Protein AF-A0A2V6BPW6-F1 (afdb_monomer)

Sequence (473 aa):
MPMRLNRFLASAGIASRRGADELIAGGHVTVNGKPCRDFHFQPAPTDYVKVDGRLVHQRTPLYVLLNKPAGFVCTRRDPNTRDTIYDLLPLKFSSLAYVGRLDAQSEGLLVLTNDGDFAQRLTHPRFKVEKEYEVVLDRAATADLAQRLLRGVLLDGKRARAKHVQQISPTRFCIVLEQGINRQIRRMLECFGFHAKKLTRVRLGNLILHDLPRGKWRPLSVQEVGVISSKTASSTRAERSRRGNLKGRRDRLEQLCTELVARNPALLVNIRETDLSNLEQTMQLAALLTKEPIDFLINNAGVGDHGSFATADPIHVNEQVLVNVLALTALARALLPRMIAQKRGAILNVSSSAGFLPLPGIAAYAATKAYVTSFSEAIRAETRGCGITVTALCPGPVDTEFAEVADRESRGKKPRSGLMHVAVEKVAQAGLSAIEQDKALIIPGFAMKITMAITRGLPLSAIRVALRFISYN

Secondary structure (DSSP, 8-state):
----HHHHHHHTTSS-HHHHHHHHHTT-EEETTEE---TT----TTPPEEETTEE-PPPPP-EEEEEEPTT-BS-S--TT-S-BTTTTS-GGGTTPEEES---TT-EEEEEEES-HHHHHHHH-GGG---EEEEEEESSPPPTTHHHHHHH-EEETTEEE--SEEEEEETTEEEEEES---TTHHHHHHHTTT--EEEEEEEEETTEE-TTPPTT-EEEPPHHHHHHHHS--SSS-HHHHHHHHHHHHHHHHHHHHHHHHHHH-TT---------TTSHHHHHHHHHHHTTS---EEEE------BS-GGGS-HHHHHHHHIIIIIIHHHHHHHHHHHHHHHT-EEEEEE--GGGGS--TTSHHHHHHHHHHHHHHHHHHHHTTTTTEEEEEE---SBSSTHHHHHBSS--------STT-B-HHHHHHHHHHHHHTT-SEE--SHHHHHHHHHHHHS-HHHHHHHHTT----

Nearest PDB structures (foldseek):
  3dh3-assembly4_D  TM=9.101E-01  e=5.446E-25  Escherichia coli
  2gml-assembly2_B  TM=8.818E-01  e=7.563E-16  Escherichia coli
  6ze0-assembly2_C-2  TM=8.315E-01  e=7.226E-13  Comamonas sp. 26
  5u9p-assembly1_C  TM=8.263E-01  e=5.531E-12  Burkholderia cenocepacia J2315
  3uf0-assembly1_A  TM=7.200E-01  e=6.743E-11  Beutenbergia cavernae DSM 12333

Structure (mmCIF, N/CA/C/O backbone):
data_AF-A0A2V6BPW6-F1
#
_entry.id   AF-A0A2V6BPW6-F1
#
loop_
_atom_site.group_PDB
_atom_site.id
_atom_site.type_symbol
_atom_site.label_atom_id
_atom_site.label_alt_id
_atom_site.label_comp_id
_atom_site.label_asym_id
_atom_site.label_entity_id
_atom_site.label_seq_id
_atom_site.pdbx_PDB_ins_code
_atom_site.Cartn_x
_atom_site.Cartn_y
_atom_site.Cartn_z
_atom_site.occupancy
_atom_site.B_iso_or_equiv
_atom_site.auth_seq_id
_atom_site.auth_comp_id
_atom_site.auth_asym_id
_atom_site.auth_atom_id
_atom_site.pdbx_PDB_model_num
ATOM 1 N N . MET A 1 1 ? -9.437 19.900 -7.475 1.00 46.56 1 MET A N 1
ATOM 2 C CA . MET A 1 1 ? -8.645 20.968 -8.126 1.00 46.56 1 MET A CA 1
ATOM 3 C C . MET A 1 1 ? -9.388 21.429 -9.361 1.00 46.56 1 MET A C 1
ATOM 5 O O . MET A 1 1 ? -10.020 20.583 -9.989 1.00 46.56 1 MET A O 1
ATOM 9 N N . PRO A 1 2 ? -9.333 22.723 -9.693 1.00 67.38 2 PRO A N 1
ATOM 10 C CA . PRO A 1 2 ? -10.003 23.234 -10.875 1.00 67.38 2 PRO A CA 1
ATOM 11 C C . PRO A 1 2 ? -9.321 22.669 -12.138 1.00 67.38 2 PRO A C 1
ATOM 13 O O . PRO A 1 2 ? -8.101 22.482 -12.185 1.00 67.38 2 PRO A O 1
ATOM 16 N N . MET A 1 3 ? -10.127 22.256 -13.118 1.00 83.25 3 MET A N 1
ATOM 17 C CA . MET A 1 3 ? -9.699 21.471 -14.281 1.00 83.25 3 MET A CA 1
ATOM 18 C C . MET A 1 3 ? -10.059 22.226 -15.558 1.00 83.25 3 MET A C 1
ATOM 20 O O . MET A 1 3 ? -11.205 22.613 -15.714 1.00 83.25 3 MET A O 1
ATOM 24 N N . ARG A 1 4 ? -9.115 22.400 -16.495 1.00 91.00 4 ARG A N 1
ATOM 25 C CA . ARG A 1 4 ? -9.410 23.038 -17.796 1.00 91.00 4 ARG A CA 1
ATOM 26 C C . ARG A 1 4 ? -10.496 22.281 -18.563 1.00 91.00 4 ARG A C 1
ATOM 28 O O . ARG A 1 4 ? -10.494 21.049 -18.566 1.00 91.00 4 ARG A O 1
ATOM 35 N N . LEU A 1 5 ? -11.352 23.011 -19.273 1.00 91.38 5 LEU A N 1
ATOM 36 C CA . LEU A 1 5 ? -12.491 22.476 -20.022 1.00 91.38 5 LEU A CA 1
ATOM 37 C C . LEU A 1 5 ? -12.093 21.359 -21.002 1.00 91.38 5 LEU A C 1
ATOM 39 O O . LEU A 1 5 ? -12.707 20.296 -21.009 1.00 91.38 5 LEU A O 1
ATOM 43 N N . ASN A 1 6 ? -10.996 21.521 -21.747 1.00 92.00 6 ASN A N 1
ATOM 44 C CA . ASN A 1 6 ? -10.508 20.480 -22.662 1.00 92.00 6 ASN A CA 1
ATOM 45 C C . ASN A 1 6 ? -10.140 19.165 -21.952 1.00 92.00 6 ASN A C 1
ATOM 47 O O . ASN A 1 6 ? -10.320 18.066 -22.476 1.00 92.00 6 ASN A O 1
ATOM 51 N N . ARG A 1 7 ? -9.630 19.272 -20.725 1.00 88.25 7 ARG A N 1
ATOM 52 C CA . ARG A 1 7 ? -9.255 18.145 -19.880 1.00 88.25 7 ARG A CA 1
ATOM 53 C C . ARG A 1 7 ? -10.491 17.497 -19.259 1.00 88.25 7 ARG A C 1
ATOM 55 O O . ARG A 1 7 ? -10.522 16.272 -19.192 1.00 88.25 7 ARG A O 1
ATOM 62 N N . PHE A 1 8 ? -11.487 18.296 -18.878 1.00 89.19 8 PHE A N 1
ATOM 63 C CA . PHE A 1 8 ? -12.797 17.828 -18.418 1.00 89.19 8 PHE A CA 1
ATOM 64 C C . PHE A 1 8 ? -13.508 17.000 -19.500 1.00 89.19 8 PHE A C 1
ATOM 66 O O . PHE A 1 8 ? -13.933 15.876 -19.247 1.00 89.19 8 PHE A O 1
ATOM 73 N N . LEU A 1 9 ? -13.563 17.504 -20.736 1.00 89.94 9 LEU A N 1
ATOM 74 C CA . LEU A 1 9 ? -14.170 16.786 -21.862 1.00 89.94 9 LEU A CA 1
ATOM 75 C C . LEU A 1 9 ? -13.417 15.487 -22.186 1.00 89.94 9 LEU A C 1
ATOM 77 O O . LEU A 1 9 ? -14.029 14.458 -22.482 1.00 89.94 9 LEU A O 1
ATOM 81 N N . ALA A 1 10 ? -12.085 15.510 -22.085 1.00 85.75 10 ALA A N 1
ATOM 82 C CA . ALA A 1 10 ? -11.268 14.327 -22.314 1.00 85.75 10 ALA A CA 1
ATOM 83 C C . ALA A 1 10 ? -11.445 13.248 -21.231 1.00 85.75 10 ALA A C 1
ATOM 85 O O . ALA A 1 10 ? -11.537 12.066 -21.568 1.00 85.75 10 ALA A O 1
ATOM 86 N N . SER A 1 11 ? -11.529 13.618 -19.948 1.00 83.06 11 SER A N 1
ATOM 87 C CA . SER A 1 11 ? -11.763 12.656 -18.856 1.00 83.06 11 SER A CA 1
ATOM 88 C C . SER A 1 11 ? -13.186 12.085 -18.870 1.00 83.06 11 SER A C 1
ATOM 90 O O . SER A 1 11 ? -13.384 10.917 -18.529 1.00 83.06 11 SER A O 1
ATOM 92 N N . ALA A 1 12 ? -14.162 12.862 -19.351 1.00 85.62 12 ALA A N 1
ATOM 93 C CA . ALA A 1 12 ? -15.525 12.406 -19.623 1.00 85.62 12 ALA A CA 1
ATOM 94 C C . ALA A 1 12 ? -15.632 11.470 -20.848 1.00 85.62 12 ALA A C 1
ATOM 96 O O . ALA A 1 12 ? -16.682 10.869 -21.086 1.00 85.62 12 ALA A O 1
ATOM 97 N N . GLY A 1 13 ? -14.545 11.300 -21.611 1.00 83.50 13 GLY A N 1
ATOM 98 C CA . GLY A 1 13 ? -14.487 10.408 -22.768 1.00 83.50 13 GLY A CA 1
ATOM 99 C C . GLY A 1 13 ? -15.151 10.964 -24.028 1.00 83.50 13 GLY A C 1
ATOM 100 O O . GLY A 1 13 ? -15.479 10.175 -24.908 1.00 83.50 13 GLY A O 1
ATOM 101 N N . ILE A 1 14 ? -15.351 12.284 -24.116 1.00 88.00 14 ILE A N 1
ATOM 102 C CA . ILE A 1 14 ? -15.965 12.940 -25.282 1.00 88.00 14 ILE A CA 1
ATOM 103 C C . ILE A 1 14 ? -14.994 12.984 -26.466 1.00 88.00 14 ILE A C 1
ATOM 105 O O . ILE A 1 14 ? -15.348 12.617 -27.579 1.00 88.00 14 ILE A O 1
ATOM 109 N N . ALA A 1 15 ? -13.751 13.403 -26.225 1.00 86.75 15 ALA A N 1
ATOM 110 C CA . ALA A 1 15 ? -12.718 13.512 -27.253 1.00 86.75 15 ALA A CA 1
ATOM 111 C C . ALA A 1 15 ? -11.312 13.358 -26.649 1.00 86.75 15 ALA A C 1
ATOM 113 O O . ALA A 1 15 ? -11.133 13.270 -25.435 1.00 86.75 15 ALA A O 1
ATOM 114 N N . SER A 1 16 ? -10.273 13.328 -27.491 1.00 85.25 16 SER A N 1
ATOM 115 C CA . SER A 1 16 ? -8.905 13.576 -27.006 1.00 85.25 16 SER A CA 1
ATOM 116 C C . SER A 1 16 ? -8.782 15.023 -26.504 1.00 85.25 16 SER A C 1
ATOM 118 O O . SER A 1 16 ? -9.638 15.842 -26.809 1.00 85.25 16 SER A O 1
ATOM 120 N N . ARG A 1 17 ? -7.713 15.392 -25.781 1.00 87.31 17 ARG A N 1
ATOM 121 C CA . ARG A 1 17 ? -7.531 16.804 -25.375 1.00 87.31 17 ARG A CA 1
ATOM 122 C C . ARG A 1 17 ? -7.498 17.760 -26.575 1.00 87.31 17 ARG A C 1
ATOM 124 O O . ARG A 1 17 ? -8.112 18.810 -26.502 1.00 87.31 17 ARG A O 1
ATOM 131 N N . ARG A 1 18 ? -6.843 17.357 -27.671 1.00 88.56 18 ARG A N 1
ATOM 132 C CA . ARG A 1 18 ? -6.790 18.136 -28.921 1.00 88.56 18 ARG A CA 1
ATOM 133 C C . ARG A 1 18 ? -8.150 18.194 -29.614 1.00 88.56 18 ARG A C 1
ATOM 135 O O . ARG A 1 18 ? -8.589 19.268 -29.980 1.00 88.56 18 ARG A O 1
ATOM 142 N N . GLY A 1 19 ? -8.853 17.065 -29.693 1.00 89.94 19 GLY A N 1
ATOM 143 C CA . GLY A 1 19 ? -10.217 17.048 -30.230 1.00 89.94 19 GLY A CA 1
ATOM 144 C C . GLY A 1 19 ? -11.192 17.861 -29.370 1.00 89.94 19 GLY A C 1
ATOM 145 O O . GLY A 1 19 ? -12.108 18.481 -29.884 1.00 89.94 19 GLY A O 1
ATOM 146 N N . ALA A 1 20 ? -10.978 17.918 -28.054 1.00 92.19 20 ALA A N 1
ATOM 147 C CA . ALA A 1 20 ? -11.738 18.794 -27.174 1.00 92.19 20 ALA A CA 1
ATOM 148 C C . ALA A 1 20 ? -11.422 20.273 -27.441 1.00 92.19 20 ALA A C 1
ATOM 150 O O . ALA A 1 20 ? -12.344 21.080 -27.436 1.00 92.19 20 ALA A O 1
ATOM 151 N N . ASP A 1 21 ? -10.161 20.627 -27.712 1.00 93.44 21 ASP A N 1
ATOM 152 C CA . ASP A 1 21 ? -9.796 21.979 -28.155 1.00 93.44 21 ASP A CA 1
ATOM 153 C C . ASP A 1 21 ? -10.479 22.336 -29.492 1.00 93.44 21 ASP A C 1
ATOM 155 O O . ASP A 1 21 ? -10.999 23.439 -29.625 1.00 93.44 21 ASP A O 1
ATOM 159 N N . GLU A 1 22 ? -10.568 21.402 -30.444 1.00 94.12 22 GLU A N 1
ATOM 160 C CA . GLU A 1 22 ? -11.299 21.588 -31.711 1.00 94.12 22 GLU A CA 1
ATOM 161 C C . GLU A 1 22 ? -12.806 21.813 -31.486 1.00 94.12 22 GLU A C 1
ATOM 163 O O . GLU A 1 22 ? -13.382 22.741 -32.051 1.00 94.12 22 GLU A O 1
ATOM 168 N N . LEU A 1 23 ? -13.441 21.029 -30.605 1.00 94.19 23 LEU A N 1
ATOM 169 C CA . LEU A 1 23 ? -14.854 21.206 -30.241 1.00 94.19 23 LEU A CA 1
ATOM 170 C C . LEU A 1 23 ? -15.114 22.567 -29.576 1.00 94.19 23 LEU A C 1
ATOM 172 O O . LEU A 1 23 ? -16.115 23.222 -29.871 1.00 94.19 23 LEU A O 1
ATOM 176 N N . ILE A 1 24 ? -14.213 22.998 -28.685 1.00 94.81 24 ILE A N 1
ATOM 177 C CA . ILE A 1 24 ? -14.271 24.315 -28.034 1.00 94.81 24 ILE A CA 1
ATOM 178 C C . ILE A 1 24 ? -14.135 25.419 -29.090 1.00 94.81 24 ILE A C 1
ATOM 180 O O . ILE A 1 24 ? -14.959 26.332 -29.126 1.00 94.81 24 ILE A O 1
ATOM 184 N N . ALA A 1 25 ? -13.153 25.311 -29.991 1.00 93.44 25 ALA A N 1
ATOM 185 C CA . ALA A 1 25 ? -12.928 26.271 -31.072 1.00 93.44 25 ALA A CA 1
ATOM 186 C C . ALA A 1 25 ? -14.144 26.391 -32.007 1.00 93.44 25 ALA A C 1
ATOM 188 O O . ALA A 1 25 ? -14.564 27.501 -32.339 1.00 93.44 25 ALA A O 1
ATOM 189 N N . GLY A 1 26 ? -14.750 25.256 -32.373 1.00 92.56 26 GLY A N 1
ATOM 190 C CA . GLY A 1 26 ? -15.938 25.188 -33.228 1.00 92.56 26 GLY A CA 1
ATOM 191 C C . GLY A 1 26 ? -17.227 25.691 -32.568 1.00 92.56 26 GLY A C 1
ATOM 192 O O . GLY A 1 26 ? -18.236 25.862 -33.242 1.00 92.56 26 GLY A O 1
ATOM 193 N N . GLY A 1 27 ? -17.218 25.987 -31.261 1.00 92.50 27 GLY A N 1
ATOM 194 C CA . GLY A 1 27 ? -18.406 26.447 -30.535 1.00 92.50 27 GLY A CA 1
ATOM 195 C C . GLY A 1 27 ? -19.420 25.343 -30.225 1.00 92.50 27 GLY A C 1
ATOM 196 O O . GLY A 1 27 ? -20.557 25.651 -29.881 1.00 92.50 27 GLY A O 1
ATOM 197 N N . HIS A 1 28 ? -19.007 24.076 -30.293 1.00 95.00 28 HIS A N 1
ATOM 198 C CA . HIS A 1 28 ? -19.843 22.918 -29.953 1.00 95.00 28 HIS A CA 1
ATOM 199 C C . HIS A 1 28 ? -20.069 22.770 -28.441 1.00 95.00 28 HIS A C 1
ATOM 201 O O . HIS A 1 28 ? -20.920 21.993 -28.006 1.00 95.00 28 HIS A O 1
ATOM 207 N N . VAL A 1 29 ? -19.301 23.497 -27.621 1.00 96.44 29 VAL A N 1
ATOM 208 C CA . VAL A 1 29 ? -19.319 23.399 -26.158 1.00 96.44 29 VAL A CA 1
ATOM 209 C C . VAL A 1 29 ? -20.060 24.583 -25.545 1.00 96.44 29 VAL A C 1
ATOM 211 O O . VAL A 1 29 ? -19.731 25.742 -25.800 1.00 96.44 29 VAL A O 1
ATOM 214 N N . THR A 1 30 ? -21.028 24.296 -24.677 1.00 95.81 30 THR A N 1
ATOM 215 C CA . THR A 1 30 ? -21.708 25.303 -23.852 1.00 95.81 30 THR A CA 1
ATOM 216 C C . THR A 1 30 ? -21.482 25.019 -22.372 1.00 95.81 30 THR A C 1
ATOM 218 O O . THR A 1 30 ? -21.450 23.865 -21.946 1.00 95.81 30 THR A O 1
ATOM 221 N N . VAL A 1 31 ? -21.326 26.076 -21.580 1.00 94.81 31 VAL A N 1
ATOM 222 C CA . VAL A 1 31 ? -21.245 26.023 -20.118 1.00 94.81 31 VAL A CA 1
ATOM 223 C C . VAL A 1 31 ? -22.352 26.908 -19.574 1.00 94.81 31 VAL A C 1
ATOM 225 O O . VAL A 1 31 ? -22.473 28.067 -19.966 1.00 94.81 31 VAL A O 1
ATOM 228 N N . ASN A 1 32 ? -23.195 26.356 -18.708 1.00 92.62 32 ASN A N 1
ATOM 229 C CA . ASN A 1 32 ? -24.332 27.069 -18.129 1.00 92.62 32 ASN A CA 1
ATOM 230 C C . ASN A 1 32 ? -25.255 27.720 -19.183 1.00 92.62 32 ASN A C 1
ATOM 232 O O . ASN A 1 32 ? -25.725 28.844 -19.026 1.00 92.62 32 ASN A O 1
ATOM 236 N N . GLY A 1 33 ? -25.450 27.025 -20.311 1.00 89.81 33 GLY A N 1
ATOM 237 C CA . GLY A 1 33 ? -26.279 27.484 -21.431 1.00 89.81 33 GLY A CA 1
ATOM 238 C C . GLY A 1 33 ? -25.617 28.498 -22.372 1.00 89.81 33 GLY A C 1
ATOM 239 O O . GLY A 1 33 ? -26.221 28.848 -23.381 1.00 89.81 33 GLY A O 1
ATOM 240 N N . LYS A 1 34 ? -24.382 28.943 -22.100 1.00 94.00 34 LYS A N 1
ATOM 241 C CA . LYS A 1 34 ? -23.652 29.903 -22.946 1.00 94.00 34 LYS A CA 1
ATOM 242 C C . LYS A 1 34 ? -22.524 29.212 -23.723 1.00 94.00 34 LYS A C 1
ATOM 244 O O . LYS A 1 34 ? -21.811 28.404 -23.124 1.00 94.00 34 LYS A O 1
ATOM 249 N N . PRO A 1 35 ? -22.317 29.508 -25.021 1.00 94.31 35 PRO A N 1
ATOM 250 C CA . PRO A 1 35 ? -21.161 29.010 -25.766 1.00 94.31 35 PRO A CA 1
ATOM 251 C C . PRO A 1 35 ? -19.848 29.376 -25.070 1.00 94.31 35 PRO A C 1
ATOM 253 O O . PRO A 1 35 ? -19.636 30.531 -24.703 1.00 94.31 35 PRO A O 1
ATOM 256 N N . CYS A 1 36 ? -18.963 28.397 -24.889 1.00 93.50 36 CYS A N 1
ATOM 257 C CA . CYS A 1 36 ? -17.658 28.595 -24.267 1.00 93.50 36 CYS A CA 1
ATOM 258 C C . CYS A 1 36 ? -16.557 28.292 -25.285 1.00 93.50 36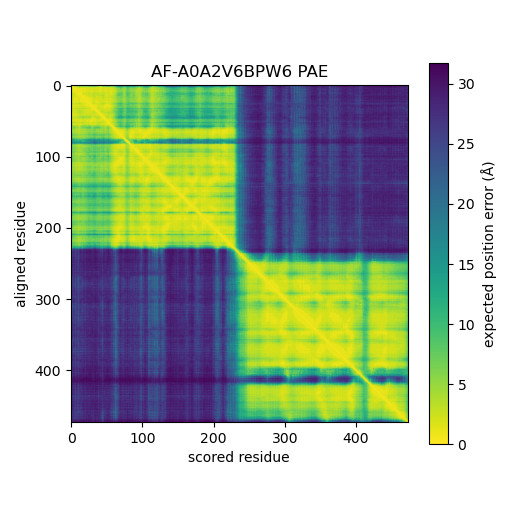 CYS A C 1
ATOM 260 O O . CYS A 1 36 ? -16.386 27.148 -25.699 1.00 93.50 36 CYS A O 1
ATOM 262 N N . ARG A 1 37 ? -15.809 29.331 -25.673 1.00 93.00 37 ARG A N 1
ATOM 263 C CA . ARG A 1 37 ? -14.633 29.242 -26.562 1.00 93.00 37 ARG A CA 1
ATOM 264 C C . ARG A 1 37 ? -13.317 29.538 -25.841 1.00 93.00 37 ARG A C 1
ATOM 266 O O . ARG A 1 37 ? -12.261 29.599 -26.462 1.00 93.00 37 ARG A O 1
ATOM 273 N N . ASP A 1 38 ? -13.374 29.745 -24.528 1.00 90.56 38 ASP A N 1
ATOM 274 C CA . ASP A 1 38 ? -12.190 30.005 -23.724 1.00 90.56 38 ASP A CA 1
ATOM 275 C C . ASP A 1 38 ? -11.464 28.692 -23.396 1.00 90.56 38 ASP A C 1
ATOM 277 O O . ASP A 1 38 ? -11.892 27.892 -22.562 1.00 90.56 38 ASP A O 1
ATOM 281 N N . PHE A 1 39 ? -10.306 28.491 -24.024 1.00 87.69 39 PHE A N 1
ATOM 282 C CA . PHE A 1 39 ? -9.433 27.341 -23.782 1.00 87.69 39 PHE A CA 1
ATOM 283 C C . PHE A 1 39 ? -8.896 27.272 -22.342 1.00 87.69 39 PHE A C 1
ATOM 285 O O . PHE A 1 39 ? -8.367 26.233 -21.924 1.00 87.69 39 PHE A O 1
ATOM 292 N N . HIS A 1 40 ? -8.943 28.372 -21.592 1.00 90.25 40 HIS A N 1
ATOM 293 C CA . HIS A 1 40 ? -8.430 28.488 -20.227 1.00 90.25 40 HIS A CA 1
ATOM 294 C C . HIS A 1 40 ? -9.516 28.265 -19.181 1.00 90.25 40 HIS A C 1
ATOM 296 O O . HIS A 1 40 ? -9.167 28.035 -18.021 1.00 90.25 40 HIS A O 1
ATOM 302 N N . PHE A 1 41 ? -10.785 28.236 -19.598 1.00 91.81 41 PHE A N 1
ATOM 303 C CA . PHE A 1 41 ? -11.930 28.049 -18.724 1.00 91.81 41 PHE A CA 1
ATOM 304 C C . PHE A 1 41 ? -11.805 26.770 -17.890 1.00 91.81 41 PHE A C 1
ATOM 306 O O . PHE A 1 41 ? -11.386 25.714 -18.385 1.00 91.81 41 PHE A O 1
ATOM 313 N N . GLN A 1 42 ? -12.175 26.864 -16.613 1.00 92.94 42 GLN A N 1
ATOM 314 C CA . GLN A 1 42 ? -12.137 25.763 -15.654 1.00 92.94 42 GLN A CA 1
ATOM 315 C C . GLN A 1 42 ? -13.524 25.616 -15.023 1.00 92.94 42 GLN A C 1
ATOM 317 O O . GLN A 1 42 ? -13.862 26.436 -14.171 1.00 92.94 42 GLN A O 1
ATOM 322 N N . PRO A 1 43 ? -14.323 24.606 -15.423 1.00 88.69 43 PRO A N 1
ATOM 323 C CA . PRO A 1 43 ? -15.654 24.407 -14.864 1.00 88.69 43 PRO A CA 1
ATOM 324 C C . PRO A 1 43 ? -15.600 24.179 -13.352 1.00 88.69 43 PRO A C 1
ATOM 326 O O . PRO A 1 43 ? -14.808 23.362 -12.862 1.00 88.69 43 PRO A O 1
ATOM 329 N N . ALA A 1 44 ? -16.460 24.882 -12.624 1.00 86.81 44 ALA A N 1
ATOM 330 C CA . ALA A 1 44 ? -16.740 24.614 -11.225 1.00 86.81 44 ALA A CA 1
ATOM 331 C C . ALA A 1 44 ? -17.592 23.336 -11.083 1.00 86.81 44 ALA A C 1
ATOM 333 O O . ALA A 1 44 ? -18.276 22.938 -12.025 1.00 86.81 44 ALA A O 1
ATOM 334 N N . PRO A 1 45 ? -17.616 22.690 -9.901 1.00 80.69 45 PRO A N 1
ATOM 335 C CA . PRO A 1 45 ? -18.464 21.517 -9.661 1.00 80.69 45 PRO A CA 1
ATOM 336 C C . PRO A 1 45 ? -19.965 21.753 -9.897 1.00 80.69 45 PRO A C 1
ATOM 338 O O . PRO A 1 45 ? -20.700 20.801 -10.133 1.00 80.69 45 PRO A O 1
ATOM 341 N N . THR A 1 46 ? -20.414 23.006 -9.813 1.00 85.25 46 THR A N 1
ATOM 342 C CA . THR A 1 46 ? -21.802 23.431 -10.041 1.00 85.25 46 THR A CA 1
ATOM 343 C C . THR A 1 46 ? -22.117 23.731 -11.505 1.00 85.25 46 THR A C 1
ATOM 345 O O . THR A 1 46 ? -23.287 23.880 -11.849 1.00 85.25 46 THR A O 1
ATOM 348 N N . ASP A 1 47 ? -21.100 23.846 -12.361 1.00 89.12 47 ASP A N 1
ATOM 349 C CA . ASP A 1 47 ? -21.296 24.170 -13.770 1.00 89.12 47 ASP A CA 1
ATOM 350 C C . ASP A 1 47 ? -21.787 22.947 -14.544 1.00 89.12 47 ASP A C 1
ATOM 352 O O . ASP A 1 47 ? -21.254 21.842 -14.412 1.00 89.12 47 ASP A O 1
ATOM 356 N N . TYR A 1 48 ? -22.762 23.153 -15.427 1.00 90.38 48 TYR A N 1
ATOM 357 C CA . TYR A 1 48 ? -23.203 22.129 -16.367 1.00 90.38 48 TYR A CA 1
ATOM 358 C C . TYR A 1 48 ? -22.619 22.395 -17.753 1.00 90.38 48 TYR A C 1
ATOM 360 O O . TYR A 1 48 ? -22.896 23.406 -18.404 1.00 90.38 48 TYR A O 1
ATOM 368 N N . VAL A 1 49 ? -21.801 21.450 -18.211 1.00 93.88 49 VAL A N 1
ATOM 369 C CA . VAL A 1 49 ? -21.141 21.485 -19.518 1.00 93.88 49 VAL A CA 1
ATOM 370 C C . VAL A 1 49 ? -21.933 20.624 -20.496 1.00 93.88 49 VAL A C 1
ATOM 372 O O . VAL A 1 49 ? -22.200 19.456 -20.211 1.00 93.88 49 VAL A O 1
ATOM 375 N N . LYS A 1 50 ? -22.285 21.166 -21.664 1.00 94.62 50 LYS A N 1
ATOM 376 C CA . LYS A 1 50 ? -22.899 20.408 -22.761 1.00 94.62 50 LYS A CA 1
ATOM 377 C C . LYS A 1 50 ? -22.025 20.448 -24.009 1.00 94.62 50 LYS A C 1
ATOM 379 O O . LYS A 1 50 ? -21.418 21.476 -24.299 1.00 94.62 50 LYS A O 1
ATOM 384 N N . VAL A 1 51 ? -22.019 19.355 -24.763 1.00 95.38 51 VAL A N 1
ATOM 385 C CA . VAL A 1 51 ? -21.441 19.277 -26.114 1.00 95.38 51 VAL A CA 1
ATOM 386 C C . VAL A 1 51 ? -22.564 18.920 -27.074 1.00 95.38 51 VAL A C 1
ATOM 388 O O . VAL A 1 51 ? -23.288 17.957 -26.817 1.00 95.38 51 VAL A O 1
ATOM 391 N N . ASP A 1 52 ? -22.767 19.732 -28.111 1.00 93.19 52 ASP A N 1
ATOM 392 C CA . ASP A 1 52 ? -23.870 19.588 -29.076 1.00 93.19 52 ASP A CA 1
ATOM 393 C C . ASP A 1 52 ? -25.238 19.403 -28.386 1.00 93.19 52 ASP A C 1
ATOM 395 O O . ASP A 1 52 ? -26.032 18.518 -28.703 1.00 93.19 52 ASP A O 1
ATOM 399 N N . GLY A 1 53 ? -25.483 20.205 -27.343 1.00 89.19 53 GLY A N 1
ATOM 400 C CA . GLY A 1 53 ? -26.721 20.182 -26.558 1.00 89.19 53 GLY A CA 1
ATOM 401 C C . GLY A 1 53 ? -26.848 19.037 -25.541 1.00 89.19 53 GLY A C 1
ATOM 402 O O . GLY A 1 53 ? -27.752 19.079 -24.703 1.00 89.19 53 GLY A O 1
ATOM 403 N N . ARG A 1 54 ? -25.937 18.056 -25.532 1.00 92.56 54 ARG A N 1
ATOM 404 C CA . ARG A 1 54 ? -25.962 16.912 -24.603 1.00 92.56 54 ARG A CA 1
ATOM 405 C C . ARG A 1 54 ? -25.119 17.170 -23.361 1.00 92.56 54 ARG A C 1
ATOM 407 O O . ARG A 1 54 ? -23.967 17.579 -23.471 1.00 92.56 54 ARG A O 1
ATOM 414 N N . LEU A 1 55 ? -25.686 16.907 -22.183 1.00 91.56 55 LEU A N 1
ATOM 415 C CA . LEU A 1 55 ? -25.006 17.083 -20.897 1.00 91.56 55 LEU A CA 1
ATOM 416 C C . LEU A 1 55 ? -23.826 16.115 -20.760 1.00 91.56 55 LEU A C 1
ATOM 418 O O . LEU A 1 55 ? -23.962 14.912 -20.980 1.00 91.56 55 LEU A O 1
ATOM 422 N N . VAL A 1 56 ? -22.664 16.651 -20.390 1.00 89.94 56 VAL A N 1
ATOM 423 C CA . VAL A 1 56 ? -21.440 15.878 -20.185 1.00 89.94 56 VAL A CA 1
ATOM 424 C C . VAL A 1 56 ? -21.289 15.558 -18.706 1.00 89.94 56 VAL A C 1
ATOM 426 O O . VAL A 1 56 ? -21.077 16.444 -17.879 1.00 89.94 56 VAL A O 1
ATOM 429 N N . HIS A 1 57 ? -21.337 14.270 -18.382 1.00 80.81 57 HIS A N 1
ATOM 430 C CA . HIS A 1 57 ? -21.060 13.774 -17.040 1.00 80.81 57 HIS A CA 1
ATOM 431 C C . HIS A 1 57 ? -19.605 13.318 -16.920 1.00 80.81 57 HIS A C 1
ATOM 433 O O . HIS A 1 57 ? -19.072 12.652 -17.813 1.00 80.81 57 HIS A O 1
ATOM 439 N N . GLN A 1 58 ? -18.964 13.634 -15.793 1.00 77.19 58 GLN A N 1
ATOM 440 C CA . GLN A 1 58 ? -17.677 13.025 -15.470 1.00 77.19 58 GLN A CA 1
ATOM 441 C C . GLN A 1 58 ? -17.855 11.522 -15.273 1.00 77.19 58 GLN A C 1
ATOM 443 O O . GLN A 1 58 ? -18.766 11.069 -14.582 1.00 77.19 58 GLN A O 1
ATOM 448 N N . ARG A 1 59 ? -16.960 10.744 -15.880 1.00 78.88 59 ARG A N 1
ATOM 449 C CA . ARG A 1 59 ? -16.904 9.300 -15.667 1.00 78.88 59 ARG A CA 1
ATOM 450 C C . ARG A 1 59 ? -16.106 9.001 -14.407 1.00 78.88 59 ARG A C 1
ATOM 452 O O . ARG A 1 59 ? -15.113 9.672 -14.128 1.00 78.88 59 ARG A O 1
ATOM 459 N N . THR A 1 60 ? -16.490 7.942 -13.703 1.00 77.75 60 THR A N 1
ATOM 460 C CA . THR A 1 60 ? -15.700 7.394 -12.600 1.00 77.75 60 THR A CA 1
ATOM 461 C C . THR A 1 60 ? -14.277 7.071 -13.085 1.00 77.75 60 THR A C 1
ATOM 463 O O . THR A 1 60 ? -14.122 6.555 -14.202 1.00 77.75 60 THR A O 1
ATOM 466 N N . PRO A 1 61 ? -13.231 7.372 -12.293 1.00 83.44 61 PRO A N 1
ATOM 467 C CA . PRO A 1 61 ? -11.871 6.980 -12.627 1.00 83.44 61 PRO A CA 1
ATOM 468 C C . PRO A 1 61 ? -11.746 5.461 -12.785 1.00 83.44 61 PRO A C 1
ATOM 470 O O . PRO A 1 61 ? -12.199 4.691 -11.940 1.00 83.44 61 PRO A O 1
ATOM 473 N N . LEU A 1 62 ? -11.124 5.035 -13.878 1.00 89.06 62 LEU A N 1
ATOM 474 C CA . LEU A 1 62 ? -10.824 3.645 -14.194 1.00 89.06 62 LEU A CA 1
ATOM 475 C C . LEU A 1 62 ? -9.318 3.484 -14.332 1.00 89.06 62 LEU A C 1
ATOM 477 O O . LEU A 1 62 ? -8.665 4.282 -15.003 1.00 89.06 62 LEU A O 1
ATOM 481 N N . TYR A 1 63 ? -8.779 2.422 -13.745 1.00 94.25 63 TYR A N 1
ATOM 482 C CA . TYR A 1 63 ? -7.356 2.113 -13.774 1.00 94.25 63 TYR A CA 1
ATOM 483 C C . TYR A 1 63 ? -7.184 0.646 -14.153 1.00 94.25 63 TYR A C 1
ATOM 485 O O . TYR A 1 63 ? -7.649 -0.243 -13.441 1.00 94.25 63 TYR A O 1
ATOM 493 N N . VAL A 1 64 ? -6.549 0.392 -15.292 1.00 96.12 64 VAL A N 1
ATOM 494 C CA . VAL A 1 64 ? -6.406 -0.947 -15.870 1.00 96.12 64 VAL A CA 1
ATOM 495 C C . VAL A 1 64 ? -4.931 -1.246 -16.075 1.00 96.12 64 VAL A C 1
ATOM 497 O O . VAL A 1 64 ? -4.218 -0.445 -16.674 1.00 96.12 64 VAL A O 1
ATOM 500 N N . LEU A 1 65 ? -4.482 -2.409 -15.615 1.00 97.75 65 LEU A N 1
ATOM 501 C CA . LEU A 1 65 ? -3.175 -2.967 -15.938 1.00 97.75 65 LEU A CA 1
ATOM 502 C C . LEU A 1 65 ? -3.354 -4.028 -17.019 1.00 97.75 65 LEU A C 1
ATOM 504 O O . LEU A 1 65 ? -4.133 -4.961 -16.852 1.00 97.75 65 LEU A O 1
ATOM 508 N N . LEU A 1 66 ? -2.624 -3.881 -18.116 1.00 98.31 66 LEU A N 1
ATOM 509 C CA . LEU A 1 66 ? -2.561 -4.802 -19.242 1.00 98.31 66 LEU A CA 1
ATOM 510 C C . LEU A 1 66 ? -1.173 -5.446 -19.277 1.00 98.31 66 LEU A C 1
ATOM 512 O O . LEU A 1 66 ? -0.163 -4.739 -19.272 1.00 98.31 66 LEU A O 1
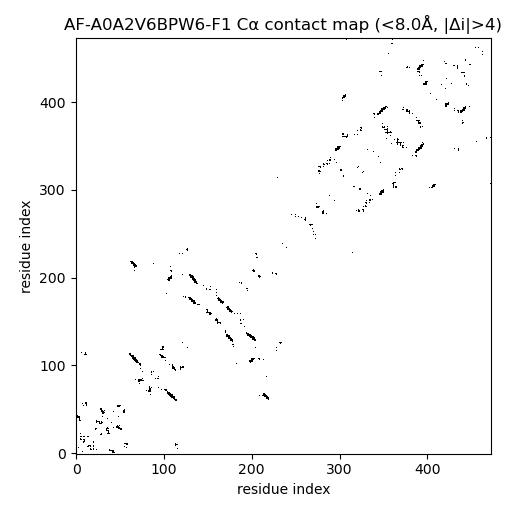ATOM 516 N N . ASN A 1 67 ? -1.111 -6.773 -19.376 1.00 98.38 67 ASN A N 1
ATOM 517 C CA . ASN A 1 67 ? 0.107 -7.452 -19.799 1.00 98.38 67 ASN A CA 1
ATOM 518 C C . ASN A 1 67 ? 0.173 -7.436 -21.331 1.00 98.38 67 ASN A C 1
ATOM 520 O O . ASN A 1 67 ? -0.376 -8.310 -22.002 1.00 98.38 67 ASN A O 1
ATOM 524 N N . LYS A 1 68 ? 0.807 -6.409 -21.897 1.00 97.88 68 LYS A N 1
ATOM 525 C CA . LYS A 1 68 ? 0.882 -6.205 -23.344 1.00 97.88 68 LYS A CA 1
ATOM 526 C C . LYS A 1 68 ? 1.754 -7.298 -23.999 1.00 97.88 68 LYS A C 1
ATOM 528 O O . LYS A 1 68 ? 2.926 -7.414 -23.640 1.00 97.88 68 LYS A O 1
ATOM 533 N N . PRO A 1 69 ? 1.255 -8.048 -24.996 1.00 97.19 69 PRO A N 1
ATOM 534 C CA . PRO A 1 69 ? 2.069 -8.947 -25.809 1.00 97.19 69 PRO A CA 1
ATOM 535 C C . PRO A 1 69 ? 2.872 -8.192 -26.888 1.00 97.19 69 PRO A C 1
ATOM 537 O O . PRO A 1 69 ? 2.597 -7.029 -27.215 1.00 97.19 69 PRO A O 1
ATOM 540 N N . ALA A 1 70 ? 3.891 -8.851 -27.443 1.00 95.38 70 ALA A N 1
ATOM 541 C CA . ALA A 1 70 ? 4.617 -8.353 -28.608 1.00 95.38 70 ALA A CA 1
ATOM 542 C C . ALA A 1 70 ? 3.695 -8.314 -29.843 1.00 95.38 70 ALA A C 1
ATOM 544 O O . ALA A 1 70 ? 2.703 -9.034 -29.905 1.00 95.38 70 ALA A O 1
ATOM 545 N N . GLY A 1 71 ? 4.000 -7.443 -30.806 1.00 93.25 71 GLY A N 1
ATOM 546 C CA . GLY A 1 71 ? 3.209 -7.232 -32.026 1.00 93.25 71 GLY A CA 1
ATOM 547 C C . GLY A 1 71 ? 2.199 -6.084 -31.930 1.00 93.25 71 GLY A C 1
ATOM 548 O O . GLY A 1 71 ? 2.005 -5.374 -32.906 1.00 93.25 71 GLY A O 1
ATOM 549 N N . PHE A 1 72 ? 1.651 -5.810 -30.744 1.00 94.25 72 PHE A N 1
ATOM 550 C CA . PHE A 1 72 ? 0.621 -4.777 -30.569 1.00 94.25 72 PHE A CA 1
ATOM 551 C C . PHE A 1 72 ? 1.203 -3.368 -30.390 1.00 94.25 72 PHE A C 1
ATOM 553 O O . PHE A 1 72 ? 2.186 -3.186 -29.664 1.00 94.25 72 PHE A O 1
ATOM 560 N N . VAL A 1 73 ? 0.575 -2.343 -30.973 1.00 93.19 73 VAL A N 1
ATOM 561 C CA . VAL A 1 73 ? 1.037 -0.941 -30.893 1.00 93.19 73 VAL A CA 1
ATOM 562 C C . VAL A 1 73 ? 0.236 -0.125 -29.868 1.00 93.19 73 VAL A C 1
ATOM 564 O O . VAL A 1 73 ? -0.985 -0.233 -29.764 1.00 93.19 73 VAL A O 1
ATOM 567 N N . CYS A 1 74 ? 0.921 0.737 -29.101 1.00 91.81 74 CYS A N 1
ATOM 568 C CA . CYS A 1 74 ? 0.284 1.681 -28.171 1.00 91.81 74 CYS A CA 1
ATOM 569 C C . CYS A 1 74 ? -0.231 2.928 -28.914 1.00 91.81 74 CYS A C 1
ATOM 571 O O . CYS A 1 74 ? 0.423 3.975 -28.896 1.00 91.81 74 CYS A O 1
ATOM 573 N N . THR A 1 75 ? -1.381 2.811 -29.574 1.00 87.00 75 THR A N 1
ATOM 574 C CA . THR A 1 75 ? -2.061 3.899 -30.298 1.00 87.00 75 THR A CA 1
ATOM 575 C C . THR A 1 75 ? -3.577 3.694 -30.273 1.00 87.00 75 THR A C 1
ATOM 577 O O . THR A 1 75 ? -4.030 2.559 -30.177 1.00 87.00 75 THR A O 1
ATOM 580 N N . ARG A 1 76 ? -4.364 4.781 -30.316 1.00 78.25 76 ARG A N 1
ATOM 581 C CA . ARG A 1 76 ? -5.845 4.722 -30.364 1.00 78.25 76 ARG A CA 1
ATOM 582 C C . ARG A 1 76 ? -6.391 4.490 -31.769 1.00 78.25 76 ARG A C 1
ATOM 584 O O . ARG A 1 76 ? -7.439 3.880 -31.922 1.00 78.25 76 ARG A O 1
ATOM 591 N N . ARG A 1 77 ? -5.714 5.048 -32.768 1.00 69.81 77 ARG A N 1
ATOM 592 C CA . ARG A 1 77 ? -5.975 4.854 -34.193 1.00 69.81 77 ARG A CA 1
ATOM 593 C C . ARG A 1 77 ? -4.647 4.983 -34.906 1.00 69.81 77 ARG A C 1
ATOM 595 O O . ARG A 1 77 ? -3.928 5.958 -34.695 1.00 69.81 77 ARG A O 1
ATOM 602 N N . ASP A 1 78 ? -4.339 4.003 -35.728 1.00 65.19 78 ASP A N 1
ATOM 603 C CA . ASP A 1 78 ? -3.236 4.059 -36.668 1.00 65.19 78 ASP A CA 1
ATOM 604 C C . ASP A 1 78 ? -3.748 3.460 -37.981 1.00 65.19 78 ASP A C 1
ATOM 606 O O . ASP A 1 78 ? -4.051 2.270 -38.006 1.00 65.19 78 ASP A O 1
ATOM 610 N N . PRO A 1 79 ? -3.904 4.269 -39.045 1.00 60.59 79 PRO A N 1
ATOM 611 C CA . PRO A 1 79 ? -4.373 3.791 -40.345 1.00 60.59 79 PRO A CA 1
ATOM 612 C C . PRO A 1 79 ? -3.509 2.666 -40.931 1.00 60.59 79 PRO A C 1
ATOM 614 O O . PRO A 1 79 ? -3.984 1.910 -41.771 1.00 60.59 79 PRO A O 1
ATOM 617 N N . ASN A 1 80 ? -2.254 2.550 -40.484 1.00 65.50 80 ASN A N 1
ATOM 618 C CA . ASN A 1 80 ? -1.263 1.626 -41.023 1.00 65.50 80 ASN A CA 1
ATOM 619 C C . ASN A 1 80 ? -1.039 0.384 -40.141 1.00 65.50 80 ASN A C 1
ATOM 621 O O . ASN A 1 80 ? -0.222 -0.467 -40.491 1.00 65.50 80 ASN A O 1
ATOM 625 N N . THR A 1 81 ? -1.744 0.256 -39.011 1.00 68.06 81 THR A N 1
ATOM 626 C CA . THR A 1 81 ? -1.585 -0.857 -38.060 1.00 68.06 81 THR A CA 1
ATOM 627 C C . THR A 1 81 ? -2.922 -1.548 -37.818 1.00 68.06 81 THR A C 1
ATOM 629 O O . THR A 1 81 ? -3.912 -0.890 -37.513 1.00 68.06 81 THR A O 1
ATOM 632 N N . ARG A 1 82 ? -2.938 -2.885 -37.890 1.00 64.31 82 ARG A N 1
ATOM 633 C CA . ARG A 1 82 ? -4.138 -3.693 -37.606 1.00 64.31 82 ARG A CA 1
ATOM 634 C C . ARG A 1 82 ? -4.288 -4.090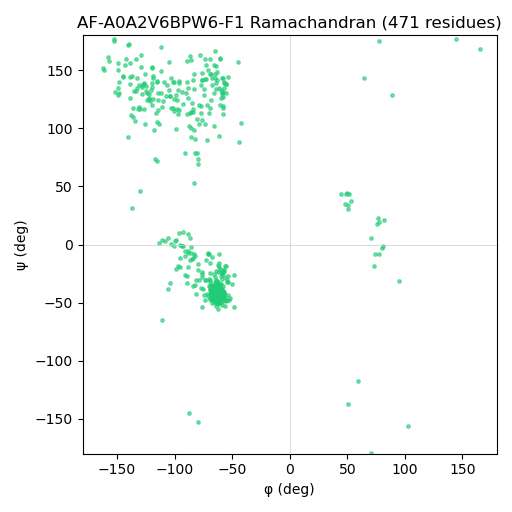 -36.133 1.00 64.31 82 ARG A C 1
ATOM 636 O O . ARG A 1 82 ? -5.415 -4.242 -35.691 1.00 64.31 82 ARG A O 1
ATOM 643 N N . ASP A 1 83 ? -3.183 -4.187 -35.384 1.00 87.44 83 ASP A N 1
ATOM 644 C CA . ASP A 1 83 ? -3.170 -4.739 -34.021 1.00 87.44 83 ASP A CA 1
ATOM 645 C C . ASP A 1 83 ? -2.730 -3.696 -32.977 1.00 87.44 83 ASP A C 1
ATOM 647 O O . ASP A 1 83 ? -1.544 -3.423 -32.748 1.00 87.44 83 ASP A O 1
ATOM 651 N N . THR A 1 84 ? -3.701 -3.088 -32.306 1.00 92.62 84 THR A N 1
ATOM 652 C CA . THR A 1 84 ? -3.507 -2.096 -31.244 1.00 92.62 84 THR A CA 1
ATOM 653 C C . THR A 1 84 ? -3.777 -2.689 -29.866 1.00 92.62 84 THR A C 1
ATOM 655 O O . THR A 1 84 ? -4.539 -3.635 -29.693 1.00 92.62 84 THR A O 1
ATOM 658 N N . ILE A 1 85 ? -3.205 -2.092 -28.818 1.00 94.75 85 ILE A N 1
ATOM 659 C CA . ILE A 1 85 ? -3.478 -2.528 -27.435 1.00 94.75 85 ILE A CA 1
ATOM 660 C C . ILE A 1 85 ? -4.972 -2.521 -27.057 1.00 94.75 85 ILE A C 1
ATOM 662 O O . ILE A 1 85 ? -5.334 -3.139 -26.058 1.00 94.75 85 ILE A O 1
ATOM 666 N N . TYR A 1 86 ? -5.823 -1.808 -27.803 1.00 93.38 86 TYR A N 1
ATOM 667 C CA . TYR A 1 86 ? -7.259 -1.740 -27.549 1.00 93.38 86 TYR A CA 1
ATOM 668 C C . TYR A 1 86 ? -8.010 -2.963 -28.076 1.00 93.38 86 TYR A C 1
ATOM 670 O O . TYR A 1 86 ? -9.048 -3.290 -27.511 1.00 93.38 86 TYR A O 1
ATOM 678 N N . ASP A 1 87 ? -7.451 -3.690 -29.045 1.00 91.56 87 ASP A N 1
ATOM 679 C CA . ASP A 1 87 ? -8.015 -4.951 -29.550 1.00 91.56 87 ASP A CA 1
ATOM 680 C C . ASP A 1 87 ? -7.919 -6.081 -28.505 1.00 91.56 87 ASP A C 1
ATOM 682 O O . ASP A 1 87 ? -8.628 -7.081 -28.569 1.00 91.56 87 ASP A O 1
ATOM 686 N N . LEU A 1 88 ? -7.080 -5.889 -27.479 1.00 93.50 88 LEU A N 1
ATOM 687 C CA . LEU A 1 88 ? -6.930 -6.781 -26.323 1.00 93.50 88 LEU A CA 1
ATOM 688 C C . LEU A 1 88 ? -7.892 -6.452 -25.167 1.00 93.50 88 LEU A C 1
ATOM 690 O O . LEU A 1 88 ? -7.901 -7.145 -24.146 1.00 93.50 88 LEU A O 1
ATOM 694 N N . LEU A 1 89 ? -8.653 -5.361 -25.272 1.00 93.81 89 LEU A N 1
ATOM 695 C CA . LEU A 1 89 ? -9.459 -4.812 -24.186 1.00 93.81 89 LEU A CA 1
ATOM 696 C C . LEU A 1 89 ? -10.950 -4.794 -24.562 1.00 93.81 89 LEU A C 1
ATOM 698 O O . LEU A 1 89 ? -11.301 -4.645 -25.728 1.00 93.81 89 LEU A O 1
ATOM 702 N N . PRO A 1 90 ? -11.866 -4.882 -23.580 1.00 91.19 90 PRO A N 1
ATOM 703 C CA . PRO A 1 90 ? -13.287 -4.663 -23.822 1.00 91.19 90 PRO A CA 1
ATOM 704 C C . PRO A 1 90 ? -13.554 -3.318 -24.508 1.00 91.19 90 PRO A C 1
ATOM 706 O O . PRO A 1 90 ? -12.956 -2.308 -24.133 1.00 91.19 90 PRO A O 1
ATOM 709 N N . LEU A 1 91 ? -14.542 -3.269 -25.409 1.00 86.69 91 LEU A N 1
ATOM 710 C CA . LEU A 1 91 ? -14.918 -2.060 -26.166 1.00 86.69 91 LEU A CA 1
ATOM 711 C C . LEU A 1 91 ? -15.125 -0.819 -25.280 1.00 86.69 91 LEU A C 1
ATOM 713 O O . LEU A 1 91 ? -14.753 0.291 -25.661 1.00 86.69 91 LEU A O 1
ATOM 717 N N . LYS A 1 92 ? -15.641 -1.001 -24.057 1.00 84.50 92 LYS A N 1
ATOM 718 C CA . LYS A 1 92 ? -15.829 0.073 -23.063 1.00 84.50 92 LYS A CA 1
ATOM 719 C C . LYS A 1 92 ? -14.530 0.765 -22.611 1.00 84.50 92 LYS A C 1
ATOM 721 O O . LYS A 1 92 ? -14.595 1.838 -22.019 1.00 84.50 92 LYS A O 1
ATOM 726 N N . PHE A 1 93 ? -13.361 0.179 -22.873 1.00 89.62 93 PHE A N 1
ATOM 727 C CA . PHE A 1 93 ? -12.044 0.733 -22.535 1.00 89.62 93 PHE A CA 1
ATOM 728 C C . PHE A 1 93 ? -11.333 1.406 -23.715 1.00 89.62 93 PHE A C 1
ATOM 730 O O . PHE A 1 93 ? -10.262 1.982 -23.520 1.00 89.62 93 PHE A O 1
ATOM 737 N N . SER A 1 94 ? -11.936 1.410 -24.908 1.00 85.12 94 SER A N 1
ATOM 738 C CA . SER A 1 94 ? -11.406 2.070 -26.116 1.00 85.12 94 SER A CA 1
ATOM 739 C C . SER A 1 94 ? -11.076 3.556 -25.909 1.00 85.12 94 SER A C 1
ATOM 741 O O . SER A 1 94 ? -10.176 4.104 -26.544 1.00 85.12 94 SER A O 1
ATOM 743 N N . SER A 1 95 ? -11.760 4.216 -24.968 1.00 84.25 95 SER A N 1
ATOM 744 C CA . SER A 1 95 ? -11.540 5.624 -24.631 1.00 84.25 95 SER A CA 1
ATOM 745 C C . SER A 1 95 ? -10.473 5.868 -23.555 1.00 84.25 95 SER A C 1
ATOM 747 O O . SER A 1 95 ? -10.146 7.029 -23.300 1.00 84.25 95 SER A O 1
ATOM 749 N N . LEU A 1 96 ? -9.933 4.836 -22.891 1.00 89.44 96 LEU A N 1
ATOM 750 C CA . LEU A 1 96 ? -8.900 5.015 -21.859 1.00 89.44 96 LEU A CA 1
ATOM 751 C C . LEU A 1 96 ? -7.590 5.495 -22.491 1.00 89.44 96 LEU A C 1
ATOM 753 O O . LEU A 1 96 ? -7.279 5.182 -23.637 1.00 89.44 96 LEU A O 1
ATOM 757 N N . ALA A 1 97 ? -6.812 6.320 -21.798 1.00 89.50 97 ALA A N 1
ATOM 758 C CA . ALA A 1 97 ? -5.475 6.715 -22.238 1.00 89.50 97 ALA A CA 1
ATOM 759 C C . ALA A 1 97 ? -4.443 5.704 -21.732 1.00 89.50 97 ALA A C 1
ATOM 761 O O . ALA A 1 97 ? -4.479 5.336 -20.563 1.00 89.50 97 ALA A O 1
ATOM 762 N N . TYR A 1 98 ? -3.508 5.277 -22.581 1.00 93.38 98 TYR A N 1
ATOM 763 C CA . TYR A 1 98 ? -2.359 4.486 -22.141 1.00 93.38 98 TYR A CA 1
ATOM 764 C C . TYR A 1 98 ? -1.313 5.369 -21.440 1.00 93.38 98 TYR A C 1
ATOM 766 O O . TYR A 1 98 ? -1.050 6.508 -21.832 1.00 93.38 98 TYR A O 1
ATOM 774 N N . VAL A 1 99 ? -0.702 4.834 -20.387 1.00 93.31 99 VAL A N 1
ATOM 775 C CA . VAL A 1 99 ? 0.246 5.523 -19.511 1.00 93.31 99 VAL A CA 1
ATOM 776 C C . VAL A 1 99 ? 1.670 5.167 -19.925 1.00 93.31 99 VAL A C 1
ATOM 778 O O . VAL A 1 99 ? 2.213 4.107 -19.599 1.00 93.31 99 VAL A O 1
ATOM 781 N N . GLY A 1 100 ? 2.283 6.081 -20.673 1.00 88.62 100 GLY A N 1
ATOM 782 C CA . GLY A 1 100 ? 3.547 5.818 -21.352 1.00 88.62 100 GLY A CA 1
ATOM 783 C C . GLY A 1 100 ? 3.356 4.837 -22.509 1.00 88.62 100 GLY A C 1
ATOM 784 O O . GLY A 1 100 ? 2.248 4.403 -22.804 1.00 88.62 100 GLY A O 1
ATOM 785 N N . ARG A 1 101 ? 4.442 4.499 -23.204 1.00 91.50 101 ARG A N 1
ATOM 786 C CA . ARG A 1 101 ? 4.392 3.585 -24.352 1.00 91.50 101 ARG A CA 1
ATOM 787 C C . ARG A 1 101 ? 5.364 2.433 -24.158 1.00 91.50 101 ARG A C 1
ATOM 789 O O . ARG A 1 101 ? 6.431 2.617 -23.574 1.00 91.50 101 ARG A O 1
ATOM 796 N N . LEU A 1 102 ? 4.977 1.272 -24.664 1.00 94.62 102 LEU A N 1
ATOM 797 C CA . LEU A 1 102 ? 5.878 0.173 -24.983 1.00 94.62 102 LEU A CA 1
ATOM 798 C C . LEU A 1 102 ? 5.950 0.067 -26.506 1.00 94.62 102 LEU A C 1
ATOM 800 O O . LEU A 1 102 ? 4.932 0.232 -27.183 1.00 94.62 102 LEU A O 1
ATOM 804 N N . ASP A 1 103 ? 7.146 -0.190 -27.033 1.00 93.38 103 ASP A N 1
ATOM 805 C CA . ASP A 1 103 ? 7.325 -0.458 -28.461 1.00 93.38 103 ASP A CA 1
ATOM 806 C C . ASP A 1 103 ? 6.531 -1.707 -28.878 1.00 93.38 103 ASP A C 1
ATOM 808 O O . ASP A 1 103 ? 6.206 -2.553 -28.040 1.00 93.38 103 ASP A O 1
ATOM 812 N N . ALA A 1 104 ? 6.260 -1.857 -30.178 1.00 93.00 104 ALA A N 1
ATOM 813 C CA . ALA A 1 104 ? 5.480 -2.980 -30.704 1.00 93.00 104 ALA A CA 1
ATOM 814 C C . ALA A 1 104 ? 6.022 -4.343 -30.234 1.00 93.00 104 ALA A C 1
ATOM 816 O O . ALA A 1 104 ? 5.275 -5.163 -29.709 1.00 93.00 104 ALA A O 1
ATOM 817 N N . GLN A 1 105 ? 7.342 -4.530 -30.314 1.00 94.50 105 GLN A N 1
ATOM 818 C CA . GLN A 1 105 ? 8.051 -5.758 -29.923 1.00 94.50 105 GLN A CA 1
ATOM 819 C C . GLN A 1 105 ? 8.472 -5.797 -28.442 1.00 94.50 105 GLN A C 1
ATOM 821 O O . GLN A 1 105 ? 9.260 -6.649 -28.035 1.00 94.50 105 GLN A O 1
ATOM 826 N N . SER A 1 106 ? 8.016 -4.842 -27.632 1.00 96.50 106 SER A N 1
ATOM 827 C CA . SER A 1 106 ? 8.221 -4.843 -26.182 1.00 96.50 106 SER A CA 1
ATOM 828 C C . SER A 1 106 ? 6.955 -5.343 -25.487 1.00 96.50 106 SER A C 1
ATOM 830 O O . SER A 1 106 ? 5.837 -4.995 -25.879 1.00 96.50 106 SER A O 1
ATOM 832 N N . GLU A 1 107 ? 7.143 -6.150 -24.449 1.00 97.88 107 GLU A N 1
ATOM 833 C CA . GLU A 1 107 ? 6.081 -6.844 -23.722 1.00 97.88 107 GLU A CA 1
ATOM 834 C C . GLU A 1 107 ? 5.911 -6.296 -22.300 1.00 97.88 107 GLU A C 1
ATOM 836 O O . GLU A 1 107 ? 6.759 -5.560 -21.785 1.00 97.88 107 GLU A O 1
ATOM 841 N N . GLY A 1 108 ? 4.842 -6.719 -21.631 1.00 97.69 108 GLY A N 1
ATOM 842 C CA . GLY A 1 108 ? 4.680 -6.580 -20.191 1.00 97.69 108 GLY A CA 1
ATOM 843 C C . GLY A 1 108 ? 3.753 -5.446 -19.773 1.00 97.69 108 GLY A C 1
ATOM 844 O O . GLY A 1 108 ? 2.866 -5.015 -20.509 1.00 97.69 108 GLY A O 1
ATOM 845 N N . LEU A 1 109 ? 3.956 -4.980 -18.547 1.00 98.00 109 LEU A N 1
ATOM 846 C CA . LEU A 1 109 ? 3.066 -4.083 -17.824 1.00 98.00 109 LEU A CA 1
ATOM 847 C C . LEU A 1 109 ? 2.822 -2.776 -18.586 1.00 98.00 109 LEU A C 1
ATOM 849 O O . LEU A 1 109 ? 3.734 -1.964 -18.756 1.00 98.00 109 LEU A O 1
ATOM 853 N N . LEU A 1 110 ? 1.576 -2.515 -18.971 1.00 97.75 110 LEU A N 1
ATOM 854 C CA . LEU A 1 110 ? 1.092 -1.235 -19.484 1.00 97.75 110 LEU A CA 1
ATOM 855 C C . LEU A 1 110 ? -0.153 -0.816 -18.705 1.00 97.75 110 LEU A C 1
ATOM 857 O O . LEU A 1 110 ? -1.035 -1.630 -18.470 1.00 97.75 110 LEU A O 1
ATOM 861 N N . VAL A 1 111 ? -0.238 0.454 -18.316 1.00 97.31 111 VAL A N 1
ATOM 862 C CA . VAL A 1 111 ? -1.408 0.966 -17.592 1.00 97.31 111 VAL A CA 1
ATOM 863 C C . VAL A 1 111 ? -2.285 1.781 -18.532 1.00 97.31 111 VAL A C 1
ATOM 865 O O . VAL A 1 111 ? -1.762 2.491 -19.390 1.00 97.31 111 VAL A O 1
ATOM 868 N N . LEU A 1 112 ? -3.603 1.696 -18.368 1.00 95.88 112 LEU A N 1
ATOM 869 C CA . LEU A 1 112 ? -4.588 2.530 -19.046 1.00 95.88 112 LEU A CA 1
ATOM 870 C C . LEU A 1 112 ? -5.528 3.189 -18.031 1.00 95.88 112 LEU A C 1
ATOM 872 O O . LEU A 1 112 ? -5.947 2.551 -17.067 1.00 95.88 112 LEU A O 1
ATOM 876 N N . THR A 1 113 ? -5.868 4.462 -18.237 1.00 93.25 113 THR A N 1
ATOM 877 C CA . THR A 1 113 ? -6.768 5.210 -17.348 1.00 93.25 113 THR A CA 1
ATOM 878 C C . THR A 1 113 ? -7.444 6.402 -18.037 1.00 93.25 113 THR A C 1
ATOM 880 O O . THR A 1 113 ? -6.953 6.908 -19.045 1.00 93.25 113 THR A O 1
ATOM 883 N N . ASN A 1 114 ? -8.579 6.865 -17.508 1.00 87.19 114 ASN A N 1
ATOM 884 C CA . ASN A 1 114 ? -9.184 8.170 -17.821 1.00 87.19 114 ASN A CA 1
ATOM 885 C C . ASN A 1 114 ? -8.789 9.267 -16.807 1.00 87.19 114 ASN A C 1
ATOM 887 O O . ASN A 1 114 ? -9.174 10.424 -16.977 1.00 87.19 114 ASN A O 1
ATOM 891 N N . ASP A 1 115 ? -7.986 8.934 -15.793 1.00 86.69 115 ASP A N 1
ATOM 892 C CA . ASP A 1 115 ? -7.413 9.880 -14.841 1.00 86.69 115 ASP A CA 1
ATOM 893 C C . ASP A 1 115 ? -6.087 10.445 -15.374 1.00 86.69 115 ASP A C 1
ATOM 895 O O . ASP A 1 115 ? -5.018 9.826 -15.328 1.00 86.69 115 ASP A O 1
ATOM 899 N N . GLY A 1 116 ? -6.159 11.670 -15.892 1.00 82.94 116 GLY A N 1
ATOM 900 C CA . GLY A 1 116 ? -4.989 12.361 -16.425 1.00 82.94 116 GLY A CA 1
ATOM 901 C C . GLY A 1 116 ? -3.919 12.693 -15.378 1.00 82.94 116 GLY A C 1
ATOM 902 O O . GLY A 1 116 ? -2.749 12.770 -15.747 1.00 82.94 116 GLY A O 1
ATOM 903 N N . ASP A 1 117 ? -4.278 12.888 -14.101 1.00 83.12 117 ASP A N 1
ATOM 904 C CA . ASP A 1 117 ? -3.296 13.227 -13.059 1.00 83.12 117 ASP A CA 1
ATOM 905 C C . ASP A 1 117 ? -2.490 11.980 -12.710 1.00 83.12 117 ASP A C 1
ATOM 907 O O . ASP A 1 117 ? -1.260 12.031 -12.652 1.00 83.12 117 ASP A O 1
ATOM 911 N N . PHE A 1 118 ? -3.171 10.844 -12.570 1.00 87.62 118 PHE A N 1
ATOM 912 C CA . PHE A 1 118 ? -2.537 9.542 -12.398 1.00 87.62 118 PHE A CA 1
ATOM 913 C C . PHE A 1 118 ? -1.594 9.207 -13.565 1.00 87.62 118 PHE A C 1
ATOM 915 O O . PHE A 1 118 ? -0.424 8.872 -13.360 1.00 87.62 118 PHE A O 1
ATOM 922 N N . ALA A 1 119 ? -2.062 9.372 -14.808 1.00 89.56 119 ALA A N 1
ATOM 923 C CA . ALA A 1 119 ? -1.238 9.143 -15.992 1.00 89.56 119 ALA A CA 1
ATOM 924 C C . ALA A 1 119 ? -0.006 10.066 -16.032 1.00 89.56 119 ALA A C 1
ATOM 926 O O . ALA A 1 119 ? 1.109 9.625 -16.326 1.00 89.56 119 ALA A O 1
ATOM 927 N N . GLN A 1 120 ? -0.180 11.351 -15.715 1.00 86.44 120 GLN A N 1
ATOM 928 C CA . GLN A 1 120 ? 0.918 12.314 -15.685 1.00 86.44 120 GLN A CA 1
ATOM 929 C C . GLN A 1 120 ? 1.965 11.951 -14.624 1.00 86.44 120 GLN A C 1
ATOM 931 O O . GLN A 1 120 ? 3.162 12.065 -14.894 1.00 86.44 120 GLN A O 1
ATOM 936 N N . ARG A 1 121 ? 1.542 11.487 -13.443 1.00 85.81 121 ARG A N 1
ATOM 937 C CA . ARG A 1 121 ? 2.447 11.052 -12.365 1.00 85.81 121 ARG A CA 1
ATOM 938 C C . ARG A 1 121 ? 3.381 9.932 -12.796 1.00 85.81 121 ARG A C 1
ATOM 94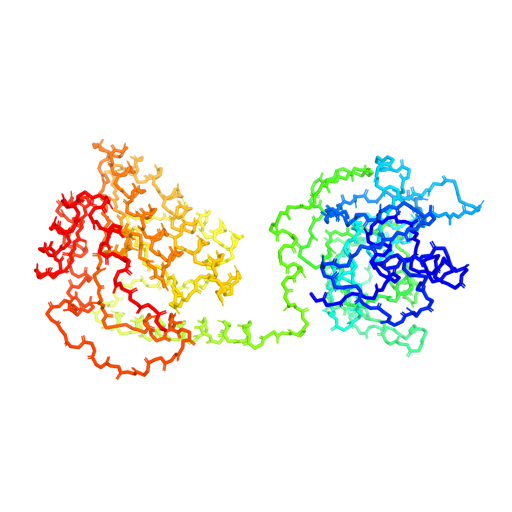0 O O . ARG A 1 121 ? 4.580 10.007 -12.555 1.00 85.81 121 ARG A O 1
ATOM 947 N N . LEU A 1 122 ? 2.852 8.935 -13.495 1.00 89.25 122 LEU A N 1
ATOM 948 C CA . LEU A 1 122 ? 3.635 7.781 -13.936 1.00 89.25 122 LEU A CA 1
ATOM 949 C C . LEU A 1 122 ? 4.550 8.071 -15.136 1.00 89.25 122 LEU A C 1
ATOM 951 O O . LEU A 1 122 ? 5.538 7.367 -15.349 1.00 89.25 122 LEU A O 1
ATOM 955 N N . THR A 1 123 ? 4.232 9.093 -15.933 1.00 88.38 123 THR A N 1
ATOM 956 C CA . THR A 1 123 ? 4.939 9.377 -17.192 1.00 88.38 123 THR A CA 1
ATOM 957 C C . THR A 1 123 ? 5.915 10.544 -17.121 1.00 88.38 123 THR A C 1
ATOM 959 O O . THR A 1 123 ? 6.925 10.527 -17.826 1.00 88.38 123 THR A O 1
ATOM 962 N N . HIS A 1 124 ? 5.636 11.573 -16.318 1.00 84.88 124 HIS A N 1
ATOM 963 C CA . HIS A 1 124 ? 6.383 12.821 -16.408 1.00 84.88 124 HIS A CA 1
ATOM 964 C C . HIS A 1 124 ? 7.794 12.679 -15.795 1.00 84.88 124 HIS A C 1
ATOM 966 O O . HIS A 1 124 ? 7.915 12.288 -14.630 1.00 84.88 124 HIS A O 1
ATOM 972 N N . PRO A 1 125 ? 8.873 13.072 -16.509 1.00 82.69 125 PRO A N 1
ATOM 973 C CA . PRO A 1 125 ? 10.259 12.842 -16.077 1.00 82.69 125 PRO A CA 1
ATOM 974 C C . PRO A 1 125 ? 10.602 13.363 -14.675 1.00 82.69 125 PRO A C 1
ATOM 976 O O . PRO A 1 125 ? 11.392 12.744 -13.968 1.00 82.69 125 PRO A O 1
ATOM 979 N N . ARG A 1 126 ? 9.977 14.471 -14.244 1.00 83.62 126 ARG A N 1
ATOM 980 C CA . ARG A 1 126 ? 10.171 15.056 -12.898 1.00 83.62 126 ARG A CA 1
ATOM 981 C C . ARG A 1 126 ? 9.930 14.077 -11.746 1.00 83.62 126 ARG A C 1
ATOM 983 O O . ARG A 1 126 ? 10.530 14.239 -10.692 1.00 83.62 126 ARG A O 1
ATOM 990 N N . PHE A 1 127 ? 9.036 13.106 -11.935 1.00 81.88 127 PHE A N 1
ATOM 991 C CA . PHE A 1 127 ? 8.672 12.152 -10.890 1.00 81.88 127 PHE A CA 1
ATOM 992 C C . PHE A 1 127 ? 9.646 10.976 -10.808 1.00 81.88 127 PHE A C 1
ATOM 994 O O . PHE A 1 127 ? 9.593 10.228 -9.842 1.00 81.88 127 PHE A O 1
ATOM 1001 N N . LYS A 1 128 ? 10.534 10.816 -11.804 1.00 86.44 128 LYS A N 1
ATOM 1002 C CA . LYS A 1 128 ? 11.563 9.764 -11.854 1.00 86.44 128 LYS A CA 1
ATOM 1003 C C . LYS A 1 128 ? 11.022 8.361 -11.551 1.00 86.44 128 LYS A C 1
ATOM 1005 O O . LYS A 1 128 ? 11.709 7.545 -10.949 1.00 86.44 128 LYS A O 1
ATOM 1010 N N . VAL A 1 129 ? 9.788 8.081 -11.980 1.00 89.06 129 VAL A N 1
ATOM 1011 C CA . VAL A 1 129 ? 9.132 6.794 -11.727 1.00 89.06 129 VAL A CA 1
ATOM 1012 C C . VAL A 1 129 ? 9.948 5.678 -12.361 1.00 89.06 129 VAL A C 1
ATOM 1014 O O . VAL A 1 129 ? 10.170 5.664 -13.581 1.00 89.06 129 VAL A O 1
ATOM 1017 N N . GLU A 1 130 ? 10.387 4.754 -11.515 1.00 94.00 130 GLU A N 1
ATOM 1018 C CA . GLU A 1 130 ? 11.188 3.610 -11.913 1.00 94.00 130 GLU A CA 1
ATOM 1019 C C . GLU A 1 130 ? 10.414 2.671 -12.832 1.00 94.00 130 GLU A C 1
ATOM 1021 O O . GLU A 1 130 ? 9.212 2.451 -12.685 1.00 94.00 130 GLU A O 1
ATOM 1026 N N . LYS A 1 131 ? 11.125 2.110 -13.801 1.00 95.12 131 LYS A N 1
ATOM 1027 C CA . LYS A 1 131 ? 10.617 1.130 -14.752 1.00 95.12 131 LYS A CA 1
ATOM 1028 C C . LYS A 1 131 ? 11.604 -0.013 -14.769 1.00 95.12 131 LYS A C 1
ATOM 1030 O O . LYS A 1 131 ? 12.762 0.199 -15.127 1.00 95.12 131 LYS A O 1
ATOM 1035 N N . GLU A 1 132 ? 11.147 -1.190 -14.385 1.00 97.56 132 GLU A N 1
ATOM 1036 C CA . GLU A 1 132 ? 11.982 -2.380 -14.353 1.00 97.56 132 GLU A CA 1
ATOM 1037 C C . GLU A 1 132 ? 11.640 -3.287 -15.517 1.00 97.56 132 GLU A C 1
ATOM 1039 O O . GLU A 1 132 ? 10.465 -3.555 -15.800 1.00 97.56 132 GLU A O 1
ATOM 1044 N N . TYR A 1 133 ? 12.685 -3.747 -16.187 1.00 98.25 133 TYR A N 1
ATOM 1045 C CA . TYR A 1 133 ? 12.578 -4.619 -17.332 1.00 98.25 133 TYR A CA 1
ATOM 1046 C C . TYR A 1 133 ? 13.423 -5.857 -17.121 1.00 98.25 133 TYR A C 1
ATOM 1048 O O . TYR A 1 133 ? 14.577 -5.765 -16.710 1.00 98.25 133 TYR A O 1
ATOM 1056 N N . GLU A 1 134 ? 12.859 -6.991 -17.501 1.00 98.19 134 GLU A N 1
ATOM 1057 C CA . GLU A 1 134 ? 13.617 -8.197 -17.759 1.00 98.19 134 GLU A CA 1
ATOM 1058 C C . GLU A 1 134 ? 14.029 -8.219 -19.236 1.00 98.19 134 GLU A C 1
ATOM 1060 O O . GLU A 1 134 ? 13.203 -8.014 -20.138 1.00 98.19 134 GLU A O 1
ATOM 1065 N N . VAL A 1 135 ? 15.314 -8.462 -19.481 1.00 98.44 135 VAL A N 1
ATOM 1066 C CA . VAL A 1 135 ? 15.915 -8.482 -20.814 1.00 98.44 135 VAL A CA 1
ATOM 1067 C C . VAL A 1 135 ? 16.520 -9.850 -21.087 1.00 98.44 135 VAL A C 1
ATOM 1069 O O . VAL A 1 135 ? 17.275 -10.370 -20.269 1.00 98.44 135 VAL A O 1
ATOM 1072 N N . VAL A 1 136 ? 16.225 -10.399 -22.267 1.00 98.38 136 VAL A N 1
ATOM 1073 C CA . VAL A 1 136 ? 16.904 -11.572 -22.830 1.00 98.38 136 VAL A CA 1
ATOM 1074 C C . VAL A 1 136 ? 17.743 -11.117 -24.021 1.00 98.38 136 VAL A C 1
ATOM 1076 O O . VAL A 1 136 ? 17.209 -10.518 -24.957 1.00 98.38 136 VAL A O 1
ATOM 1079 N N . LEU A 1 137 ? 19.042 -11.393 -23.983 1.00 98.12 137 LEU A N 1
ATOM 1080 C CA . LEU A 1 137 ? 20.020 -11.033 -25.007 1.00 98.12 137 LEU A CA 1
ATOM 1081 C C . LEU A 1 137 ? 20.100 -12.065 -26.132 1.00 98.12 137 LEU A C 1
ATOM 1083 O O . LEU A 1 137 ? 19.741 -13.232 -25.970 1.00 98.12 137 LEU A O 1
ATOM 1087 N N . ASP A 1 138 ? 20.604 -11.626 -27.282 1.00 97.19 138 ASP A N 1
ATOM 1088 C CA . ASP A 1 138 ? 20.898 -12.472 -28.433 1.00 97.19 138 ASP A CA 1
ATOM 1089 C C . ASP A 1 138 ? 22.035 -13.464 -28.176 1.00 97.19 138 ASP A C 1
ATOM 1091 O O . ASP A 1 138 ? 21.945 -14.606 -28.637 1.00 97.19 138 ASP A O 1
ATOM 1095 N N . ARG A 1 139 ? 23.027 -13.047 -27.384 1.00 96.44 139 ARG A N 1
ATOM 1096 C CA . ARG A 1 139 ? 24.227 -13.797 -26.992 1.00 96.44 139 ARG A CA 1
ATOM 1097 C C . ARG A 1 139 ? 24.576 -13.560 -25.519 1.00 96.44 139 ARG A C 1
ATOM 1099 O O . ARG A 1 139 ? 23.958 -12.722 -24.862 1.00 96.44 139 ARG A O 1
ATOM 1106 N N . ALA A 1 140 ? 25.548 -14.306 -24.994 1.00 97.06 140 ALA A N 1
ATOM 1107 C CA . ALA A 1 140 ? 26.009 -14.134 -23.618 1.00 97.06 140 ALA A CA 1
ATOM 1108 C C . ALA A 1 140 ? 26.583 -12.723 -23.393 1.00 97.06 140 ALA A C 1
ATOM 1110 O O . ALA A 1 140 ? 27.351 -12.220 -24.212 1.00 97.06 140 ALA A O 1
ATOM 1111 N N . ALA A 1 141 ? 26.200 -12.096 -22.284 1.00 94.69 141 ALA A N 1
ATOM 1112 C CA . ALA A 1 141 ? 26.719 -10.818 -21.835 1.00 94.69 141 ALA A CA 1
ATOM 1113 C C . ALA A 1 141 ? 28.210 -10.932 -21.513 1.00 94.69 141 ALA A C 1
ATOM 1115 O O . ALA A 1 141 ? 28.652 -11.892 -20.878 1.00 94.69 141 ALA A O 1
ATOM 1116 N N . THR A 1 142 ? 28.969 -9.914 -21.898 1.00 94.06 142 THR A N 1
ATOM 1117 C CA . THR A 1 142 ? 30.339 -9.736 -21.422 1.00 94.06 142 THR A CA 1
ATOM 1118 C C . THR A 1 142 ? 30.330 -9.283 -19.960 1.00 94.06 142 THR A C 1
ATOM 1120 O O . THR A 1 142 ? 29.373 -8.655 -19.496 1.00 94.06 142 THR A O 1
ATOM 1123 N N . ALA A 1 143 ? 31.409 -9.570 -19.226 1.00 90.06 143 ALA A N 1
ATOM 1124 C CA . ALA A 1 143 ? 31.523 -9.248 -17.799 1.00 90.06 143 ALA A CA 1
ATOM 1125 C C . ALA A 1 143 ? 31.369 -7.741 -17.490 1.00 90.06 143 ALA A C 1
ATOM 1127 O O . ALA A 1 143 ? 30.964 -7.357 -16.395 1.00 90.06 143 ALA A O 1
ATOM 1128 N N . ASP A 1 144 ? 31.657 -6.872 -18.462 1.00 93.75 144 ASP A N 1
ATOM 1129 C CA . ASP A 1 144 ? 31.600 -5.413 -18.353 1.00 93.75 144 ASP A CA 1
ATOM 1130 C C . ASP A 1 144 ? 30.244 -4.797 -18.754 1.00 93.75 144 ASP A C 1
ATOM 1132 O O . ASP A 1 144 ? 30.020 -3.606 -18.507 1.00 93.75 144 ASP A O 1
ATOM 1136 N N . LEU A 1 145 ? 29.319 -5.564 -19.352 1.00 95.31 145 LEU A N 1
ATOM 1137 C CA . LEU A 1 145 ? 28.076 -5.022 -19.917 1.00 95.31 145 LEU A CA 1
ATOM 1138 C C . LEU A 1 145 ? 27.235 -4.275 -18.871 1.00 95.31 145 LEU A C 1
ATOM 1140 O O . LEU A 1 145 ? 26.760 -3.168 -19.131 1.00 95.31 145 LEU A O 1
ATOM 1144 N N . ALA A 1 146 ? 27.084 -4.837 -17.668 1.00 94.69 146 ALA A N 1
ATOM 1145 C CA . ALA A 1 146 ? 26.330 -4.199 -16.589 1.00 94.69 146 ALA A CA 1
ATOM 1146 C C . ALA A 1 146 ? 26.930 -2.835 -16.203 1.00 94.69 146 ALA A C 1
ATOM 1148 O O . ALA A 1 146 ? 26.210 -1.840 -16.098 1.00 94.69 146 ALA A O 1
ATOM 1149 N N . GLN A 1 147 ? 28.258 -2.760 -16.080 1.00 96.00 147 GLN A N 1
ATOM 1150 C CA . GLN A 1 147 ? 28.965 -1.517 -15.764 1.00 96.00 147 GLN A CA 1
ATOM 1151 C C . GLN A 1 147 ? 28.822 -0.479 -16.881 1.00 96.00 147 GLN A C 1
ATOM 1153 O O . GLN A 1 147 ? 28.627 0.708 -16.614 1.00 96.00 147 GLN A O 1
ATOM 1158 N N . ARG A 1 148 ? 28.845 -0.911 -18.143 1.00 97.25 148 ARG A N 1
ATOM 1159 C CA . ARG A 1 148 ? 28.617 -0.033 -19.299 1.00 97.25 148 ARG A CA 1
ATOM 1160 C C . ARG A 1 148 ? 27.196 0.519 -19.341 1.00 97.25 148 ARG A C 1
ATOM 1162 O O . ARG A 1 148 ? 27.021 1.714 -19.569 1.00 97.25 148 ARG A O 1
ATOM 1169 N N . LEU A 1 149 ? 26.189 -0.301 -19.042 1.00 97.19 149 LEU A N 1
ATOM 1170 C CA . LEU A 1 149 ? 24.793 0.138 -18.934 1.00 97.19 149 LEU A CA 1
ATOM 1171 C C . LEU A 1 149 ? 24.595 1.153 -17.790 1.00 97.19 149 LEU A C 1
ATOM 1173 O O . LEU A 1 149 ? 23.859 2.127 -17.964 1.00 97.19 149 LEU A O 1
ATOM 1177 N N . LEU A 1 150 ? 25.279 0.977 -16.653 1.00 95.62 150 LEU A N 1
ATOM 1178 C CA . LEU A 1 150 ? 25.266 1.927 -15.528 1.00 95.62 150 LEU A CA 1
ATOM 1179 C C . LEU A 1 150 ? 25.973 3.251 -15.866 1.00 95.62 150 LEU A C 1
ATOM 1181 O O . LEU A 1 150 ? 25.463 4.328 -15.548 1.00 95.62 150 LEU A O 1
ATOM 1185 N N . ARG A 1 151 ? 27.123 3.201 -16.556 1.00 96.19 151 ARG A N 1
ATOM 1186 C CA . ARG A 1 151 ? 27.821 4.406 -17.050 1.00 96.19 151 ARG A CA 1
ATOM 1187 C C . ARG A 1 151 ? 26.994 5.145 -18.106 1.00 96.19 151 ARG A C 1
ATOM 1189 O O . ARG A 1 151 ? 26.995 6.382 -18.129 1.00 96.19 151 ARG A O 1
ATOM 1196 N N . GLY A 1 152 ? 26.267 4.398 -18.931 1.00 95.00 152 GLY A N 1
ATOM 1197 C CA . GLY A 1 152 ? 25.385 4.902 -19.973 1.00 95.00 152 GLY A CA 1
ATOM 1198 C C . GLY A 1 152 ? 26.096 5.383 -21.237 1.00 95.00 152 GLY A C 1
ATOM 1199 O O . GLY A 1 152 ? 27.320 5.451 -21.297 1.00 95.00 152 GLY A O 1
ATOM 1200 N N . VAL A 1 153 ? 25.295 5.756 -22.234 1.00 95.56 153 VAL A N 1
ATOM 1201 C CA . VAL A 1 153 ? 25.722 6.295 -23.538 1.00 95.56 153 VAL A CA 1
ATOM 1202 C C . VAL A 1 153 ? 24.971 7.586 -23.855 1.00 95.56 153 VAL A C 1
ATOM 1204 O O . VAL A 1 153 ? 23.950 7.889 -23.236 1.00 95.56 153 VAL A O 1
ATOM 1207 N N . LEU A 1 154 ? 25.470 8.369 -24.808 1.00 95.31 154 LEU A N 1
ATOM 1208 C CA . LEU A 1 154 ? 24.771 9.556 -25.292 1.00 95.31 154 LEU A CA 1
ATOM 1209 C C . LEU A 1 154 ? 23.759 9.148 -26.373 1.00 95.31 154 LEU A C 1
ATOM 1211 O O . LEU A 1 154 ? 24.148 8.653 -27.423 1.00 95.31 154 LEU A O 1
ATOM 1215 N N . LEU A 1 155 ? 22.466 9.354 -26.116 1.00 93.56 155 LEU A N 1
ATOM 1216 C CA . LEU A 1 155 ? 21.377 9.147 -27.074 1.00 93.56 155 LEU A CA 1
ATOM 1217 C C . LEU A 1 155 ? 20.584 10.448 -27.206 1.00 93.56 155 LEU A C 1
ATOM 1219 O O . LEU A 1 155 ? 20.097 10.973 -26.205 1.00 93.56 155 LEU A O 1
ATOM 1223 N N . ASP A 1 156 ? 20.448 10.968 -28.426 1.00 90.25 156 ASP A N 1
ATOM 1224 C CA . ASP A 1 156 ? 19.712 12.210 -28.730 1.00 90.25 156 ASP A CA 1
ATOM 1225 C C . ASP A 1 156 ? 20.151 13.395 -27.843 1.00 90.25 156 ASP A C 1
ATOM 1227 O O . ASP A 1 156 ? 19.330 14.108 -27.262 1.00 90.25 156 ASP A O 1
ATOM 1231 N N . GLY A 1 157 ? 21.466 13.543 -27.643 1.00 88.75 157 GLY A N 1
ATOM 1232 C CA . GLY A 1 157 ? 22.048 14.584 -26.786 1.00 88.75 157 GLY A CA 1
ATOM 1233 C C . GLY A 1 157 ? 21.814 14.395 -25.279 1.00 88.75 157 GLY A C 1
ATOM 1234 O O . GLY A 1 157 ? 22.195 15.254 -24.488 1.00 88.75 157 GLY A O 1
ATOM 1235 N N . LYS A 1 158 ? 21.211 13.280 -24.843 1.00 90.25 158 LYS A N 1
ATOM 1236 C CA . LYS A 1 158 ? 20.960 12.964 -23.428 1.00 90.25 158 LYS A CA 1
ATOM 1237 C C . LYS A 1 158 ? 21.737 11.731 -23.001 1.00 90.25 158 LYS A C 1
ATOM 1239 O O . LYS A 1 158 ? 21.796 10.733 -23.711 1.00 90.25 158 LYS A O 1
ATOM 1244 N N . ARG A 1 159 ? 22.300 11.762 -21.792 1.00 94.25 159 ARG A N 1
ATOM 1245 C CA . ARG A 1 159 ? 22.968 10.585 -21.225 1.00 94.25 159 ARG A CA 1
ATOM 1246 C C . ARG A 1 159 ? 21.928 9.550 -20.791 1.00 94.25 159 ARG A C 1
ATOM 1248 O O . ARG A 1 159 ? 21.270 9.718 -19.763 1.00 94.25 159 ARG A O 1
ATOM 1255 N N . ALA A 1 160 ? 21.783 8.500 -21.589 1.00 95.25 160 ALA A N 1
ATOM 1256 C CA . ALA A 1 160 ? 20.937 7.347 -21.336 1.00 95.25 160 ALA A CA 1
ATOM 1257 C C . ALA A 1 160 ? 21.702 6.336 -20.482 1.00 95.25 160 ALA A C 1
ATOM 1259 O O . ALA A 1 160 ? 22.700 5.776 -20.933 1.00 95.25 160 ALA A O 1
ATOM 1260 N N . ARG A 1 161 ? 21.251 6.107 -19.248 1.00 95.50 161 ARG A N 1
ATOM 1261 C CA . ARG A 1 161 ? 21.895 5.160 -18.329 1.00 95.50 161 ARG A CA 1
ATOM 1262 C C . ARG A 1 161 ? 20.880 4.333 -17.556 1.00 95.50 161 ARG A C 1
ATOM 1264 O O . ARG A 1 161 ? 19.749 4.773 -17.342 1.00 95.50 161 ARG A O 1
ATOM 1271 N N . ALA A 1 162 ? 21.312 3.164 -17.105 1.00 96.38 162 ALA A N 1
ATOM 1272 C CA . ALA A 1 162 ? 20.588 2.383 -16.119 1.00 96.38 162 ALA A CA 1
ATOM 1273 C C . ALA A 1 162 ? 20.759 2.983 -14.719 1.00 96.38 162 ALA A C 1
ATOM 1275 O O . ALA A 1 162 ? 21.808 3.540 -14.396 1.00 96.38 162 ALA A O 1
ATOM 1276 N N . LYS A 1 163 ? 19.732 2.846 -13.879 1.00 93.06 163 LYS A N 1
ATOM 1277 C CA . LYS A 1 163 ? 19.843 3.082 -12.434 1.00 93.06 163 LYS A CA 1
ATOM 1278 C C . LYS A 1 163 ? 20.427 1.861 -11.729 1.00 93.06 163 LYS A C 1
ATOM 1280 O O . LYS A 1 163 ? 21.267 2.004 -10.852 1.00 93.06 163 LYS A O 1
ATOM 1285 N N . HIS A 1 164 ? 19.961 0.680 -12.119 1.00 94.94 164 HIS A N 1
ATOM 1286 C CA . HIS A 1 164 ? 20.381 -0.599 -11.565 1.00 94.94 164 HIS A CA 1
ATOM 1287 C C . HIS A 1 164 ? 20.381 -1.653 -12.670 1.00 94.94 164 HIS A C 1
ATOM 1289 O O . HIS A 1 164 ? 19.526 -1.605 -13.561 1.00 94.94 164 HIS A O 1
ATOM 1295 N N . VAL A 1 165 ? 21.331 -2.583 -12.608 1.00 96.12 165 VAL A N 1
ATOM 1296 C CA . VAL A 1 165 ? 21.429 -3.733 -13.508 1.00 96.12 165 VAL A CA 1
ATOM 1297 C C . VAL A 1 165 ? 21.816 -4.944 -12.673 1.00 96.12 165 VAL A C 1
ATOM 1299 O O . VAL A 1 165 ? 22.821 -4.900 -11.971 1.00 96.12 165 VAL A O 1
ATOM 1302 N N . GLN A 1 166 ? 21.041 -6.018 -12.773 1.00 93.56 166 GLN A N 1
ATOM 1303 C CA . GLN A 1 166 ? 21.321 -7.283 -12.103 1.00 93.56 166 GLN A CA 1
ATOM 1304 C C . GLN A 1 166 ? 21.322 -8.404 -13.129 1.00 93.56 166 GLN A C 1
ATOM 1306 O O . GLN A 1 166 ? 20.299 -8.690 -13.751 1.00 93.56 166 GLN A O 1
ATOM 1311 N N . GLN A 1 167 ? 22.469 -9.047 -13.304 1.00 93.62 167 GLN A N 1
ATOM 1312 C CA . GLN A 1 167 ? 22.569 -10.219 -14.159 1.00 93.62 167 GLN A CA 1
ATOM 1313 C C . GLN A 1 167 ? 21.932 -11.431 -13.468 1.00 93.62 167 GLN A C 1
ATOM 1315 O O . GLN A 1 167 ? 22.163 -11.669 -12.287 1.00 93.62 167 GLN A O 1
ATOM 1320 N N . ILE A 1 168 ? 21.114 -12.177 -14.211 1.00 92.69 168 ILE A N 1
ATOM 1321 C CA . ILE A 1 168 ? 20.420 -13.388 -13.739 1.00 92.69 168 ILE A CA 1
ATOM 1322 C C . ILE A 1 168 ? 21.082 -14.636 -14.328 1.00 92.69 168 ILE A C 1
ATOM 1324 O O . ILE A 1 168 ? 21.200 -15.662 -13.672 1.00 92.69 168 ILE A O 1
ATOM 1328 N N . SER A 1 169 ? 21.500 -14.558 -15.590 1.00 96.19 169 SER A N 1
ATOM 1329 C CA . SER A 1 169 ? 22.205 -15.628 -16.301 1.00 96.19 169 SER A CA 1
ATOM 1330 C C . SER A 1 169 ? 23.095 -15.013 -17.389 1.00 96.19 169 SER A C 1
ATOM 1332 O O . SER A 1 169 ? 23.030 -13.797 -17.602 1.00 96.19 169 SER A O 1
ATOM 1334 N N . PRO A 1 170 ? 23.892 -15.799 -18.135 1.00 96.75 170 PRO A N 1
ATOM 1335 C CA . PRO A 1 170 ? 24.691 -15.265 -19.235 1.00 96.75 170 PRO A CA 1
ATOM 1336 C C . PRO A 1 170 ? 23.874 -14.462 -20.254 1.00 96.75 170 PRO A C 1
ATOM 1338 O O . PRO A 1 170 ? 24.375 -13.484 -20.783 1.00 96.75 170 PRO A O 1
ATOM 1341 N N . THR A 1 171 ? 22.607 -14.802 -20.502 1.00 97.69 171 THR A N 1
ATOM 1342 C CA . THR A 1 171 ? 21.770 -14.126 -21.511 1.00 97.69 171 THR A CA 1
ATOM 1343 C C . THR A 1 171 ? 20.596 -13.347 -20.921 1.00 97.69 171 THR A C 1
ATOM 1345 O O . THR A 1 171 ? 19.826 -12.765 -21.681 1.00 97.69 171 THR A O 1
ATOM 1348 N N . ARG A 1 172 ? 20.425 -13.309 -19.590 1.00 97.88 172 ARG A N 1
ATOM 1349 C CA . ARG A 1 172 ? 19.294 -12.624 -18.933 1.00 97.88 172 ARG A CA 1
ATOM 1350 C C . ARG A 1 172 ? 19.745 -11.672 -17.843 1.00 97.88 172 ARG A C 1
ATOM 1352 O O . ARG A 1 172 ? 20.577 -12.035 -17.013 1.00 97.88 172 ARG A O 1
ATOM 1359 N N . PHE A 1 173 ? 19.130 -10.496 -17.794 1.00 97.12 173 PHE A N 1
ATOM 1360 C CA . PHE A 1 173 ? 19.334 -9.525 -16.722 1.00 97.12 173 PHE A CA 1
ATOM 1361 C C . PHE A 1 173 ? 18.080 -8.681 -16.467 1.00 97.12 173 PHE A C 1
ATOM 1363 O O . PHE A 1 173 ? 17.247 -8.498 -17.358 1.00 97.12 173 PHE A O 1
ATOM 1370 N N . CYS A 1 174 ? 17.980 -8.136 -15.258 1.00 97.69 174 CYS A N 1
ATOM 1371 C CA . CYS A 1 174 ? 17.033 -7.085 -14.907 1.00 97.69 174 CYS A CA 1
ATOM 1372 C C . CYS A 1 174 ? 17.701 -5.712 -15.003 1.00 97.69 174 CYS A C 1
ATOM 1374 O O . CYS A 1 174 ? 18.857 -5.540 -14.614 1.00 97.69 174 CYS A O 1
ATOM 1376 N N . ILE A 1 175 ? 16.966 -4.721 -15.504 1.00 97.81 175 ILE A N 1
ATOM 1377 C CA . ILE A 1 175 ? 17.416 -3.332 -15.625 1.00 97.81 175 ILE A CA 1
ATOM 1378 C C . ILE A 1 175 ? 16.333 -2.369 -15.152 1.00 97.81 175 ILE A C 1
ATOM 1380 O O . ILE A 1 175 ? 15.177 -2.458 -15.565 1.00 97.81 175 ILE A O 1
ATOM 1384 N N . VAL A 1 176 ? 16.728 -1.407 -14.318 1.00 96.94 176 VAL A N 1
ATOM 1385 C CA . VAL A 1 176 ? 15.849 -0.347 -13.813 1.00 96.94 176 VAL A CA 1
ATOM 1386 C C . VAL A 1 176 ? 16.208 0.978 -14.473 1.00 96.94 176 VAL A C 1
ATOM 1388 O O . VAL A 1 176 ? 17.364 1.407 -14.444 1.00 96.94 176 VAL A O 1
ATOM 1391 N N . LEU A 1 177 ? 15.205 1.653 -15.035 1.00 94.75 177 LEU A N 1
ATOM 1392 C CA . LEU A 1 177 ? 15.317 2.979 -15.639 1.00 94.75 177 LEU A CA 1
ATOM 1393 C C . LEU A 1 177 ? 14.414 3.991 -14.927 1.00 94.75 177 LEU A C 1
ATOM 1395 O O . LEU A 1 177 ? 13.247 3.716 -14.671 1.00 94.75 177 LEU A O 1
ATOM 1399 N N . GLU A 1 178 ? 14.907 5.209 -14.718 1.00 90.19 178 GLU A N 1
ATOM 1400 C CA . GLU A 1 178 ? 14.067 6.367 -14.343 1.00 90.19 178 GLU A CA 1
ATOM 1401 C C . GLU A 1 178 ? 13.697 7.222 -15.566 1.00 90.19 178 GLU A C 1
ATOM 1403 O O . GLU A 1 178 ? 12.745 8.004 -15.549 1.00 90.19 178 GLU A O 1
ATOM 1408 N N . GLN A 1 179 ? 14.451 7.058 -16.653 1.00 85.44 179 GLN A N 1
ATOM 1409 C CA . GLN A 1 179 ? 14.314 7.812 -17.893 1.00 85.44 179 GLN A CA 1
ATOM 1410 C C . GLN A 1 179 ? 13.272 7.171 -18.826 1.00 85.44 179 GLN A C 1
ATOM 1412 O O . GLN A 1 179 ? 12.865 6.020 -18.659 1.00 85.44 179 GLN A O 1
ATOM 1417 N N . GLY A 1 180 ? 12.799 7.954 -19.795 1.00 80.12 180 GLY A N 1
ATOM 1418 C CA . GLY A 1 180 ? 11.823 7.535 -20.803 1.00 80.12 180 GLY A CA 1
ATOM 1419 C C . GLY A 1 180 ? 12.281 7.882 -22.217 1.00 80.12 180 GLY A C 1
ATOM 1420 O O . GLY A 1 180 ? 11.509 8.467 -22.972 1.00 80.12 180 GLY A O 1
ATOM 1421 N N . ILE A 1 181 ? 13.546 7.601 -22.552 1.00 89.25 181 ILE A N 1
ATOM 1422 C CA . ILE A 1 181 ? 14.088 7.845 -23.898 1.00 89.25 181 ILE A CA 1
ATOM 1423 C C . ILE A 1 181 ? 13.508 6.801 -24.869 1.00 89.25 181 ILE A C 1
ATOM 1425 O O . ILE A 1 181 ? 13.293 5.643 -24.498 1.00 89.25 181 ILE A O 1
ATOM 1429 N N . ASN A 1 182 ? 13.216 7.203 -26.111 1.00 90.19 182 ASN A N 1
ATOM 1430 C CA . ASN A 1 182 ? 12.661 6.295 -27.115 1.00 90.19 182 ASN A CA 1
ATOM 1431 C C . ASN A 1 182 ? 13.602 5.099 -27.333 1.00 90.19 182 ASN A C 1
ATOM 1433 O O . ASN A 1 182 ? 14.795 5.295 -27.576 1.00 90.19 182 ASN A O 1
ATOM 1437 N N . ARG A 1 183 ? 13.059 3.877 -27.214 1.00 93.31 183 ARG A N 1
ATOM 1438 C CA . ARG A 1 183 ? 13.784 2.604 -27.377 1.00 93.31 183 ARG A CA 1
ATOM 1439 C C . ARG A 1 183 ? 15.081 2.509 -26.555 1.00 93.31 183 ARG A C 1
ATOM 1441 O O . ARG A 1 183 ? 16.015 1.825 -26.964 1.00 93.31 183 ARG A O 1
ATOM 1448 N N . GLN A 1 184 ? 15.140 3.173 -25.393 1.00 95.44 184 GLN A N 1
ATOM 1449 C CA . GLN A 1 184 ? 16.371 3.380 -24.617 1.00 95.44 184 GLN A CA 1
ATOM 1450 C C . GLN A 1 184 ? 17.203 2.108 -24.417 1.00 95.44 184 GLN A C 1
ATOM 1452 O O . GLN A 1 184 ? 18.375 2.094 -24.769 1.00 95.44 184 GLN A O 1
ATOM 1457 N N . ILE A 1 185 ? 16.601 1.038 -23.886 1.00 96.69 185 ILE A N 1
ATOM 1458 C CA . ILE A 1 185 ? 17.317 -0.211 -23.573 1.00 96.69 185 ILE A CA 1
ATOM 1459 C C . ILE A 1 185 ? 17.909 -0.826 -24.840 1.00 96.69 185 ILE A C 1
ATOM 1461 O O . ILE A 1 185 ? 19.078 -1.190 -24.854 1.00 96.69 185 ILE A O 1
ATOM 1465 N N . ARG A 1 186 ? 17.116 -0.898 -25.915 1.00 97.00 186 ARG A N 1
ATOM 1466 C CA . ARG A 1 186 ? 17.548 -1.484 -27.190 1.00 97.00 186 ARG A CA 1
ATOM 1467 C C . ARG A 1 186 ? 18.714 -0.698 -27.784 1.00 97.00 186 ARG A C 1
ATOM 1469 O O . ARG A 1 186 ? 19.734 -1.290 -28.091 1.00 97.00 186 ARG A O 1
ATOM 1476 N N . ARG A 1 187 ? 18.606 0.631 -27.819 1.00 97.19 187 ARG A N 1
ATOM 1477 C CA . ARG A 1 187 ? 19.656 1.517 -28.341 1.00 97.19 187 ARG A CA 1
ATOM 1478 C C . ARG A 1 187 ? 20.940 1.462 -27.514 1.00 97.19 187 ARG A C 1
ATOM 1480 O O . ARG A 1 187 ? 22.023 1.433 -28.076 1.00 97.19 187 ARG A O 1
ATOM 1487 N N . MET A 1 188 ? 20.830 1.417 -26.182 1.00 97.38 188 MET A N 1
ATOM 1488 C CA . MET A 1 188 ? 22.000 1.250 -25.311 1.00 97.38 188 MET A CA 1
ATOM 1489 C C . MET A 1 188 ? 22.717 -0.080 -25.576 1.00 97.38 188 MET A C 1
ATOM 1491 O O . MET A 1 188 ? 23.941 -0.107 -25.614 1.00 97.38 188 MET A O 1
ATOM 1495 N N . LEU A 1 189 ? 21.965 -1.169 -25.765 1.00 97.69 189 LEU A N 1
ATOM 1496 C CA . LEU A 1 189 ? 22.526 -2.483 -26.088 1.00 97.69 189 LEU A CA 1
ATOM 1497 C C . LEU A 1 189 ? 23.169 -2.508 -27.480 1.00 97.69 189 LEU A C 1
ATOM 1499 O O . LEU A 1 189 ? 24.280 -3.015 -27.612 1.00 97.69 189 LEU A O 1
ATOM 1503 N N . GLU A 1 190 ? 22.523 -1.904 -28.479 1.00 96.88 190 GLU A N 1
ATOM 1504 C CA . GLU A 1 190 ? 23.039 -1.793 -29.850 1.00 96.88 190 GLU A CA 1
ATOM 1505 C C . GLU A 1 190 ? 24.394 -1.066 -29.876 1.00 96.88 190 GLU A C 1
ATOM 1507 O O . GLU A 1 190 ? 25.337 -1.559 -30.489 1.00 96.88 190 GLU A O 1
ATOM 1512 N N . CYS A 1 191 ? 24.549 0.031 -29.119 1.00 96.06 191 CYS A N 1
ATOM 1513 C CA . CYS A 1 191 ? 25.838 0.724 -28.960 1.00 96.06 191 CYS A CA 1
ATOM 1514 C C . CYS A 1 191 ? 26.954 -0.167 -28.393 1.00 96.06 191 CYS A C 1
ATOM 1516 O O . CYS A 1 191 ? 28.134 0.155 -28.523 1.00 96.06 191 CYS A O 1
ATOM 1518 N N . PHE A 1 192 ? 26.594 -1.253 -27.713 1.00 96.06 192 PHE A N 1
ATOM 1519 C CA . PHE A 1 192 ? 27.530 -2.187 -27.104 1.00 96.06 192 PHE A CA 1
ATOM 1520 C C . PHE A 1 192 ? 27.655 -3.509 -27.871 1.00 96.06 192 PHE A C 1
ATOM 1522 O O . PHE A 1 192 ? 28.378 -4.386 -27.406 1.00 96.06 192 PHE A O 1
ATOM 1529 N N . GLY A 1 193 ? 27.012 -3.634 -29.038 1.00 96.25 193 GLY A N 1
ATOM 1530 C CA . GLY A 1 193 ? 27.071 -4.827 -29.886 1.00 96.25 193 GLY A CA 1
ATOM 1531 C C . GLY A 1 193 ? 26.118 -5.953 -29.473 1.00 96.25 193 GLY A C 1
ATOM 1532 O O . GLY A 1 193 ? 26.350 -7.104 -29.835 1.00 96.25 193 GLY A O 1
ATOM 1533 N N . PHE A 1 194 ? 25.062 -5.642 -28.713 1.00 97.50 194 PHE A N 1
ATOM 1534 C CA . PHE A 1 194 ? 24.064 -6.609 -28.248 1.00 97.50 194 PHE A CA 1
ATOM 1535 C C . PHE A 1 194 ? 22.661 -6.266 -28.749 1.00 97.50 194 PHE A C 1
ATOM 1537 O O . PHE A 1 194 ? 22.305 -5.098 -28.913 1.00 97.50 194 PHE A O 1
ATOM 1544 N N . HIS A 1 195 ? 21.810 -7.283 -28.882 1.00 96.94 195 HIS A N 1
ATOM 1545 C CA . HIS A 1 195 ? 20.403 -7.106 -29.227 1.00 96.94 195 HIS A CA 1
ATOM 1546 C C . HIS A 1 195 ? 19.489 -7.771 -28.195 1.00 96.94 195 HIS A C 1
ATOM 1548 O O . HIS A 1 195 ? 19.696 -8.906 -27.773 1.00 96.94 195 HIS A O 1
ATOM 1554 N N . ALA A 1 196 ? 18.422 -7.074 -27.798 1.00 97.12 196 ALA A N 1
ATOM 1555 C CA . ALA A 1 196 ? 17.400 -7.651 -26.928 1.00 97.12 196 ALA A CA 1
ATOM 1556 C C . ALA A 1 196 ? 16.442 -8.544 -27.739 1.00 97.12 196 ALA A C 1
ATOM 1558 O O . ALA A 1 196 ? 15.544 -8.025 -28.413 1.00 97.12 196 ALA A O 1
ATOM 1559 N N . LYS A 1 197 ? 16.594 -9.871 -27.622 1.00 97.25 197 LYS A N 1
ATOM 1560 C CA . LYS A 1 197 ? 15.644 -10.875 -28.143 1.00 97.25 197 LYS A CA 1
ATOM 1561 C C . LYS A 1 197 ? 14.263 -10.711 -27.518 1.00 97.25 197 LYS A C 1
ATOM 1563 O O . LYS A 1 197 ? 13.254 -10.780 -28.208 1.00 97.25 197 LYS A O 1
ATOM 1568 N N . LYS A 1 198 ? 14.220 -10.455 -26.210 1.00 97.81 198 LYS A N 1
ATOM 1569 C CA . LYS A 1 198 ? 12.980 -10.219 -25.468 1.00 97.81 198 LYS A CA 1
ATOM 1570 C C . LYS A 1 198 ? 13.179 -9.081 -24.481 1.00 97.81 198 LYS A C 1
ATOM 1572 O O . LYS A 1 198 ? 14.215 -8.994 -23.827 1.00 97.81 198 LYS A O 1
ATOM 1577 N N . LEU A 1 199 ? 12.177 -8.214 -24.388 1.00 98.00 199 LEU A N 1
ATOM 1578 C CA . LEU A 1 199 ? 12.167 -7.078 -23.476 1.00 98.00 199 LEU A CA 1
ATOM 1579 C C . LEU A 1 199 ? 10.793 -6.990 -22.820 1.00 98.00 199 LEU A C 1
ATOM 1581 O O . LEU A 1 199 ? 9.819 -6.650 -23.491 1.00 98.00 199 LEU A O 1
ATOM 1585 N N . THR A 1 200 ? 10.726 -7.296 -21.526 1.00 98.31 200 THR A N 1
ATOM 1586 C CA . THR A 1 200 ? 9.465 -7.356 -20.775 1.00 98.31 200 THR A CA 1
ATOM 1587 C C . THR A 1 200 ? 9.500 -6.353 -19.639 1.00 98.31 200 THR A C 1
ATOM 1589 O O . THR A 1 200 ? 10.360 -6.452 -18.770 1.00 98.31 200 THR A O 1
ATOM 1592 N N . ARG A 1 201 ? 8.576 -5.388 -19.612 1.00 98.19 201 ARG A N 1
ATOM 1593 C CA . ARG A 1 201 ? 8.418 -4.506 -18.451 1.00 98.19 201 ARG A CA 1
ATOM 1594 C C . ARG A 1 201 ? 7.688 -5.256 -17.344 1.00 98.19 201 ARG A C 1
ATOM 1596 O O . ARG A 1 201 ? 6.510 -5.564 -17.494 1.00 98.19 201 ARG A O 1
ATOM 1603 N N . VAL A 1 202 ? 8.373 -5.517 -16.240 1.00 97.06 202 VAL A N 1
ATOM 1604 C CA . VAL A 1 202 ? 7.832 -6.284 -15.106 1.00 97.06 202 VAL A CA 1
ATOM 1605 C C . VAL A 1 202 ? 7.334 -5.385 -13.974 1.00 97.06 202 VAL A C 1
ATOM 1607 O O . VAL A 1 202 ? 6.474 -5.803 -13.202 1.00 97.06 202 VAL A O 1
ATOM 1610 N N . ARG A 1 203 ? 7.806 -4.129 -13.915 1.00 95.88 203 ARG A N 1
ATOM 1611 C CA . ARG A 1 203 ? 7.391 -3.145 -12.903 1.00 95.88 203 ARG A CA 1
ATOM 1612 C C . ARG A 1 203 ? 7.328 -1.719 -13.455 1.00 95.88 203 ARG A C 1
ATOM 1614 O O . ARG A 1 203 ? 8.162 -1.316 -14.271 1.00 95.88 203 ARG A O 1
ATOM 1621 N N . LEU A 1 204 ? 6.356 -0.943 -12.979 1.00 94.75 204 LEU A N 1
ATOM 1622 C CA . LEU A 1 204 ? 6.221 0.500 -13.207 1.00 94.75 204 LEU A CA 1
ATOM 1623 C C . LEU A 1 204 ? 5.887 1.190 -11.878 1.00 94.75 204 LEU A C 1
ATOM 1625 O O . LEU A 1 204 ? 4.761 1.102 -11.392 1.00 94.75 204 LEU A O 1
ATOM 1629 N N . GLY A 1 205 ? 6.859 1.888 -11.294 1.00 90.06 205 GLY A N 1
ATOM 1630 C CA . GLY A 1 205 ? 6.751 2.413 -9.936 1.00 90.06 205 GLY A CA 1
ATOM 1631 C C . GLY A 1 205 ? 6.516 1.273 -8.947 1.00 90.06 205 GLY A C 1
ATOM 1632 O O . GLY A 1 205 ? 7.344 0.367 -8.850 1.00 90.06 205 GLY A O 1
ATOM 1633 N N . ASN A 1 206 ? 5.364 1.310 -8.279 1.00 86.31 206 ASN A N 1
ATOM 1634 C CA . ASN A 1 206 ? 4.930 0.295 -7.316 1.00 86.31 206 ASN A CA 1
ATOM 1635 C C . ASN A 1 206 ? 3.949 -0.726 -7.922 1.00 86.31 206 ASN A C 1
ATOM 1637 O O . ASN A 1 206 ? 3.441 -1.583 -7.212 1.00 86.31 206 ASN A O 1
ATOM 1641 N N . LEU A 1 207 ? 3.673 -0.645 -9.230 1.00 92.06 207 LEU A N 1
ATOM 1642 C CA . LEU A 1 207 ? 2.860 -1.635 -9.936 1.00 92.06 207 LEU A CA 1
ATOM 1643 C C . LEU A 1 207 ? 3.748 -2.761 -10.438 1.00 92.06 207 LEU A C 1
ATOM 1645 O O . LEU A 1 207 ? 4.695 -2.505 -11.186 1.00 92.06 207 LEU A O 1
ATOM 1649 N N . ILE A 1 208 ? 3.399 -3.991 -10.080 1.00 92.12 208 ILE A N 1
ATOM 1650 C CA . ILE A 1 208 ? 4.120 -5.206 -10.457 1.00 92.12 208 ILE A CA 1
ATOM 1651 C C . ILE A 1 208 ? 3.214 -6.061 -11.351 1.00 92.12 208 ILE A C 1
ATOM 1653 O O . ILE A 1 208 ? 1.999 -6.135 -11.155 1.00 92.12 208 ILE A O 1
ATOM 1657 N N . LEU A 1 209 ? 3.804 -6.676 -12.380 1.00 90.69 209 LEU A N 1
ATOM 1658 C CA . LEU A 1 209 ? 3.073 -7.474 -13.369 1.00 90.69 209 LEU A CA 1
ATOM 1659 C C . LEU A 1 209 ? 2.513 -8.781 -12.778 1.00 90.69 209 LEU A C 1
ATOM 1661 O O . LEU A 1 209 ? 1.444 -9.219 -13.197 1.00 90.69 209 LEU A O 1
ATOM 1665 N N . HIS A 1 210 ? 3.218 -9.356 -11.797 1.00 85.88 210 HIS A N 1
ATOM 1666 C CA . HIS A 1 210 ? 2.932 -10.653 -11.176 1.00 85.88 210 HIS A CA 1
ATOM 1667 C C . HIS A 1 210 ? 2.744 -11.766 -12.226 1.00 85.88 210 HIS A C 1
ATOM 1669 O O . HIS A 1 210 ? 3.515 -11.860 -13.180 1.00 85.88 210 HIS A O 1
ATOM 1675 N N . ASP A 1 211 ? 1.740 -12.610 -12.035 1.00 89.44 211 ASP A N 1
ATOM 1676 C CA . ASP A 1 211 ? 1.387 -13.792 -12.814 1.00 89.44 211 ASP A CA 1
ATOM 1677 C C . ASP A 1 211 ? 0.307 -13.516 -13.876 1.00 89.44 211 ASP A C 1
ATOM 1679 O O . ASP A 1 211 ? -0.199 -14.450 -14.499 1.00 89.44 211 ASP A O 1
ATOM 1683 N N . LEU A 1 212 ? -0.036 -12.243 -14.128 1.00 93.88 212 LEU A N 1
ATOM 1684 C CA . LEU A 1 212 ? -1.049 -11.874 -15.118 1.00 93.88 212 LEU A CA 1
ATOM 1685 C C . LEU A 1 212 ? -0.659 -12.421 -16.505 1.00 93.88 212 LEU A C 1
ATOM 1687 O O . LEU A 1 212 ? 0.369 -12.000 -17.044 1.00 93.88 212 LEU A O 1
ATOM 1691 N N . PRO A 1 213 ? -1.466 -13.295 -17.138 1.00 96.88 213 PRO A N 1
ATOM 1692 C CA . PRO A 1 213 ? -1.103 -13.870 -18.428 1.00 96.88 213 PRO A CA 1
ATOM 1693 C C . PRO A 1 213 ? -0.998 -12.821 -19.542 1.00 96.88 213 PRO A C 1
ATOM 1695 O O . PRO A 1 213 ? -1.656 -11.780 -19.518 1.00 96.88 213 PRO A O 1
ATOM 1698 N N . ARG A 1 214 ? -0.181 -13.104 -20.561 1.00 96.69 214 ARG A N 1
ATOM 1699 C CA . ARG A 1 214 ? -0.006 -12.219 -21.726 1.00 96.69 214 ARG A CA 1
ATOM 1700 C C . ARG A 1 214 ? -1.339 -11.949 -22.427 1.00 96.69 214 ARG A C 1
ATOM 1702 O O . ARG A 1 214 ? -2.158 -12.849 -22.585 1.00 96.69 214 ARG A O 1
ATOM 1709 N N . GLY A 1 215 ? -1.551 -10.705 -22.846 1.00 96.38 215 GLY A N 1
ATOM 1710 C CA . GLY A 1 215 ? -2.797 -10.248 -23.466 1.00 96.38 215 GLY A CA 1
ATOM 1711 C C . GLY A 1 215 ? -3.960 -10.074 -22.487 1.00 96.38 215 GLY A C 1
ATOM 1712 O O . GLY A 1 215 ? -4.990 -9.528 -22.873 1.00 96.38 215 GLY A O 1
ATOM 1713 N N . LYS A 1 216 ? -3.822 -10.499 -21.224 1.00 97.81 216 LYS A N 1
ATOM 1714 C CA . LYS A 1 216 ? -4.842 -10.290 -20.195 1.00 97.81 216 LYS A CA 1
ATOM 1715 C C . LYS A 1 216 ? -4.629 -8.968 -19.477 1.00 97.81 216 LYS A C 1
ATOM 1717 O O . LYS A 1 216 ? -3.535 -8.399 -19.440 1.00 97.81 216 LYS A O 1
ATOM 1722 N N . TRP A 1 217 ? -5.715 -8.491 -18.893 1.00 97.50 217 TRP A N 1
ATOM 1723 C CA . TRP A 1 217 ? -5.773 -7.256 -18.137 1.00 97.50 217 TRP A CA 1
ATOM 1724 C C . TRP A 1 217 ? -6.518 -7.486 -16.824 1.00 97.50 217 TRP A C 1
ATOM 1726 O O . TRP A 1 217 ? -7.302 -8.428 -16.699 1.00 97.50 217 TRP A O 1
ATOM 1736 N N . ARG A 1 218 ? -6.291 -6.601 -15.857 1.00 96.25 218 ARG A N 1
ATOM 1737 C CA . ARG A 1 218 ? -7.045 -6.535 -14.602 1.00 96.25 218 ARG A CA 1
ATOM 1738 C C . ARG A 1 218 ? -7.241 -5.081 -14.167 1.00 96.25 218 ARG A C 1
ATOM 1740 O O . ARG A 1 218 ? -6.429 -4.228 -14.540 1.00 96.25 218 ARG A O 1
ATOM 1747 N N . PRO A 1 219 ? -8.282 -4.766 -13.381 1.00 93.88 219 PRO A N 1
ATOM 1748 C CA . PRO A 1 219 ? -8.331 -3.488 -12.685 1.00 93.88 219 PRO A CA 1
ATOM 1749 C C . PRO A 1 219 ? -7.171 -3.377 -11.680 1.00 93.88 219 PRO A C 1
ATOM 1751 O O . PRO A 1 219 ? -6.717 -4.382 -11.121 1.00 93.88 219 PRO A O 1
ATOM 1754 N N . LEU A 1 220 ? -6.686 -2.154 -11.453 1.00 91.75 220 LEU A N 1
ATOM 1755 C CA . LEU A 1 220 ? -5.823 -1.875 -10.304 1.00 91.75 220 LEU A CA 1
ATOM 1756 C C . LEU A 1 220 ? -6.657 -1.870 -9.021 1.00 91.75 220 LEU A C 1
ATOM 1758 O O . LEU A 1 220 ? -7.791 -1.388 -9.004 1.00 91.75 220 LEU A O 1
ATOM 1762 N N . SER A 1 221 ? -6.078 -2.388 -7.943 1.00 84.56 221 SER A N 1
ATOM 1763 C CA . SER A 1 221 ? -6.659 -2.309 -6.606 1.00 84.56 221 SER A CA 1
ATOM 1764 C C . SER A 1 221 ? -6.636 -0.873 -6.073 1.00 84.56 221 SER A C 1
ATOM 1766 O O . SER A 1 221 ? -5.833 -0.035 -6.491 1.00 84.56 221 SER A O 1
ATOM 1768 N N . VAL A 1 222 ? -7.488 -0.588 -5.086 1.00 73.19 222 VAL A N 1
ATOM 1769 C CA . VAL A 1 222 ? -7.528 0.723 -4.413 1.00 73.19 222 VAL A CA 1
ATOM 1770 C C . VAL A 1 222 ? -6.170 1.075 -3.791 1.00 73.19 222 VAL A C 1
ATOM 1772 O O . VAL A 1 222 ? -5.759 2.232 -3.832 1.00 73.19 222 VAL A O 1
ATOM 1775 N N . GLN A 1 223 ? -5.445 0.079 -3.274 1.00 71.00 223 GLN A N 1
ATOM 1776 C CA . GLN A 1 223 ? -4.106 0.253 -2.706 1.00 71.00 223 GLN A CA 1
ATOM 1777 C C . GLN A 1 223 ? -3.089 0.667 -3.779 1.00 71.00 223 GLN A C 1
ATOM 1779 O O . GLN A 1 223 ? -2.400 1.673 -3.616 1.00 71.00 223 GLN A O 1
ATOM 1784 N N . GLU A 1 224 ? -3.049 -0.049 -4.908 1.00 83.69 224 GLU A N 1
ATOM 1785 C CA . GLU A 1 224 ? -2.177 0.272 -6.047 1.00 83.69 224 GLU A CA 1
ATOM 1786 C C . GLU A 1 224 ? -2.431 1.691 -6.580 1.00 83.69 224 GLU A C 1
ATOM 1788 O O . GLU A 1 224 ? -1.489 2.423 -6.892 1.00 83.69 224 GLU A O 1
ATOM 1793 N N . VAL A 1 225 ? -3.701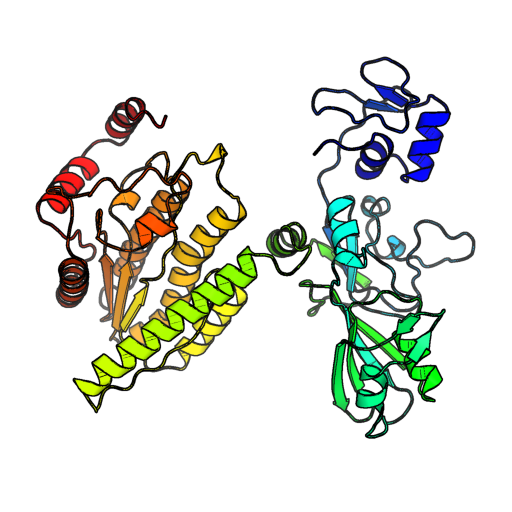 2.108 -6.639 1.00 81.25 225 VAL A N 1
ATOM 1794 C CA . VAL A 1 225 ? -4.079 3.466 -7.052 1.00 81.25 225 VAL A CA 1
ATOM 1795 C C . VAL A 1 225 ? -3.664 4.500 -6.005 1.00 81.25 225 VAL A C 1
ATOM 1797 O O . VAL A 1 225 ? -3.069 5.520 -6.355 1.00 81.25 225 VAL A O 1
ATOM 1800 N N . GLY A 1 226 ? -3.944 4.246 -4.724 1.00 69.12 226 GLY A N 1
ATOM 1801 C CA . GLY A 1 226 ? -3.664 5.168 -3.622 1.00 69.12 226 GLY A CA 1
ATOM 1802 C C . GLY A 1 226 ? -2.180 5.502 -3.493 1.00 69.12 226 GLY A C 1
ATOM 1803 O O . GLY A 1 226 ? -1.818 6.671 -3.363 1.00 69.12 226 GLY A O 1
ATOM 1804 N N . VAL A 1 227 ? -1.315 4.497 -3.636 1.00 69.88 227 VAL A N 1
ATOM 1805 C CA . VAL A 1 227 ? 0.142 4.660 -3.576 1.00 69.88 227 VAL A CA 1
ATOM 1806 C C . VAL A 1 227 ? 0.658 5.614 -4.663 1.00 69.88 227 VAL A C 1
ATOM 1808 O O . VAL A 1 227 ? 1.522 6.444 -4.389 1.00 69.88 227 VAL A O 1
ATOM 1811 N N . ILE A 1 228 ? 0.103 5.562 -5.876 1.00 70.31 228 ILE A N 1
ATOM 1812 C CA . ILE A 1 228 ? 0.534 6.394 -7.017 1.00 70.31 228 ILE A CA 1
ATOM 1813 C C . ILE A 1 228 ? -0.120 7.781 -7.000 1.00 70.31 228 ILE A C 1
ATOM 1815 O O . ILE A 1 228 ? 0.499 8.770 -7.399 1.00 70.31 228 ILE A O 1
ATOM 1819 N N . SER A 1 229 ? -1.376 7.859 -6.557 1.00 58.91 229 SER A N 1
ATOM 1820 C CA . SER A 1 229 ? -2.150 9.102 -6.467 1.00 58.91 229 SER A CA 1
ATOM 1821 C C . SER A 1 229 ? -1.730 9.972 -5.281 1.00 58.91 229 SER A C 1
ATOM 1823 O O . SER A 1 229 ? -1.854 11.202 -5.346 1.00 58.91 229 SER A O 1
ATOM 1825 N N . SER A 1 230 ? -1.168 9.364 -4.232 1.00 43.59 230 SER A N 1
ATOM 1826 C CA . SER A 1 230 ? -0.489 10.081 -3.156 1.00 43.59 230 SER A CA 1
ATOM 1827 C C . SER A 1 230 ? 0.671 10.923 -3.723 1.00 43.59 230 SER A C 1
ATOM 1829 O O . SER A 1 230 ? 1.283 10.616 -4.747 1.00 43.59 230 SER A O 1
ATOM 1831 N N . LYS A 1 231 ? 0.907 12.109 -3.159 1.00 37.88 231 LYS A N 1
ATOM 1832 C CA . LYS A 1 231 ? 1.922 13.065 -3.633 1.00 37.88 231 LYS A CA 1
ATOM 1833 C C . LYS A 1 231 ? 3.341 12.480 -3.550 1.00 37.88 231 LYS A C 1
ATOM 1835 O O . LYS A 1 231 ? 4.027 12.717 -2.566 1.00 37.88 231 LYS A O 1
ATOM 1840 N N . THR A 1 232 ? 3.830 11.880 -4.635 1.00 36.28 232 THR A N 1
ATOM 1841 C CA . THR A 1 232 ? 5.263 11.556 -4.784 1.00 36.28 232 THR A CA 1
ATOM 1842 C C . THR A 1 232 ? 5.870 12.325 -5.956 1.00 36.28 232 THR A C 1
ATOM 1844 O O . THR A 1 232 ? 6.130 11.801 -7.035 1.00 36.28 232 THR A O 1
ATOM 1847 N N . ALA A 1 233 ? 6.070 13.628 -5.742 1.00 30.17 233 ALA A N 1
ATOM 1848 C CA . ALA A 1 233 ? 7.065 14.421 -6.455 1.00 30.17 233 ALA A CA 1
ATOM 1849 C C . ALA A 1 233 ? 8.144 14.781 -5.437 1.00 30.17 233 ALA A C 1
ATOM 1851 O O . ALA A 1 233 ? 7.845 15.475 -4.468 1.00 30.17 233 ALA A O 1
ATOM 1852 N N . SER A 1 234 ? 9.374 14.321 -5.681 1.00 33.59 234 SER A N 1
ATOM 1853 C CA . SER A 1 234 ? 10.520 14.377 -4.762 1.00 33.59 234 SER A CA 1
ATOM 1854 C C . SER A 1 234 ? 10.329 13.545 -3.491 1.00 33.59 234 SER A C 1
ATOM 1856 O O . SER A 1 234 ? 9.226 13.464 -2.963 1.00 33.59 234 SER A O 1
ATOM 1858 N N . SER A 1 235 ? 11.411 12.924 -3.014 1.00 36.62 235 SER A N 1
ATOM 1859 C CA . SER A 1 235 ? 11.510 12.362 -1.664 1.00 36.62 235 SER A CA 1
ATOM 1860 C C . SER A 1 235 ? 10.883 13.347 -0.683 1.00 36.62 235 SER A C 1
ATOM 1862 O O . SER A 1 235 ? 11.450 14.421 -0.438 1.00 36.62 235 SER A O 1
ATOM 1864 N N . THR A 1 236 ? 9.679 13.049 -0.213 1.00 35.56 236 THR A N 1
ATOM 1865 C CA . THR A 1 236 ? 8.920 14.027 0.551 1.00 35.56 236 THR A CA 1
ATOM 1866 C C . THR A 1 236 ? 9.625 14.225 1.884 1.00 35.56 236 THR A C 1
ATOM 1868 O O . THR A 1 236 ? 10.215 13.311 2.465 1.00 35.56 236 THR A O 1
ATOM 1871 N N . ARG A 1 237 ? 9.556 15.448 2.402 1.00 35.25 237 ARG A N 1
ATOM 1872 C CA . ARG A 1 237 ? 9.920 15.765 3.785 1.00 35.25 237 ARG A CA 1
ATOM 1873 C C . ARG A 1 237 ? 9.269 14.784 4.776 1.00 35.25 237 ARG A C 1
ATOM 1875 O O . ARG A 1 237 ? 9.870 14.530 5.805 1.00 35.25 237 ARG A O 1
ATOM 1882 N N . ALA A 1 238 ? 8.126 14.182 4.423 1.00 36.84 238 ALA A N 1
ATOM 1883 C CA . ALA A 1 238 ? 7.454 13.111 5.156 1.00 36.84 238 ALA A CA 1
ATOM 1884 C C . ALA A 1 238 ? 8.189 11.758 5.105 1.00 36.84 238 ALA A C 1
ATOM 1886 O O . ALA A 1 238 ? 8.359 11.163 6.153 1.00 36.84 238 ALA A O 1
ATOM 1887 N N . GLU A 1 239 ? 8.704 11.280 3.965 1.00 35.59 239 GLU A N 1
ATOM 1888 C CA . GLU A 1 239 ? 9.540 10.059 3.920 1.00 35.59 239 GLU A CA 1
ATOM 1889 C C . GLU A 1 239 ? 10.906 10.258 4.587 1.00 35.59 239 GLU A C 1
ATOM 1891 O O . GLU A 1 239 ? 11.395 9.365 5.274 1.00 35.59 239 GLU A O 1
ATOM 1896 N N . ARG A 1 240 ? 11.525 11.438 4.427 1.00 35.44 240 ARG A N 1
ATOM 1897 C CA . ARG A 1 240 ? 12.752 11.793 5.165 1.00 35.44 240 ARG A CA 1
ATOM 1898 C C . ARG A 1 240 ? 12.486 11.952 6.660 1.00 35.44 240 ARG A C 1
ATOM 1900 O O . ARG A 1 240 ? 13.314 11.529 7.454 1.00 35.44 240 ARG A O 1
ATOM 1907 N N . SER A 1 241 ? 11.337 12.508 7.041 1.00 42.00 241 SER A N 1
ATOM 1908 C CA . SER A 1 241 ? 10.888 12.585 8.433 1.00 42.00 241 SER A CA 1
ATOM 1909 C C . SER A 1 241 ? 10.544 11.202 8.980 1.00 42.00 241 SER A C 1
ATOM 1911 O O . SER A 1 241 ? 10.956 10.909 10.087 1.00 42.00 241 SER A O 1
ATOM 1913 N N . ARG A 1 242 ? 9.911 10.309 8.209 1.00 49.28 242 ARG A N 1
ATOM 1914 C CA . ARG A 1 242 ? 9.621 8.918 8.594 1.00 49.28 242 ARG A CA 1
ATOM 1915 C C . ARG A 1 242 ? 10.885 8.089 8.733 1.00 49.28 242 ARG A C 1
ATOM 1917 O O . ARG A 1 242 ? 11.048 7.459 9.763 1.00 49.28 242 ARG A O 1
ATOM 1924 N N . ARG A 1 243 ? 11.812 8.141 7.770 1.00 48.09 243 ARG A N 1
ATOM 1925 C CA . ARG A 1 243 ? 13.139 7.508 7.894 1.00 48.09 243 ARG A CA 1
ATOM 1926 C C . ARG A 1 243 ? 13.957 8.119 9.030 1.00 48.09 243 ARG A C 1
ATOM 1928 O O . ARG A 1 243 ? 14.638 7.390 9.734 1.00 48.09 243 ARG A O 1
ATOM 1935 N N . GLY A 1 244 ? 13.875 9.433 9.234 1.00 46.31 244 GLY A N 1
ATOM 1936 C CA . GLY A 1 244 ? 14.501 10.115 10.368 1.00 46.31 244 GLY A CA 1
ATOM 1937 C C . GLY A 1 244 ? 13.898 9.704 11.714 1.00 46.31 244 GLY A C 1
ATOM 1938 O O . GLY A 1 244 ? 14.635 9.511 12.670 1.00 46.31 244 GLY A O 1
ATOM 1939 N N . ASN A 1 245 ? 12.581 9.503 11.777 1.00 59.44 245 ASN A N 1
ATOM 1940 C CA . ASN A 1 245 ? 11.852 9.072 12.970 1.00 59.44 245 ASN A CA 1
ATOM 1941 C C . ASN A 1 245 ? 12.066 7.572 13.240 1.00 59.44 245 ASN A C 1
ATOM 1943 O O . ASN A 1 245 ? 12.275 7.186 14.381 1.00 59.44 245 ASN A O 1
ATOM 1947 N N . LEU A 1 246 ? 12.118 6.730 12.201 1.00 59.72 246 LEU A N 1
ATOM 1948 C CA . LEU A 1 246 ? 12.525 5.321 12.291 1.00 59.72 246 LEU A CA 1
ATOM 1949 C C . LEU A 1 246 ? 13.966 5.197 12.793 1.00 59.72 246 LEU A C 1
ATOM 1951 O O . LEU A 1 246 ? 14.203 4.453 13.739 1.00 59.72 246 LEU A O 1
ATOM 1955 N N . LYS A 1 247 ? 14.897 5.990 12.244 1.00 62.19 247 LYS A N 1
ATOM 1956 C CA . LYS A 1 247 ? 16.282 6.054 12.726 1.00 62.19 247 LYS A CA 1
ATOM 1957 C C . LYS A 1 247 ? 16.353 6.519 14.185 1.00 62.19 247 LYS A C 1
ATOM 1959 O O . LYS A 1 247 ? 16.933 5.825 15.003 1.00 62.19 247 LYS A O 1
ATOM 1964 N N . GLY A 1 248 ? 15.691 7.622 14.542 1.00 68.94 248 GLY A N 1
ATOM 1965 C CA . GLY A 1 248 ? 15.681 8.113 15.925 1.00 68.94 248 GLY A CA 1
ATOM 1966 C C . GLY A 1 248 ? 15.044 7.130 16.918 1.00 68.94 248 GLY A C 1
ATOM 1967 O O . GLY A 1 248 ? 15.507 6.996 18.048 1.00 68.94 248 GLY A O 1
ATOM 1968 N N . ARG A 1 249 ? 14.007 6.390 16.503 1.00 78.50 249 ARG A N 1
ATOM 1969 C CA . ARG A 1 249 ? 13.415 5.311 17.310 1.00 78.50 249 ARG A CA 1
ATOM 1970 C C . ARG A 1 249 ? 14.356 4.120 17.447 1.00 78.50 249 ARG A C 1
ATOM 1972 O O . ARG A 1 249 ? 14.426 3.546 18.528 1.00 78.50 249 ARG A O 1
ATOM 1979 N N . ARG A 1 250 ? 15.082 3.765 16.387 1.00 82.94 250 ARG A N 1
ATOM 1980 C CA . ARG A 1 250 ? 16.099 2.714 16.422 1.00 82.94 250 ARG A CA 1
ATOM 1981 C C . ARG A 1 250 ? 17.227 3.064 17.387 1.00 82.94 250 ARG A C 1
ATOM 1983 O O . ARG A 1 250 ? 17.522 2.246 18.246 1.00 82.94 250 ARG A O 1
ATOM 1990 N N . ASP A 1 251 ? 17.764 4.278 17.311 1.00 84.31 251 ASP A N 1
ATOM 1991 C CA . ASP A 1 251 ? 18.836 4.739 18.199 1.00 84.31 251 ASP A CA 1
ATOM 1992 C C . ASP A 1 251 ? 18.405 4.628 19.683 1.00 84.31 251 ASP A C 1
ATOM 1994 O O . ASP A 1 251 ? 19.153 4.135 20.526 1.00 84.31 251 ASP A O 1
ATOM 1998 N N . ARG A 1 252 ? 17.148 4.980 20.007 1.00 85.69 252 ARG A N 1
ATOM 1999 C CA . ARG A 1 252 ? 16.577 4.800 21.360 1.00 85.69 252 ARG A CA 1
ATOM 2000 C C . ARG A 1 252 ? 16.426 3.335 21.769 1.00 85.69 252 ARG A C 1
ATOM 2002 O O . ARG A 1 252 ? 16.637 3.011 22.934 1.00 85.69 252 ARG A O 1
ATOM 2009 N N . LEU A 1 253 ? 16.041 2.453 20.844 1.00 89.00 253 LEU A N 1
ATOM 2010 C CA . LEU A 1 253 ? 15.959 1.015 21.116 1.00 89.00 253 LEU A CA 1
ATOM 2011 C C . LEU A 1 253 ? 17.348 0.411 21.345 1.00 89.00 253 LEU A C 1
ATOM 2013 O O . LEU A 1 253 ? 17.493 -0.440 22.216 1.00 89.00 253 LEU A O 1
ATOM 2017 N N . GLU A 1 254 ? 18.362 0.862 20.608 1.00 91.25 254 GLU A N 1
ATOM 2018 C CA . GLU A 1 254 ? 19.756 0.440 20.786 1.00 91.25 254 GLU A CA 1
ATOM 2019 C C . GLU A 1 254 ? 20.321 0.932 22.131 1.00 91.25 254 GLU A C 1
ATOM 2021 O O . GLU A 1 254 ? 20.979 0.170 22.847 1.00 91.25 254 GLU A O 1
ATOM 2026 N N . GLN A 1 255 ? 19.980 2.157 22.546 1.00 92.00 255 GLN A N 1
ATOM 2027 C CA . GLN A 1 255 ? 20.300 2.652 23.886 1.00 92.00 255 GLN A CA 1
ATOM 2028 C C . GLN A 1 255 ? 19.618 1.809 24.976 1.00 92.00 255 GLN A C 1
ATOM 2030 O O . GLN A 1 255 ? 20.291 1.313 25.878 1.00 92.00 255 GLN A O 1
ATOM 2035 N N . LEU A 1 256 ? 18.304 1.583 24.873 1.00 90.50 256 LEU A N 1
ATOM 2036 C CA . LEU A 1 256 ? 17.565 0.768 25.843 1.00 90.50 256 LEU A CA 1
ATOM 2037 C C . LEU A 1 256 ? 18.091 -0.673 25.892 1.00 90.50 256 LEU A C 1
ATOM 2039 O O . LEU A 1 256 ? 18.210 -1.255 26.966 1.00 90.50 256 LEU A O 1
ATOM 2043 N N . CYS A 1 257 ? 18.448 -1.246 24.742 1.00 91.75 257 CYS A N 1
ATOM 2044 C CA . CYS A 1 257 ? 19.111 -2.544 24.662 1.00 91.75 257 CYS A CA 1
ATOM 2045 C C . CYS A 1 257 ? 20.398 -2.553 25.492 1.00 91.75 257 CYS A C 1
ATOM 2047 O O . CYS A 1 257 ? 20.596 -3.460 26.296 1.00 91.75 257 CYS A O 1
ATOM 2049 N N . THR A 1 258 ? 21.241 -1.529 25.342 1.00 92.81 258 THR A N 1
ATOM 2050 C CA . THR A 1 258 ? 22.489 -1.393 26.108 1.00 92.81 258 THR A CA 1
ATOM 2051 C C . THR A 1 258 ? 22.215 -1.348 27.614 1.00 92.81 258 THR A C 1
ATOM 2053 O O . THR A 1 258 ? 22.847 -2.071 28.382 1.00 92.81 258 THR A O 1
ATOM 2056 N N . GLU A 1 259 ? 21.224 -0.562 28.042 1.00 94.19 259 GLU A N 1
ATOM 2057 C CA . GLU A 1 259 ? 20.828 -0.452 29.452 1.00 94.19 259 GLU A CA 1
ATOM 2058 C C . GLU A 1 259 ? 20.285 -1.773 30.024 1.00 94.19 259 GLU A C 1
ATOM 2060 O O . GLU A 1 259 ? 20.595 -2.134 31.162 1.00 94.19 259 GLU A O 1
ATOM 2065 N N . LEU A 1 260 ? 19.489 -2.514 29.248 1.00 93.44 260 LEU A N 1
ATOM 2066 C CA . LEU A 1 260 ? 18.914 -3.792 29.673 1.00 93.44 260 LEU A CA 1
ATOM 2067 C C . LEU A 1 260 ? 19.965 -4.905 29.744 1.00 93.44 260 LEU A C 1
ATOM 2069 O O . LEU A 1 260 ? 19.982 -5.654 30.720 1.00 93.44 260 LEU A O 1
ATOM 2073 N N . VAL A 1 261 ? 20.863 -4.987 28.758 1.00 94.56 261 VAL A N 1
ATOM 2074 C CA . VAL A 1 261 ? 21.969 -5.959 28.744 1.00 94.56 261 VAL A CA 1
ATOM 2075 C C . VAL A 1 261 ? 22.950 -5.684 29.886 1.00 94.56 261 VAL A C 1
ATOM 2077 O O . VAL A 1 261 ? 23.430 -6.622 30.515 1.00 94.56 261 VAL A O 1
ATOM 2080 N N . ALA A 1 262 ? 23.190 -4.416 30.239 1.00 94.62 262 ALA A N 1
ATOM 2081 C CA . ALA A 1 262 ? 24.010 -4.071 31.403 1.00 94.62 262 ALA A CA 1
ATOM 2082 C C . ALA A 1 262 ? 23.410 -4.580 32.730 1.00 94.62 262 ALA A C 1
ATOM 2084 O O . ALA A 1 262 ? 24.148 -4.961 33.635 1.00 94.62 262 ALA A O 1
ATOM 2085 N N . ARG A 1 263 ? 22.074 -4.609 32.853 1.00 95.69 263 ARG A N 1
ATOM 2086 C CA . ARG A 1 263 ? 21.374 -5.135 34.042 1.00 95.69 263 ARG A CA 1
ATOM 2087 C C . ARG A 1 263 ? 21.242 -6.655 34.033 1.00 95.69 263 ARG A C 1
ATOM 2089 O O . ARG A 1 263 ? 21.188 -7.265 35.096 1.00 95.69 263 ARG A O 1
ATOM 2096 N N . ASN A 1 264 ? 21.155 -7.257 32.852 1.00 95.00 264 ASN A N 1
ATOM 2097 C CA . ASN A 1 264 ? 21.067 -8.698 32.671 1.00 95.00 264 ASN A CA 1
ATOM 2098 C C . ASN A 1 264 ? 21.916 -9.130 31.464 1.00 95.00 264 ASN A C 1
ATOM 2100 O O . ASN A 1 264 ? 21.401 -9.173 30.344 1.00 95.00 264 ASN A O 1
ATOM 2104 N N . PRO A 1 265 ? 23.192 -9.498 31.680 1.00 93.06 265 PRO A N 1
ATOM 2105 C CA . PRO A 1 265 ? 24.102 -9.869 30.595 1.00 93.06 265 PRO A CA 1
ATOM 2106 C C . PRO A 1 265 ? 23.663 -11.093 29.778 1.00 93.06 265 PRO A C 1
ATOM 2108 O O . PRO A 1 265 ? 24.123 -11.272 28.655 1.00 93.06 265 PRO A O 1
ATOM 2111 N N . ALA A 1 266 ? 22.775 -11.935 30.319 1.00 93.75 266 ALA A N 1
ATOM 2112 C CA . ALA A 1 266 ? 22.220 -13.087 29.609 1.00 93.75 266 ALA A CA 1
ATOM 2113 C C . ALA A 1 266 ? 21.032 -12.724 28.695 1.00 93.75 266 ALA A C 1
ATOM 2115 O O . ALA A 1 266 ? 20.546 -13.577 27.949 1.00 93.75 266 ALA A O 1
ATOM 2116 N N . LEU A 1 267 ? 20.530 -11.483 28.751 1.00 93.00 267 LEU A N 1
ATOM 2117 C CA . LEU A 1 267 ? 19.409 -11.037 27.932 1.00 93.00 267 LEU A CA 1
ATOM 2118 C C . LEU A 1 267 ? 19.837 -10.877 26.470 1.00 93.00 267 LEU A C 1
ATOM 2120 O O . LEU A 1 267 ? 20.675 -10.044 26.135 1.00 93.00 267 LEU A O 1
ATOM 2124 N N . LEU A 1 268 ? 19.185 -11.624 25.583 1.00 90.94 268 LEU A N 1
ATOM 2125 C CA . LEU A 1 268 ? 19.325 -11.449 24.143 1.00 90.94 268 LEU A CA 1
ATOM 2126 C C . LEU A 1 268 ? 18.244 -10.495 23.635 1.00 90.94 268 LEU A C 1
ATOM 2128 O O . LEU A 1 268 ? 17.051 -10.768 23.763 1.00 90.94 268 LEU A O 1
ATOM 2132 N N . VAL A 1 269 ? 18.664 -9.387 23.029 1.00 90.06 269 VAL A N 1
ATOM 2133 C CA . VAL A 1 269 ? 17.764 -8.393 22.438 1.00 90.06 269 VAL A CA 1
ATOM 2134 C C . VAL A 1 269 ? 17.969 -8.378 20.928 1.00 90.06 269 VAL A C 1
ATOM 2136 O O . VAL A 1 269 ? 19.080 -8.175 20.444 1.00 90.06 269 VAL A O 1
ATOM 2139 N N . ASN A 1 270 ? 16.891 -8.586 20.171 1.00 89.31 270 ASN A N 1
ATOM 2140 C CA . ASN A 1 270 ? 16.904 -8.489 18.714 1.00 89.31 270 ASN A CA 1
ATOM 2141 C C . ASN A 1 270 ? 16.030 -7.311 18.275 1.00 89.31 270 ASN A C 1
ATOM 2143 O O . ASN A 1 270 ? 14.819 -7.316 18.493 1.00 89.31 270 ASN A O 1
ATOM 2147 N N . ILE A 1 271 ? 16.650 -6.303 17.664 1.00 89.38 271 ILE A N 1
ATOM 2148 C CA . ILE A 1 271 ? 15.954 -5.124 17.150 1.00 89.38 271 ILE A CA 1
ATOM 2149 C C . ILE A 1 271 ? 15.716 -5.313 15.656 1.00 89.38 271 ILE A C 1
ATOM 2151 O O . ILE A 1 271 ? 16.652 -5.505 14.878 1.00 89.38 271 ILE A O 1
ATOM 2155 N N . ARG A 1 272 ? 14.450 -5.203 15.247 1.00 88.31 272 ARG A N 1
ATOM 2156 C CA . ARG A 1 272 ? 14.045 -5.265 13.842 1.00 88.31 272 ARG A CA 1
ATOM 2157 C C . ARG A 1 272 ? 13.314 -4.006 13.444 1.00 88.31 272 ARG A C 1
ATOM 2159 O O . ARG A 1 272 ? 12.326 -3.620 14.060 1.00 88.31 272 ARG A O 1
ATOM 2166 N N . GLU A 1 273 ? 13.807 -3.386 12.385 1.00 88.44 273 GLU A N 1
ATOM 2167 C CA . GLU A 1 273 ? 13.175 -2.223 11.788 1.00 88.44 273 GLU A CA 1
ATOM 2168 C C . GLU A 1 273 ? 12.101 -2.691 10.804 1.00 88.44 273 GLU A C 1
ATOM 2170 O O . GLU A 1 273 ? 12.371 -3.464 9.884 1.00 88.44 273 GLU A O 1
ATOM 2175 N N . THR A 1 274 ? 10.856 -2.276 11.021 1.00 88.25 274 THR A N 1
ATOM 2176 C CA . THR A 1 274 ? 9.725 -2.624 10.153 1.00 88.25 274 THR A CA 1
ATOM 2177 C C . THR A 1 274 ? 8.721 -1.484 10.163 1.00 88.25 274 THR A C 1
ATOM 2179 O O . THR A 1 274 ? 8.312 -1.016 11.227 1.00 88.25 274 THR A O 1
ATOM 2182 N N . ASP A 1 275 ? 8.303 -1.042 8.980 1.00 86.94 275 ASP A N 1
ATOM 2183 C CA . ASP A 1 275 ? 7.227 -0.070 8.839 1.00 86.94 275 ASP A CA 1
ATOM 2184 C C . ASP A 1 275 ? 5.869 -0.786 8.843 1.00 86.94 275 ASP A C 1
ATOM 2186 O O . ASP A 1 275 ? 5.430 -1.333 7.832 1.00 86.94 275 ASP A O 1
ATOM 2190 N N . LEU A 1 276 ? 5.187 -0.767 9.991 1.00 90.50 276 LEU A N 1
ATOM 2191 C CA . LEU A 1 276 ? 3.861 -1.379 10.157 1.00 90.50 276 LEU A CA 1
ATOM 2192 C C . LEU A 1 276 ? 2.737 -0.624 9.427 1.00 90.50 276 LEU A C 1
ATOM 2194 O O . LEU A 1 276 ? 1.610 -1.110 9.362 1.00 90.50 276 LEU A O 1
ATOM 2198 N N . SER A 1 277 ? 3.018 0.557 8.870 1.00 86.25 277 SER A N 1
ATOM 2199 C CA . SER A 1 277 ? 2.093 1.228 7.954 1.00 86.25 277 SER A CA 1
ATOM 2200 C C . SER A 1 277 ? 2.209 0.695 6.521 1.00 86.25 277 SER A C 1
ATOM 2202 O O . SER A 1 277 ? 1.362 0.973 5.675 1.00 86.25 277 SER A O 1
ATOM 2204 N N . ASN A 1 278 ? 3.226 -0.124 6.242 1.00 84.69 278 ASN A N 1
ATOM 2205 C CA . ASN A 1 278 ? 3.385 -0.836 4.988 1.00 84.69 278 ASN A CA 1
ATOM 2206 C C . ASN A 1 278 ? 2.878 -2.281 5.135 1.00 84.69 278 ASN A C 1
ATOM 2208 O O . ASN A 1 278 ? 3.425 -3.088 5.892 1.00 84.69 278 ASN A O 1
ATOM 2212 N N . LEU A 1 279 ? 1.831 -2.618 4.378 1.00 81.00 279 LEU A N 1
ATOM 2213 C CA . LEU A 1 279 ? 1.193 -3.9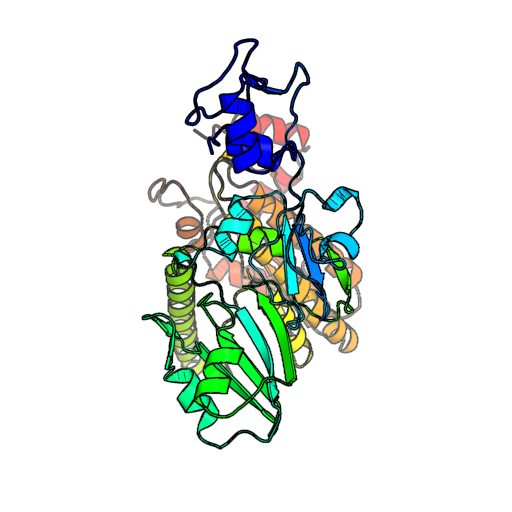33 4.445 1.00 81.00 279 LEU A CA 1
ATOM 2214 C C . LEU A 1 279 ? 2.139 -5.065 4.023 1.00 81.00 279 LEU A C 1
ATOM 2216 O O . LEU A 1 279 ? 2.134 -6.123 4.642 1.00 81.00 279 LEU A O 1
ATOM 2220 N N . GLU A 1 280 ? 2.971 -4.854 3.004 1.00 79.69 280 GLU A N 1
ATOM 2221 C CA . GLU A 1 280 ? 3.926 -5.867 2.550 1.00 79.69 280 GLU A CA 1
ATOM 2222 C C . GLU A 1 280 ? 4.960 -6.167 3.639 1.00 79.69 280 GLU A C 1
ATOM 2224 O O . GLU A 1 280 ? 5.158 -7.328 3.990 1.00 79.69 280 GLU A O 1
ATOM 2229 N N . GLN A 1 281 ? 5.553 -5.128 4.237 1.00 89.81 281 GLN A N 1
ATOM 2230 C CA . GLN A 1 281 ? 6.513 -5.299 5.333 1.00 89.81 281 GLN A CA 1
ATOM 2231 C C . GLN A 1 281 ? 5.873 -5.957 6.558 1.00 89.81 281 GLN A C 1
ATOM 2233 O O . GLN A 1 281 ? 6.472 -6.829 7.183 1.00 89.81 281 GLN A O 1
ATOM 2238 N N . THR A 1 282 ? 4.629 -5.594 6.869 1.00 91.25 282 THR A N 1
ATOM 2239 C CA . THR A 1 282 ? 3.840 -6.229 7.932 1.00 91.25 282 THR A CA 1
ATOM 2240 C C . THR A 1 282 ? 3.655 -7.723 7.679 1.00 91.25 282 THR A C 1
ATOM 2242 O O . THR A 1 282 ? 3.881 -8.535 8.575 1.00 91.25 282 THR A O 1
ATOM 2245 N N . MET A 1 283 ? 3.282 -8.108 6.456 1.00 90.44 283 MET A N 1
ATOM 2246 C CA . MET A 1 283 ? 3.087 -9.514 6.094 1.00 90.44 283 MET A CA 1
ATOM 2247 C C . MET A 1 283 ? 4.408 -10.292 6.064 1.00 90.44 283 MET A C 1
ATOM 2249 O O . MET A 1 283 ? 4.439 -11.452 6.475 1.00 90.44 283 MET A O 1
ATOM 2253 N N . GLN A 1 284 ? 5.505 -9.660 5.639 1.00 89.94 284 GLN A N 1
ATOM 2254 C CA . GLN A 1 284 ? 6.848 -10.242 5.708 1.00 89.94 284 GLN A CA 1
ATOM 2255 C C . GLN A 1 284 ? 7.274 -10.493 7.161 1.00 89.94 284 GLN A C 1
ATOM 2257 O O . GLN A 1 284 ? 7.749 -11.586 7.473 1.00 89.94 284 GLN A O 1
ATOM 2262 N N . LEU A 1 285 ? 7.049 -9.525 8.058 1.00 94.81 285 LEU A N 1
ATOM 2263 C CA . LEU A 1 285 ? 7.305 -9.689 9.488 1.00 94.81 285 LEU A CA 1
ATOM 2264 C C . LEU A 1 285 ? 6.451 -10.819 10.065 1.00 94.81 285 LEU A C 1
ATOM 2266 O O . LEU A 1 285 ? 6.995 -11.725 10.687 1.00 94.81 285 LEU A O 1
ATOM 2270 N N . ALA A 1 286 ? 5.142 -10.820 9.803 1.00 94.12 286 ALA A N 1
ATOM 2271 C CA . ALA A 1 286 ? 4.227 -11.863 10.260 1.00 94.12 286 ALA A CA 1
ATOM 2272 C C . ALA A 1 286 ? 4.694 -13.264 9.827 1.00 94.12 286 ALA A C 1
ATOM 2274 O O . ALA A 1 286 ? 4.789 -14.165 10.658 1.00 94.12 286 ALA A O 1
ATOM 2275 N N . ALA A 1 287 ? 5.063 -13.439 8.554 1.00 92.19 287 ALA A N 1
ATOM 2276 C CA . ALA A 1 287 ? 5.593 -14.701 8.043 1.00 92.19 287 ALA A CA 1
ATOM 2277 C C . ALA A 1 287 ? 6.901 -15.114 8.737 1.00 92.19 287 ALA A C 1
ATOM 2279 O O . ALA A 1 287 ? 7.111 -16.296 9.007 1.00 92.19 287 ALA A O 1
ATOM 2280 N N . LEU A 1 288 ? 7.772 -14.156 9.053 1.00 93.19 288 LEU A N 1
ATOM 2281 C CA . LEU A 1 288 ? 9.020 -14.415 9.761 1.00 93.19 288 LEU A CA 1
ATOM 2282 C C . LEU A 1 288 ? 8.775 -14.852 11.212 1.00 93.19 288 LEU A C 1
ATOM 2284 O O . LEU A 1 288 ? 9.368 -15.839 11.639 1.00 93.19 288 LEU A O 1
ATOM 2288 N N . LEU A 1 289 ? 7.854 -14.199 11.933 1.00 92.81 289 LEU A N 1
ATOM 2289 C CA . LEU A 1 289 ? 7.529 -14.545 13.324 1.00 92.81 289 LEU A CA 1
ATOM 2290 C C . LEU A 1 289 ? 7.036 -15.992 13.476 1.00 92.81 289 LEU A C 1
ATOM 2292 O O . LEU A 1 289 ? 7.295 -16.617 14.500 1.00 92.81 289 LEU A O 1
ATOM 2296 N N . THR A 1 290 ? 6.388 -16.565 12.452 1.00 92.19 290 THR A N 1
ATOM 2297 C CA . THR A 1 290 ? 5.952 -17.979 12.484 1.00 92.19 290 THR A CA 1
ATOM 2298 C C . THR A 1 290 ? 7.104 -18.977 12.650 1.00 92.19 290 THR A C 1
ATOM 2300 O O . THR A 1 290 ? 6.882 -20.114 13.068 1.00 92.19 290 THR A O 1
ATOM 2303 N N . LYS A 1 291 ? 8.334 -18.561 12.327 1.00 92.25 291 LYS A N 1
ATOM 2304 C CA . LYS A 1 291 ? 9.545 -19.388 12.386 1.00 92.25 291 LYS A CA 1
ATOM 2305 C C . LYS A 1 291 ? 10.297 -19.244 13.708 1.00 92.25 291 LYS A C 1
ATOM 2307 O O . LYS A 1 291 ? 11.313 -19.907 13.893 1.00 92.25 291 LYS A O 1
ATOM 2312 N N . GLU A 1 292 ? 9.818 -18.397 14.617 1.00 89.94 292 GLU A N 1
ATOM 2313 C CA . GLU A 1 292 ? 10.512 -18.057 15.856 1.00 89.94 292 GLU A CA 1
ATOM 2314 C C . GLU A 1 292 ? 9.786 -18.589 17.094 1.00 89.94 292 GLU A C 1
ATOM 2316 O O . GLU A 1 292 ? 8.558 -18.712 17.100 1.00 89.94 292 GLU A O 1
ATOM 2321 N N . PRO A 1 293 ? 10.524 -18.926 18.167 1.00 90.06 293 PRO A N 1
ATOM 2322 C CA . PRO A 1 293 ? 9.937 -19.416 19.407 1.00 90.06 293 PRO A CA 1
ATOM 2323 C C . PRO A 1 293 ? 9.394 -18.249 20.251 1.00 90.06 293 PRO A C 1
ATOM 2325 O O . PRO A 1 293 ? 9.955 -17.912 21.287 1.00 90.06 293 PRO A O 1
ATOM 2328 N N . ILE A 1 294 ? 8.321 -17.602 19.787 1.00 93.75 294 ILE A N 1
ATOM 2329 C CA . ILE A 1 294 ? 7.702 -16.466 20.486 1.00 93.75 294 ILE A CA 1
ATOM 2330 C C . ILE A 1 294 ? 6.516 -16.946 21.323 1.00 93.75 294 ILE A C 1
ATOM 2332 O O . ILE A 1 294 ? 5.482 -17.331 20.783 1.00 93.75 294 ILE A O 1
ATOM 2336 N N . ASP A 1 295 ? 6.661 -16.868 22.646 1.00 94.38 295 ASP A N 1
ATOM 2337 C CA . ASP A 1 295 ? 5.615 -17.230 23.611 1.00 94.38 295 ASP A CA 1
ATOM 2338 C C . ASP A 1 295 ? 4.776 -16.035 24.081 1.00 94.38 295 ASP A C 1
ATOM 2340 O O . ASP A 1 295 ? 3.674 -16.217 24.594 1.00 94.38 295 ASP A O 1
ATOM 2344 N N . PHE A 1 296 ? 5.269 -14.806 23.916 1.00 96.94 296 PHE A N 1
ATOM 2345 C CA . PHE A 1 296 ? 4.575 -13.606 24.371 1.00 96.94 296 PHE A CA 1
ATOM 2346 C C . PHE A 1 296 ? 4.628 -12.509 23.310 1.00 96.94 296 PHE A C 1
ATOM 2348 O O . PHE A 1 296 ? 5.701 -12.027 22.947 1.00 96.94 296 PHE A O 1
ATOM 2355 N N . LEU A 1 297 ? 3.456 -12.110 22.816 1.00 97.88 297 LEU A N 1
ATOM 2356 C CA . LEU A 1 297 ? 3.296 -10.994 21.892 1.00 97.88 297 LEU A CA 1
ATOM 2357 C C . LEU A 1 297 ? 2.731 -9.774 22.624 1.00 97.88 297 LEU A C 1
ATOM 2359 O O . LEU A 1 297 ? 1.663 -9.850 23.227 1.00 97.88 297 LEU A O 1
ATOM 2363 N N . ILE A 1 298 ? 3.398 -8.626 22.493 1.00 98.00 298 ILE A N 1
ATOM 2364 C CA . ILE A 1 298 ? 2.864 -7.331 22.925 1.00 98.00 298 ILE A CA 1
ATOM 2365 C C . ILE A 1 298 ? 2.639 -6.457 21.693 1.00 98.00 298 ILE A C 1
ATOM 2367 O O . ILE A 1 298 ? 3.570 -5.870 21.139 1.00 98.00 298 ILE A O 1
ATOM 2371 N N . ASN A 1 299 ? 1.382 -6.317 21.285 1.00 97.81 299 ASN A N 1
ATOM 2372 C CA . ASN A 1 299 ? 0.987 -5.387 20.236 1.00 97.81 299 ASN A CA 1
ATOM 2373 C C . ASN A 1 299 ? 0.819 -3.981 20.826 1.00 97.81 299 ASN A C 1
ATOM 2375 O O . ASN A 1 299 ? -0.292 -3.535 21.120 1.00 97.81 299 ASN A O 1
ATOM 2379 N N . ASN A 1 300 ? 1.948 -3.299 21.033 1.00 94.81 300 ASN A N 1
ATOM 2380 C CA . ASN A 1 300 ? 2.001 -1.940 21.584 1.00 94.81 300 ASN A CA 1
ATOM 2381 C C . ASN A 1 300 ? 1.969 -0.835 20.518 1.00 94.81 300 ASN A C 1
ATOM 2383 O O . ASN A 1 300 ? 1.565 0.290 20.805 1.00 94.81 300 ASN A O 1
ATOM 2387 N N . ALA A 1 301 ? 2.417 -1.130 19.295 1.00 91.56 301 ALA A N 1
ATOM 2388 C CA . ALA A 1 301 ? 2.505 -0.126 18.243 1.00 91.56 301 ALA A CA 1
ATOM 2389 C C . ALA A 1 301 ? 1.129 0.488 17.950 1.00 91.56 301 ALA A C 1
ATOM 2391 O O . ALA A 1 301 ? 0.146 -0.218 17.726 1.00 91.56 301 ALA A O 1
ATOM 2392 N N . GLY A 1 302 ? 1.068 1.818 17.935 1.00 89.19 302 GLY A N 1
ATOM 2393 C CA . GLY A 1 302 ? -0.140 2.535 17.575 1.00 89.19 302 GLY A CA 1
ATOM 2394 C C . GLY A 1 302 ? 0.132 3.979 17.187 1.00 89.19 302 GLY A C 1
ATOM 2395 O O . GLY A 1 302 ? 1.078 4.600 17.670 1.00 89.19 302 GLY A O 1
ATOM 2396 N N . VAL A 1 303 ? -0.710 4.507 16.307 1.00 88.69 303 VAL A N 1
ATOM 2397 C CA . VAL A 1 303 ? -0.687 5.904 15.862 1.00 88.69 303 VAL A CA 1
ATOM 2398 C C . VAL A 1 303 ? -2.079 6.515 15.996 1.00 88.69 303 VAL A C 1
ATOM 2400 O O . VAL A 1 303 ? -3.089 5.808 15.989 1.00 88.69 303 VAL A O 1
ATOM 2403 N N . GLY A 1 304 ? -2.130 7.831 16.178 1.00 86.12 304 GLY A N 1
ATOM 2404 C CA . GLY A 1 304 ? -3.360 8.588 16.387 1.00 86.12 304 GLY A CA 1
ATOM 2405 C C . GLY A 1 304 ? -3.332 9.924 15.660 1.00 86.12 304 GLY A C 1
ATOM 2406 O O . GLY A 1 304 ? -2.319 10.315 15.082 1.00 86.12 304 GLY A O 1
ATOM 2407 N N . ASP A 1 305 ? -4.480 10.586 15.656 1.00 80.25 305 ASP A N 1
ATOM 2408 C CA . ASP A 1 305 ? -4.704 11.892 15.050 1.00 80.25 305 ASP A CA 1
ATOM 2409 C C . ASP A 1 305 ? -5.768 12.597 15.872 1.00 80.25 305 ASP A C 1
ATOM 2411 O O . ASP A 1 305 ? -6.773 11.975 16.228 1.00 80.25 305 ASP A O 1
ATOM 2415 N N . HIS A 1 306 ? -5.529 13.867 16.170 1.00 80.75 306 HIS A N 1
ATOM 2416 C CA . HIS A 1 306 ? -6.428 14.705 16.937 1.00 80.75 306 HIS A CA 1
ATOM 2417 C C . HIS A 1 306 ? -6.826 15.933 16.112 1.00 80.75 306 HIS A C 1
ATOM 2419 O O . HIS A 1 306 ? -5.977 16.691 15.647 1.00 80.75 306 HIS A O 1
ATOM 2425 N N . GLY A 1 307 ? -8.131 16.116 15.926 1.00 76.56 307 GLY A N 1
ATOM 2426 C CA . GLY A 1 307 ? -8.742 17.195 15.156 1.00 76.56 307 GLY A CA 1
ATOM 2427 C C . GLY A 1 307 ? -9.997 16.738 14.408 1.00 76.56 307 GLY A C 1
ATOM 2428 O O . GLY A 1 307 ? -10.370 15.563 14.412 1.00 76.56 307 GLY A O 1
ATOM 2429 N N . SER A 1 308 ? -10.672 17.667 13.728 1.00 81.12 308 SER A N 1
ATOM 2430 C CA . SER A 1 308 ? -11.853 17.327 12.922 1.00 81.12 308 SER A CA 1
ATOM 2431 C C . SER A 1 308 ? -11.520 16.271 11.863 1.00 81.12 308 SER A C 1
ATOM 2433 O O . SER A 1 308 ? -10.514 16.374 11.155 1.00 81.12 308 SER A O 1
ATOM 2435 N N . PHE A 1 309 ? -12.382 15.261 11.721 1.00 81.56 309 PHE A N 1
ATOM 2436 C CA . PHE A 1 309 ? -12.219 14.240 10.682 1.00 81.56 309 PHE A CA 1
ATOM 2437 C C . PHE A 1 309 ? -12.290 14.850 9.275 1.00 81.56 309 PHE A C 1
ATOM 2439 O O . PHE A 1 309 ? -11.581 14.412 8.376 1.00 81.56 309 PHE A O 1
ATOM 2446 N N . ALA A 1 310 ? -13.084 15.911 9.095 1.00 78.19 310 ALA A N 1
ATOM 2447 C CA . ALA A 1 310 ? -13.238 16.588 7.808 1.00 78.19 310 ALA A CA 1
ATOM 2448 C C . ALA A 1 310 ? -11.929 17.209 7.286 1.00 78.19 310 ALA A C 1
ATOM 2450 O O . ALA A 1 310 ? -11.784 17.416 6.084 1.00 78.19 310 ALA A O 1
ATOM 2451 N N . THR A 1 311 ? -10.979 17.501 8.178 1.00 77.25 311 THR A N 1
ATOM 2452 C CA . THR A 1 311 ? -9.676 18.090 7.839 1.00 77.25 311 THR A CA 1
ATOM 2453 C C . THR A 1 311 ? -8.522 17.096 7.975 1.00 77.25 311 THR A C 1
ATOM 2455 O O . THR A 1 311 ? -7.365 17.486 7.819 1.00 77.25 311 THR A O 1
ATOM 2458 N N . ALA A 1 312 ? -8.808 15.833 8.313 1.00 73.12 312 ALA A N 1
ATOM 2459 C CA . ALA A 1 312 ? -7.783 14.818 8.519 1.00 73.12 312 ALA A CA 1
ATOM 2460 C C . ALA A 1 312 ? -7.076 14.470 7.201 1.00 73.12 312 ALA A C 1
ATOM 2462 O O . ALA A 1 312 ? -7.704 14.414 6.142 1.00 73.12 312 ALA A O 1
ATOM 2463 N N . ASP A 1 313 ? -5.765 14.211 7.264 1.00 75.56 313 ASP A N 1
ATOM 2464 C CA . ASP A 1 313 ? -5.038 13.680 6.111 1.00 75.56 313 ASP A CA 1
ATOM 2465 C C . ASP A 1 313 ? -5.504 12.234 5.859 1.00 75.56 313 ASP A C 1
ATOM 2467 O O . ASP A 1 313 ? -5.289 11.372 6.719 1.00 75.56 313 ASP A O 1
ATOM 2471 N N . PRO A 1 314 ? -6.118 11.927 4.700 1.00 72.06 314 PRO A N 1
ATOM 2472 C CA . PRO A 1 314 ? -6.591 10.578 4.406 1.00 72.06 314 PRO A CA 1
ATOM 2473 C C . PRO A 1 314 ? -5.467 9.532 4.426 1.00 72.06 314 PRO A C 1
ATOM 2475 O O . PRO A 1 314 ? -5.733 8.364 4.703 1.00 72.06 314 PRO A O 1
ATOM 2478 N N . ILE A 1 315 ? -4.215 9.922 4.156 1.00 73.31 315 ILE A N 1
ATOM 2479 C CA . ILE A 1 315 ? -3.068 9.012 4.246 1.00 73.31 315 ILE A CA 1
ATOM 2480 C C . ILE A 1 315 ? -2.835 8.623 5.707 1.00 73.31 315 ILE A C 1
ATOM 2482 O O . ILE A 1 315 ? -2.783 7.437 6.015 1.00 73.31 315 ILE A O 1
ATOM 2486 N N . HIS A 1 316 ? -2.775 9.598 6.614 1.00 75.94 316 HIS A N 1
ATOM 2487 C CA . HIS A 1 316 ? -2.553 9.352 8.043 1.00 75.94 316 HIS A CA 1
ATOM 2488 C C . HIS A 1 316 ? -3.704 8.561 8.685 1.00 75.94 316 HIS A C 1
ATOM 2490 O O . HIS A 1 316 ? -3.476 7.672 9.502 1.00 75.94 316 HIS A O 1
ATOM 2496 N N . VAL A 1 317 ? -4.947 8.810 8.257 1.00 80.94 317 VAL A N 1
ATOM 2497 C CA . VAL A 1 317 ? -6.113 8.003 8.667 1.00 80.94 317 VAL A CA 1
ATOM 2498 C C . VAL A 1 317 ? -5.954 6.540 8.237 1.00 80.94 317 VAL A C 1
ATOM 2500 O O . VAL A 1 317 ? -6.187 5.635 9.037 1.00 80.94 317 VAL A O 1
ATOM 2503 N N . ASN A 1 318 ? -5.521 6.283 7.000 1.00 82.19 318 ASN A N 1
ATOM 2504 C CA . ASN A 1 318 ? -5.269 4.916 6.538 1.00 82.19 318 ASN A CA 1
ATOM 2505 C C . ASN A 1 318 ? -4.124 4.255 7.316 1.00 82.19 318 ASN A C 1
ATOM 2507 O O . ASN A 1 318 ? -4.211 3.073 7.642 1.00 82.19 318 ASN A O 1
ATOM 2511 N N . GLU A 1 319 ? -3.078 5.008 7.653 1.00 85.88 319 GLU A N 1
ATOM 2512 C CA . GLU A 1 319 ? -1.952 4.516 8.455 1.00 85.88 319 GLU A CA 1
ATOM 2513 C C . GLU A 1 319 ? -2.380 4.105 9.863 1.00 85.88 319 GLU A C 1
ATOM 2515 O O . GLU A 1 319 ? -1.906 3.085 10.358 1.00 85.88 319 GLU A O 1
ATOM 2520 N N . GLN A 1 320 ? -3.336 4.807 10.481 1.00 91.88 320 GLN A N 1
ATOM 2521 C CA . GLN A 1 320 ? -3.937 4.360 11.744 1.00 91.88 320 GLN A CA 1
ATOM 2522 C C . GLN A 1 320 ? -4.594 2.998 11.622 1.00 91.88 320 GLN A C 1
ATOM 2524 O O . GLN A 1 320 ? -4.403 2.154 12.490 1.00 91.88 320 GLN A O 1
ATOM 2529 N N . VAL A 1 321 ? -5.355 2.764 10.554 1.00 93.50 321 VAL A N 1
ATOM 2530 C CA . VAL A 1 321 ? -5.987 1.461 10.328 1.00 93.50 321 VAL A CA 1
ATOM 2531 C C . VAL A 1 321 ? -4.920 0.398 10.060 1.00 93.50 321 VAL A C 1
ATOM 2533 O O . VAL A 1 321 ? -4.973 -0.688 10.632 1.00 93.50 321 VAL A O 1
ATOM 2536 N N . LEU A 1 322 ? -3.912 0.710 9.246 1.00 92.88 322 LEU A N 1
ATOM 2537 C CA . LEU A 1 322 ? -2.831 -0.223 8.926 1.00 92.88 322 LEU A CA 1
ATOM 2538 C C . LEU A 1 322 ? -2.053 -0.640 10.181 1.00 92.88 322 LEU A C 1
ATOM 2540 O O . LEU A 1 322 ? -1.907 -1.833 10.431 1.00 92.88 322 LEU A O 1
ATOM 2544 N N . VAL A 1 323 ? -1.645 0.318 11.012 1.00 94.56 323 VAL A N 1
ATOM 2545 C CA . VAL A 1 323 ? -0.854 0.044 12.217 1.00 94.56 323 VAL A CA 1
ATOM 2546 C C . VAL A 1 323 ? -1.719 -0.523 13.346 1.00 94.56 323 VAL A C 1
ATOM 2548 O O . VAL A 1 323 ? -1.407 -1.580 13.889 1.00 94.56 323 VAL A O 1
ATOM 2551 N N . ASN A 1 324 ? -2.813 0.151 13.716 1.00 97.50 324 ASN A N 1
ATOM 2552 C CA . ASN A 1 324 ? -3.573 -0.194 14.924 1.00 97.50 324 ASN A CA 1
ATOM 2553 C C . ASN A 1 324 ? -4.436 -1.452 14.741 1.00 97.50 324 ASN A C 1
ATOM 2555 O O . ASN A 1 324 ? -4.738 -2.120 15.727 1.00 97.50 324 ASN A O 1
ATOM 2559 N N . VAL A 1 325 ? -4.873 -1.748 13.510 1.00 98.19 325 VAL A N 1
ATOM 2560 C CA . VAL A 1 325 ? -5.804 -2.850 13.206 1.00 98.19 325 VAL A CA 1
ATOM 2561 C C . VAL A 1 325 ? -5.085 -3.946 12.433 1.00 98.19 325 VAL A C 1
ATOM 2563 O O . VAL A 1 325 ? -4.957 -5.062 12.936 1.00 98.19 325 VAL A O 1
ATOM 2566 N N . LEU A 1 326 ? -4.625 -3.654 11.213 1.00 97.38 326 LEU A N 1
ATOM 2567 C CA . LEU A 1 326 ? -4.154 -4.696 10.298 1.00 97.38 326 LEU A CA 1
ATOM 2568 C C . LEU A 1 326 ? -2.863 -5.353 10.787 1.00 97.38 326 LEU A C 1
ATOM 2570 O O . LEU A 1 326 ? -2.811 -6.579 10.848 1.00 97.38 326 LEU A O 1
ATOM 2574 N N . ALA A 1 327 ? -1.862 -4.570 11.193 1.00 97.62 327 ALA A N 1
ATOM 2575 C CA . ALA A 1 327 ? -0.610 -5.110 11.708 1.00 97.62 327 ALA A CA 1
ATOM 2576 C C . ALA A 1 327 ? -0.828 -5.933 12.979 1.00 97.62 327 ALA A C 1
ATOM 2578 O O . ALA A 1 327 ? -0.427 -7.092 13.025 1.00 97.62 327 ALA A O 1
ATOM 2579 N N . LEU A 1 328 ? -1.551 -5.392 13.963 1.00 98.12 328 LEU A N 1
ATOM 2580 C CA . LEU A 1 328 ? -1.908 -6.118 15.186 1.00 98.12 328 LEU A CA 1
ATOM 2581 C C . LEU A 1 328 ? -2.588 -7.461 14.878 1.00 98.12 328 LEU A C 1
ATOM 2583 O O . LEU A 1 328 ? -2.202 -8.498 15.418 1.00 98.12 328 LEU A O 1
ATOM 2587 N N . THR A 1 329 ? -3.572 -7.450 13.977 1.00 98.44 329 THR A N 1
ATOM 2588 C CA . THR A 1 329 ? -4.326 -8.654 13.598 1.00 98.44 329 THR A CA 1
ATOM 2589 C C . THR A 1 329 ? -3.429 -9.672 12.901 1.00 98.44 329 THR A C 1
ATOM 2591 O O . THR A 1 329 ? -3.472 -10.857 13.230 1.00 98.44 329 THR A O 1
ATOM 2594 N N . ALA A 1 330 ? -2.591 -9.223 11.964 1.00 97.69 330 ALA A N 1
ATOM 2595 C CA . ALA A 1 330 ? -1.683 -10.084 11.215 1.00 97.69 330 ALA A CA 1
ATOM 2596 C C . ALA A 1 330 ? -0.640 -10.746 12.127 1.00 97.69 330 ALA A C 1
ATOM 2598 O O . ALA A 1 330 ? -0.424 -11.955 12.032 1.00 97.69 330 ALA A O 1
ATOM 2599 N N . LEU A 1 331 ? -0.037 -9.983 13.043 1.00 98.12 331 LEU A N 1
ATOM 2600 C CA . LEU A 1 331 ? 0.970 -10.493 13.976 1.00 98.12 331 LEU A CA 1
ATOM 2601 C C . LEU A 1 331 ? 0.357 -11.466 14.992 1.00 98.12 331 LEU A C 1
ATOM 2603 O O . LEU A 1 331 ? 0.913 -12.542 15.218 1.00 98.12 331 LEU A O 1
ATOM 2607 N N . ALA A 1 332 ? -0.825 -11.151 15.537 1.00 98.19 332 ALA A N 1
ATOM 2608 C CA . ALA A 1 332 ? -1.557 -12.073 16.405 1.00 98.19 332 ALA A CA 1
ATOM 2609 C C . ALA A 1 332 ? -1.901 -13.378 15.666 1.00 98.19 332 ALA A C 1
ATOM 2611 O O . ALA A 1 332 ? -1.618 -14.467 16.162 1.00 98.19 332 ALA A O 1
ATOM 2612 N N . ARG A 1 333 ? -2.436 -13.288 14.441 1.00 97.62 333 ARG A N 1
ATOM 2613 C CA . ARG A 1 333 ? -2.800 -14.456 13.623 1.00 97.62 333 ARG A CA 1
ATOM 2614 C C . ARG A 1 333 ? -1.600 -15.315 13.224 1.00 97.62 333 ARG A C 1
ATOM 2616 O O . ARG A 1 333 ? -1.772 -16.521 13.030 1.00 97.62 333 ARG A O 1
ATOM 2623 N N . ALA A 1 334 ? -0.423 -14.715 13.065 1.00 97.31 334 ALA A N 1
ATOM 2624 C CA . ALA A 1 334 ? 0.803 -15.433 12.739 1.00 97.31 334 ALA A CA 1
ATOM 2625 C C . ALA A 1 334 ? 1.275 -16.321 13.898 1.00 97.31 334 ALA A C 1
ATOM 2627 O O . ALA A 1 334 ? 1.664 -17.465 13.673 1.00 97.31 334 ALA A O 1
ATOM 2628 N N . LEU A 1 335 ? 1.203 -15.818 15.132 1.00 97.88 335 LEU A N 1
ATOM 2629 C CA . LEU A 1 335 ? 1.715 -16.520 16.311 1.00 97.88 335 LEU A CA 1
ATOM 2630 C C . LEU A 1 335 ? 0.689 -17.442 16.975 1.00 97.88 335 LEU A C 1
ATOM 2632 O O . LEU A 1 335 ? 1.051 -18.509 17.475 1.00 97.88 335 LEU A O 1
ATOM 2636 N N . LEU A 1 336 ? -0.593 -17.073 16.945 1.00 96.88 336 LEU A N 1
ATOM 2637 C CA . LEU A 1 336 ? -1.634 -17.767 17.698 1.00 96.88 336 LEU A CA 1
ATOM 2638 C C . LEU A 1 336 ? -1.754 -19.277 17.393 1.00 96.88 336 LEU A C 1
ATOM 2640 O O . LEU A 1 336 ? -1.854 -20.047 18.348 1.00 96.88 336 LEU A O 1
ATOM 2644 N N . PRO A 1 337 ? -1.682 -19.759 16.132 1.00 95.69 337 PRO A N 1
ATOM 2645 C CA . PRO A 1 337 ? -1.750 -21.196 15.849 1.00 95.69 337 PRO A CA 1
ATOM 2646 C C . PRO A 1 337 ? -0.654 -22.002 16.549 1.00 95.69 337 PRO A C 1
ATOM 2648 O O . PRO A 1 337 ? -0.910 -23.100 17.042 1.00 95.69 337 PRO A O 1
ATOM 2651 N N . ARG A 1 338 ? 0.564 -21.451 16.622 1.00 95.31 338 ARG A N 1
ATOM 2652 C CA . ARG A 1 338 ? 1.683 -22.092 17.315 1.00 95.31 338 ARG A CA 1
ATOM 2653 C C . ARG A 1 338 ? 1.448 -22.107 18.824 1.00 95.31 338 ARG A C 1
ATOM 2655 O O . ARG A 1 338 ? 1.616 -23.159 19.430 1.00 95.31 338 ARG A O 1
ATOM 2662 N N . MET A 1 339 ? 1.016 -20.986 19.404 1.00 96.94 339 MET A N 1
ATOM 2663 C CA . MET A 1 339 ? 0.695 -20.900 20.836 1.00 96.94 339 MET A CA 1
ATOM 2664 C C . MET A 1 339 ? -0.384 -21.921 21.235 1.00 96.94 339 MET A C 1
ATOM 2666 O O . MET A 1 339 ? -0.240 -22.613 22.241 1.00 96.94 339 MET A O 1
ATOM 2670 N N . ILE A 1 340 ? -1.422 -22.087 20.401 1.00 96.31 340 ILE A N 1
ATOM 2671 C CA . ILE A 1 340 ? -2.462 -23.119 20.569 1.00 96.31 340 ILE A CA 1
ATOM 2672 C C . ILE A 1 340 ? -1.856 -24.523 20.516 1.00 96.31 340 ILE A C 1
ATOM 2674 O O . ILE A 1 340 ? -2.107 -25.329 21.410 1.00 96.31 340 ILE A O 1
ATOM 2678 N N . ALA A 1 341 ? -1.040 -24.820 19.501 1.00 95.00 341 ALA A N 1
ATOM 2679 C CA . ALA A 1 341 ? -0.410 -26.133 19.359 1.00 95.00 341 ALA A CA 1
ATOM 2680 C C . ALA A 1 341 ? 0.488 -26.488 20.559 1.00 95.00 341 ALA A C 1
ATOM 2682 O O . ALA A 1 341 ? 0.556 -27.647 20.962 1.00 95.00 341 ALA A O 1
ATOM 2683 N N . GLN A 1 342 ? 1.146 -25.490 21.151 1.00 94.94 342 GLN A N 1
ATOM 2684 C CA . GLN A 1 342 ? 2.021 -25.648 22.315 1.00 94.94 342 GLN A CA 1
ATOM 2685 C C . GLN A 1 342 ? 1.278 -25.591 23.655 1.00 94.94 342 GLN A C 1
ATOM 2687 O O . GLN A 1 342 ? 1.881 -25.841 24.696 1.00 94.94 342 GLN A O 1
ATOM 2692 N N . LYS A 1 343 ? -0.016 -25.256 23.634 1.00 95.81 343 LYS A N 1
ATOM 2693 C CA . LYS A 1 343 ? -0.841 -24.969 24.811 1.00 95.81 343 LYS A CA 1
ATOM 2694 C C . LYS A 1 343 ? -0.218 -23.949 25.771 1.00 95.81 343 LYS A C 1
ATOM 2696 O O . LYS A 1 343 ? -0.358 -24.057 26.990 1.00 95.81 343 LYS A O 1
ATOM 2701 N N . ARG A 1 344 ? 0.514 -22.985 25.211 1.00 95.38 344 ARG A N 1
ATOM 2702 C CA . ARG A 1 344 ? 1.234 -21.953 25.952 1.00 95.38 344 ARG A CA 1
ATOM 2703 C C . ARG A 1 344 ? 1.347 -20.699 25.103 1.00 95.38 344 ARG A C 1
ATOM 2705 O O . ARG A 1 344 ? 1.790 -20.759 23.959 1.00 95.38 344 ARG A O 1
ATOM 2712 N N . GLY A 1 345 ? 1.001 -19.561 25.686 1.00 96.69 345 GLY A N 1
ATOM 2713 C CA . GLY A 1 345 ? 1.326 -18.262 25.118 1.00 96.69 345 GLY A CA 1
ATOM 2714 C C . GLY A 1 345 ? 0.545 -17.124 25.755 1.00 96.69 345 GLY A C 1
ATOM 2715 O O . GLY A 1 345 ? -0.418 -17.346 26.487 1.00 96.69 345 GLY A O 1
ATOM 2716 N N . ALA A 1 346 ? 0.955 -15.900 25.456 1.00 98.06 346 ALA A N 1
ATOM 2717 C CA . ALA A 1 346 ? 0.267 -14.698 25.895 1.00 98.06 346 ALA A CA 1
ATOM 2718 C C . ALA A 1 346 ? 0.206 -13.655 24.773 1.00 98.06 346 ALA A C 1
ATOM 2720 O O . ALA A 1 346 ? 1.150 -13.501 23.992 1.00 98.06 346 ALA A O 1
ATOM 2721 N N . ILE A 1 347 ? -0.900 -12.913 24.703 1.00 98.50 347 ILE A N 1
ATOM 2722 C CA . ILE A 1 347 ? -1.066 -11.771 23.799 1.00 98.50 347 ILE A CA 1
ATOM 2723 C C . ILE A 1 347 ? -1.572 -10.564 24.594 1.00 98.50 347 ILE A C 1
ATOM 2725 O O . ILE A 1 347 ? -2.693 -10.564 25.108 1.00 98.50 347 ILE A O 1
ATOM 2729 N N . LEU A 1 348 ? -0.760 -9.506 24.651 1.00 98.62 348 LEU A N 1
ATOM 2730 C CA . LEU A 1 348 ? -1.157 -8.193 25.157 1.00 98.62 348 LEU A CA 1
ATOM 2731 C C . LEU A 1 348 ? -1.456 -7.269 23.986 1.00 98.62 348 LEU A C 1
ATOM 2733 O O . LEU A 1 348 ? -0.551 -6.883 23.246 1.00 98.62 348 LEU A O 1
ATOM 2737 N N . ASN A 1 349 ? -2.706 -6.853 23.848 1.00 98.62 349 ASN A N 1
ATOM 2738 C CA . ASN A 1 349 ? -3.093 -5.871 22.846 1.00 98.62 349 ASN A CA 1
ATOM 2739 C C . ASN A 1 349 ? -3.307 -4.513 23.513 1.00 98.62 349 ASN A C 1
ATOM 2741 O O . ASN A 1 349 ? -4.186 -4.356 24.366 1.00 98.62 349 ASN A O 1
ATOM 2745 N N . VAL A 1 350 ? -2.508 -3.516 23.126 1.00 97.69 350 VAL A N 1
ATOM 2746 C CA . VAL A 1 350 ? -2.616 -2.164 23.684 1.00 97.69 350 VAL A CA 1
ATOM 2747 C C . VAL A 1 350 ? -3.721 -1.402 22.959 1.00 97.69 350 VAL A C 1
ATOM 2749 O O . VAL A 1 350 ? -3.557 -0.855 21.865 1.00 97.69 350 VAL A O 1
ATOM 2752 N N . SER A 1 351 ? -4.886 -1.381 23.594 1.00 97.25 351 SER A N 1
ATOM 2753 C CA . SER A 1 351 ? -6.061 -0.628 23.187 1.00 97.25 351 SER A CA 1
ATOM 2754 C C . SER A 1 351 ? -6.022 0.806 23.762 1.00 97.25 351 SER A C 1
ATOM 2756 O O . SER A 1 351 ? -4.967 1.434 23.831 1.00 97.25 351 SER A O 1
ATOM 2758 N N . SER A 1 352 ? -7.177 1.369 24.116 1.00 95.12 352 SER A N 1
ATOM 2759 C CA . SER A 1 352 ? -7.352 2.629 24.836 1.00 95.12 352 SER A CA 1
ATOM 2760 C C . SER A 1 352 ? -8.759 2.686 25.418 1.00 95.12 352 SER A C 1
ATOM 2762 O O . SER A 1 352 ? -9.695 2.154 24.820 1.00 95.12 352 SER A O 1
ATOM 2764 N N . SER A 1 353 ? -8.940 3.401 26.529 1.00 93.25 353 SER A N 1
ATOM 2765 C CA . SER A 1 353 ? -10.280 3.729 27.024 1.00 93.25 353 SER A CA 1
ATOM 2766 C C . SER A 1 353 ? -11.106 4.548 26.020 1.00 93.25 353 SER A C 1
ATOM 2768 O O . SER A 1 353 ? -12.331 4.454 26.013 1.00 93.25 353 SER A O 1
ATOM 2770 N N . ALA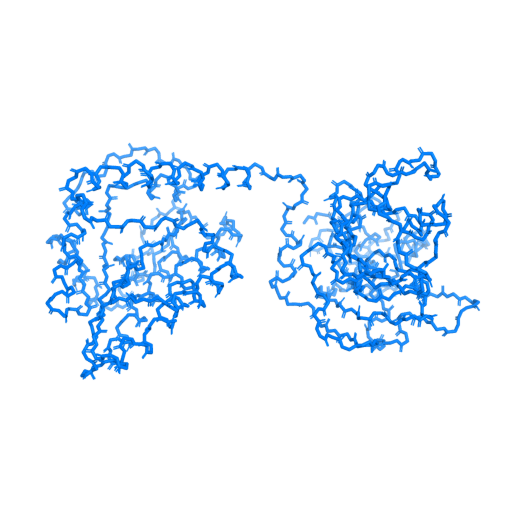 A 1 354 ? -10.452 5.267 25.096 1.00 91.31 354 ALA A N 1
ATOM 2771 C CA . ALA A 1 354 ? -11.108 5.931 23.969 1.00 91.31 354 ALA A CA 1
ATOM 2772 C C . ALA A 1 354 ? -11.876 4.956 23.059 1.00 91.31 354 ALA A C 1
ATOM 2774 O O . ALA A 1 354 ? -12.844 5.356 22.422 1.00 91.31 354 ALA A O 1
ATOM 2775 N N . GLY A 1 355 ? -11.483 3.677 23.024 1.00 93.00 355 GLY A N 1
ATOM 2776 C CA . GLY A 1 355 ? -12.171 2.637 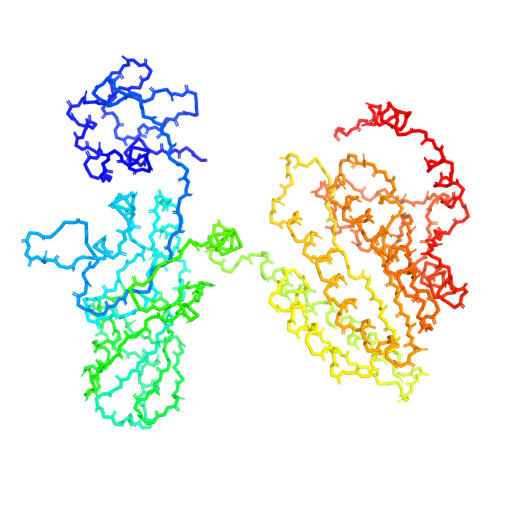22.257 1.00 93.00 355 GLY A CA 1
ATOM 2777 C C . GLY A 1 355 ? -13.565 2.285 22.782 1.00 93.00 355 GLY A C 1
ATOM 2778 O O . GLY A 1 355 ? -14.309 1.591 22.099 1.00 93.00 355 GLY A O 1
ATOM 2779 N N . PHE A 1 356 ? -13.945 2.759 23.972 1.00 93.31 356 PHE A N 1
ATOM 2780 C CA . PHE A 1 356 ? -15.278 2.521 24.529 1.00 93.31 356 PHE A CA 1
ATOM 2781 C C . PHE A 1 356 ? -16.332 3.517 24.041 1.00 93.31 356 PHE A C 1
ATOM 2783 O O . PHE A 1 356 ? -17.517 3.307 24.295 1.00 93.31 356 PHE A O 1
ATOM 2790 N N . LEU A 1 357 ? -15.927 4.612 23.388 1.00 90.12 357 LEU A N 1
ATOM 2791 C CA . LEU A 1 357 ? -16.804 5.746 23.106 1.00 90.12 357 LEU A CA 1
ATOM 2792 C C . LEU A 1 357 ? -16.620 6.266 21.672 1.00 90.12 357 LEU A C 1
ATOM 2794 O O . LEU A 1 357 ? -15.499 6.311 21.167 1.00 90.12 357 LEU A O 1
ATOM 2798 N N . PRO A 1 358 ? -17.695 6.730 21.010 1.00 88.50 358 PRO A N 1
ATOM 2799 C CA . PRO A 1 358 ? -17.609 7.362 19.697 1.00 88.50 358 PRO A CA 1
ATOM 2800 C C . PRO A 1 358 ? -17.154 8.824 19.835 1.00 88.50 358 PRO A C 1
ATOM 2802 O O . PRO A 1 358 ? -17.958 9.747 19.729 1.00 88.50 358 PRO A O 1
ATOM 2805 N N . LEU A 1 359 ? -15.871 9.035 20.133 1.00 86.44 359 LEU A N 1
ATOM 2806 C CA . LEU A 1 359 ? -15.324 10.351 20.472 1.00 86.44 359 LEU A CA 1
ATOM 2807 C C . LEU A 1 359 ? -15.079 11.218 19.218 1.00 86.44 359 LEU A C 1
ATOM 2809 O O . LEU A 1 359 ? -14.275 10.832 18.360 1.00 86.44 359 LEU A O 1
ATOM 2813 N N . PRO A 1 360 ? -15.720 12.402 19.100 1.00 84.75 360 PRO A N 1
ATOM 2814 C CA . PRO A 1 360 ? -15.371 13.385 18.077 1.00 84.75 360 PRO A CA 1
ATOM 2815 C C . PRO A 1 360 ? -13.915 13.846 18.230 1.00 84.75 360 PRO A C 1
ATOM 2817 O O . PRO A 1 360 ? -13.295 13.660 19.272 1.00 84.75 360 PRO A O 1
ATOM 2820 N N . GLY A 1 361 ? -13.324 14.398 17.172 1.00 83.06 361 GLY A N 1
ATOM 2821 C CA . GLY A 1 361 ? -11.927 14.852 17.195 1.00 83.06 361 GLY A CA 1
ATOM 2822 C C . GLY A 1 361 ? -10.869 13.737 17.173 1.00 83.06 361 GLY A C 1
ATOM 2823 O O . GLY A 1 361 ? -9.731 13.999 16.816 1.00 83.06 361 GLY A O 1
ATOM 2824 N N . ILE A 1 362 ? -11.222 12.493 17.504 1.00 88.06 362 ILE A N 1
ATOM 2825 C CA . ILE A 1 362 ? -10.334 11.318 17.430 1.00 88.06 362 ILE A CA 1
ATOM 2826 C C . ILE A 1 362 ? -11.061 10.105 16.835 1.00 88.06 362 ILE A C 1
ATOM 2828 O O . ILE A 1 362 ? -10.791 8.963 17.198 1.00 88.06 362 ILE A O 1
ATOM 2832 N N . ALA A 1 363 ? -12.009 10.346 15.925 1.00 90.38 363 ALA A N 1
ATOM 2833 C CA . ALA A 1 363 ? -12.962 9.340 15.453 1.00 90.38 363 ALA A CA 1
ATOM 2834 C C . ALA A 1 363 ? -12.289 8.070 14.901 1.00 90.38 363 ALA A C 1
ATOM 2836 O O . ALA A 1 363 ? -12.640 6.962 15.306 1.00 90.38 363 ALA A O 1
ATOM 2837 N N . ALA A 1 364 ? -11.296 8.225 14.017 1.00 91.38 364 ALA A N 1
ATOM 2838 C CA . ALA A 1 364 ? -10.563 7.096 13.442 1.00 91.38 364 ALA A CA 1
ATOM 2839 C C . ALA A 1 364 ? -9.768 6.336 14.517 1.00 91.38 364 ALA A C 1
ATOM 2841 O O . ALA A 1 364 ? -9.888 5.117 14.629 1.00 91.38 364 ALA A O 1
ATOM 2842 N N . TYR A 1 365 ? -9.044 7.048 15.383 1.00 92.81 365 TYR A N 1
ATOM 2843 C CA . TYR A 1 365 ? -8.307 6.441 16.489 1.00 92.81 365 TYR A CA 1
ATOM 2844 C C . TYR A 1 365 ? -9.230 5.658 17.437 1.00 92.81 365 TYR A C 1
ATOM 2846 O O . TYR A 1 365 ? -8.999 4.470 17.665 1.00 92.81 365 TYR A O 1
ATOM 2854 N N . ALA A 1 366 ? -10.307 6.276 17.931 1.00 93.94 366 ALA A N 1
ATOM 2855 C CA . ALA A 1 366 ? -11.284 5.633 18.809 1.00 93.94 366 ALA A CA 1
ATOM 2856 C C . ALA A 1 366 ? -11.890 4.380 18.156 1.00 93.94 366 ALA A C 1
ATOM 2858 O O . ALA A 1 366 ? -11.933 3.326 18.788 1.00 93.94 366 ALA A O 1
ATOM 2859 N N . ALA A 1 367 ? -12.252 4.446 16.870 1.00 96.62 367 ALA A N 1
ATOM 2860 C CA . ALA A 1 367 ? -12.749 3.291 16.124 1.00 96.62 367 ALA A CA 1
ATOM 2861 C C . ALA A 1 367 ? -11.711 2.159 16.025 1.00 96.62 367 ALA A C 1
ATOM 2863 O O . ALA A 1 367 ? -12.042 0.997 16.265 1.00 96.62 367 ALA A O 1
ATOM 2864 N N . THR A 1 368 ? -10.440 2.472 15.742 1.00 97.81 368 THR A N 1
ATOM 2865 C CA . THR A 1 368 ? -9.386 1.441 15.717 1.00 97.81 368 THR A CA 1
ATOM 2866 C C . THR A 1 368 ? -9.176 0.804 17.091 1.00 97.81 368 THR A C 1
ATOM 2868 O O . THR A 1 368 ? -8.997 -0.404 17.182 1.00 97.81 368 THR A O 1
ATOM 2871 N N . LYS A 1 369 ? -9.262 1.566 18.186 1.00 97.25 369 LYS A N 1
ATOM 2872 C CA . LYS A 1 369 ? -9.143 1.019 19.548 1.00 97.25 369 LYS A CA 1
ATOM 2873 C C . LYS A 1 369 ? -10.385 0.227 19.975 1.00 97.25 369 LYS A C 1
ATOM 2875 O O . LYS A 1 369 ? -10.257 -0.772 20.683 1.00 97.25 369 LYS A O 1
ATOM 2880 N N . ALA A 1 370 ? -11.571 0.588 19.487 1.00 97.81 370 ALA A N 1
ATOM 2881 C CA . ALA A 1 370 ? -12.771 -0.234 19.637 1.00 97.81 370 ALA A CA 1
ATOM 2882 C C . ALA A 1 370 ? -12.577 -1.610 18.977 1.00 97.81 370 ALA A C 1
ATOM 2884 O O . ALA A 1 370 ? -12.826 -2.632 19.618 1.00 97.81 370 ALA A O 1
ATOM 2885 N N . TYR A 1 371 ? -12.032 -1.639 17.751 1.00 98.50 371 TYR A N 1
ATOM 2886 C CA . TYR A 1 371 ? -11.643 -2.884 17.083 1.00 98.50 371 TYR A CA 1
ATOM 2887 C C . TYR A 1 371 ? -10.665 -3.689 17.939 1.00 98.50 371 TYR A C 1
ATOM 2889 O O . TYR A 1 371 ? -10.939 -4.846 18.222 1.00 98.50 371 TYR A O 1
ATOM 2897 N N . VAL A 1 372 ? -9.561 -3.088 18.402 1.00 98.62 372 VAL A N 1
ATOM 2898 C CA . VAL A 1 372 ? -8.542 -3.808 19.190 1.00 98.62 372 VAL A CA 1
ATOM 2899 C C . VAL A 1 372 ? -9.141 -4.427 20.453 1.00 98.62 372 VAL A C 1
ATOM 2901 O O . VAL A 1 372 ? -8.835 -5.573 20.779 1.00 98.62 372 VAL A O 1
ATOM 2904 N N . THR A 1 373 ? -10.019 -3.699 21.145 1.00 98.19 373 THR A N 1
ATOM 2905 C CA . THR A 1 373 ? -10.713 -4.197 22.343 1.00 98.19 373 THR A CA 1
ATOM 2906 C C . THR A 1 373 ? -11.591 -5.398 22.009 1.00 98.19 373 THR A C 1
ATOM 2908 O O . THR A 1 373 ? -11.417 -6.466 22.591 1.00 98.19 373 THR A O 1
ATOM 2911 N N . SER A 1 374 ? -12.497 -5.239 21.040 1.00 98.19 374 SER A N 1
ATOM 2912 C CA . SER A 1 374 ? -13.441 -6.290 20.652 1.00 98.19 374 SER A CA 1
ATOM 2913 C C . SER A 1 374 ? -12.726 -7.517 20.085 1.00 98.19 374 SER A C 1
ATOM 2915 O O . SER A 1 374 ? -13.052 -8.639 20.460 1.00 98.19 374 SER A O 1
ATOM 2917 N N . PHE A 1 375 ? -11.703 -7.309 19.254 1.00 98.62 375 PHE A N 1
ATOM 2918 C CA . PHE A 1 375 ? -10.852 -8.361 18.708 1.00 98.62 375 PHE A CA 1
ATOM 2919 C C . PHE A 1 375 ? -10.171 -9.166 19.818 1.00 98.62 375 PHE A C 1
ATOM 2921 O O . PHE A 1 375 ? -10.197 -10.391 19.785 1.00 98.62 375 PHE A O 1
ATOM 2928 N N . SER A 1 376 ? -9.610 -8.494 20.826 1.00 98.50 376 SER A N 1
ATOM 2929 C CA . SER A 1 376 ? -8.922 -9.156 21.943 1.00 98.50 376 SER A CA 1
ATOM 2930 C C . SER A 1 376 ? -9.867 -10.010 22.787 1.00 98.50 376 SER A C 1
ATOM 2932 O O . SER A 1 376 ? -9.515 -11.129 23.151 1.00 98.50 376 SER A O 1
ATOM 2934 N N . GLU A 1 377 ? -11.067 -9.504 23.088 1.00 97.94 377 GLU A N 1
ATOM 2935 C CA . GLU A 1 377 ? -12.081 -10.269 23.824 1.00 97.94 377 GLU A CA 1
ATOM 2936 C C . GLU A 1 377 ? -12.595 -11.466 23.008 1.00 97.94 377 GLU A C 1
ATOM 2938 O O . GLU A 1 377 ? -12.774 -12.550 23.563 1.00 97.94 377 GLU A O 1
ATOM 2943 N N . ALA A 1 378 ? -12.771 -11.302 21.692 1.00 98.19 378 ALA A N 1
ATOM 2944 C CA . ALA A 1 378 ? -13.207 -12.375 20.802 1.00 98.19 378 ALA A CA 1
ATOM 2945 C C . ALA A 1 378 ? -12.175 -13.509 20.726 1.00 98.19 378 ALA A C 1
ATOM 2947 O O . ALA A 1 378 ? -12.507 -14.653 21.030 1.00 98.19 378 ALA A O 1
ATOM 2948 N N . ILE A 1 379 ? -10.909 -13.203 20.419 1.00 97.56 379 ILE A N 1
ATOM 2949 C CA . ILE A 1 379 ? -9.875 -14.246 20.328 1.00 97.56 379 ILE A CA 1
ATOM 2950 C C . ILE A 1 379 ? -9.624 -14.910 21.685 1.00 97.56 379 ILE A C 1
ATOM 2952 O O . ILE A 1 379 ? -9.368 -16.106 21.735 1.00 97.56 379 ILE A O 1
ATOM 2956 N N . ARG A 1 380 ? -9.763 -14.173 22.798 1.00 97.56 380 ARG A N 1
ATOM 2957 C CA . ARG A 1 380 ? -9.709 -14.754 24.145 1.00 97.56 380 ARG A CA 1
ATOM 2958 C C . ARG A 1 380 ? -10.778 -15.828 24.335 1.00 97.56 380 ARG A C 1
ATOM 2960 O O . ARG A 1 380 ? -10.500 -16.879 24.910 1.00 97.56 380 ARG A O 1
ATOM 2967 N N . ALA A 1 381 ? -12.007 -15.535 23.911 1.00 97.44 381 ALA A N 1
ATOM 2968 C CA . ALA A 1 381 ? -13.112 -16.478 24.002 1.00 97.44 381 ALA A CA 1
ATOM 2969 C C . ALA A 1 381 ? -12.860 -17.709 23.117 1.00 97.44 381 ALA A C 1
ATOM 2971 O O . ALA A 1 381 ? -13.089 -18.829 23.571 1.00 97.44 381 ALA A O 1
ATOM 2972 N N . GLU A 1 382 ? -12.323 -17.514 21.908 1.00 96.88 382 GLU A N 1
ATOM 2973 C CA . GLU A 1 382 ? -11.936 -18.599 20.995 1.00 96.88 382 GLU A CA 1
ATOM 2974 C C . GLU A 1 382 ? -10.823 -19.489 21.565 1.00 96.88 382 GLU A C 1
ATOM 2976 O O . GLU A 1 382 ? -10.833 -20.702 21.366 1.00 96.88 382 GLU A O 1
ATOM 2981 N N . THR A 1 383 ? -9.868 -18.916 22.302 1.00 96.12 383 THR A N 1
ATOM 2982 C CA . THR A 1 383 ? -8.709 -19.642 22.847 1.00 96.12 383 THR A CA 1
ATOM 2983 C C . THR A 1 383 ? -8.938 -20.173 24.259 1.00 96.12 383 THR A C 1
ATOM 2985 O O . THR A 1 383 ? -7.991 -20.607 24.927 1.00 96.12 383 THR A O 1
ATOM 2988 N N . ARG A 1 384 ? -10.179 -20.135 24.756 1.00 95.06 384 ARG A N 1
ATOM 2989 C CA . ARG A 1 384 ? -10.517 -20.616 26.097 1.00 95.06 384 ARG A CA 1
ATOM 2990 C C . ARG A 1 384 ? -10.169 -22.101 26.228 1.00 95.06 384 ARG A C 1
ATOM 2992 O O . ARG A 1 384 ? -10.618 -22.930 25.449 1.00 95.06 384 ARG A O 1
ATOM 2999 N N . GLY A 1 385 ? -9.384 -22.437 27.251 1.00 94.00 385 GLY A N 1
ATOM 3000 C CA . GLY A 1 385 ? -8.929 -23.812 27.491 1.00 94.00 385 GLY A CA 1
ATOM 3001 C C . GLY A 1 385 ? -7.730 -24.247 26.640 1.00 94.00 385 GLY A C 1
ATOM 3002 O O . GLY A 1 385 ? -7.224 -25.348 26.834 1.00 94.00 385 GLY A O 1
ATOM 3003 N N . CYS A 1 386 ? -7.218 -23.385 25.756 1.00 95.88 386 CYS A N 1
ATOM 3004 C CA . CYS A 1 386 ? -6.032 -23.681 24.952 1.00 95.88 386 CYS A CA 1
ATOM 3005 C C . CYS A 1 386 ? -4.712 -23.350 25.672 1.00 95.88 386 CYS A C 1
ATOM 3007 O O . CYS A 1 386 ? -3.661 -23.579 25.095 1.00 95.88 386 CYS A O 1
ATOM 3009 N N . GLY A 1 387 ? -4.729 -22.801 26.893 1.00 94.56 387 GLY A N 1
ATOM 3010 C CA . GLY A 1 387 ? -3.506 -22.389 27.607 1.00 94.56 387 GLY A CA 1
ATOM 3011 C C . GLY A 1 387 ? -2.893 -21.069 27.114 1.00 94.56 387 GLY A C 1
ATOM 3012 O O . GLY A 1 387 ? -1.701 -20.835 27.302 1.00 94.56 387 GLY A O 1
ATOM 3013 N N . ILE A 1 388 ? -3.698 -20.215 26.471 1.00 96.81 388 ILE A N 1
ATOM 3014 C CA . ILE A 1 388 ? -3.297 -18.888 25.985 1.00 96.81 388 ILE A CA 1
ATOM 3015 C C . ILE A 1 388 ? -4.058 -17.824 26.760 1.00 96.81 388 ILE A C 1
ATOM 3017 O O . ILE A 1 388 ? -5.287 -17.880 26.838 1.00 96.81 388 ILE A O 1
ATOM 3021 N N . THR A 1 389 ? -3.336 -16.834 27.277 1.00 97.44 389 THR A N 1
ATOM 3022 C CA . THR A 1 389 ? -3.940 -15.642 27.873 1.00 97.44 389 THR A CA 1
ATOM 3023 C C . THR A 1 389 ? -3.965 -14.510 26.852 1.00 97.44 389 THR A C 1
ATOM 3025 O O . THR A 1 389 ? -2.985 -14.229 26.160 1.00 97.44 389 THR A O 1
ATOM 3028 N N . VAL A 1 390 ? -5.111 -13.848 26.727 1.00 98.31 390 VAL A N 1
ATOM 3029 C CA . VAL A 1 390 ? -5.247 -12.655 25.885 1.00 98.31 390 VAL A CA 1
ATOM 3030 C C . VAL A 1 390 ? -5.870 -11.541 26.705 1.00 98.31 390 VAL A C 1
ATOM 3032 O O . VAL A 1 390 ? -6.916 -11.742 27.334 1.00 98.31 390 VAL A O 1
ATOM 3035 N N . THR A 1 391 ? -5.235 -10.370 26.668 1.00 98.62 391 THR A N 1
ATOM 3036 C CA . THR A 1 391 ? -5.641 -9.198 27.445 1.00 98.62 391 THR A CA 1
ATOM 3037 C C . THR A 1 391 ? -5.656 -7.935 26.586 1.00 98.62 391 THR A C 1
ATOM 3039 O O . THR A 1 391 ? -4.681 -7.608 25.907 1.00 98.62 391 THR A O 1
ATOM 3042 N N . ALA A 1 392 ? -6.749 -7.174 26.677 1.00 98.44 392 ALA A N 1
ATOM 3043 C CA . ALA A 1 392 ? -6.842 -5.804 26.181 1.00 98.44 392 ALA A CA 1
ATOM 3044 C C . ALA A 1 392 ? -6.407 -4.805 27.267 1.00 98.44 392 ALA A C 1
ATOM 3046 O O . ALA A 1 392 ? -7.101 -4.607 28.271 1.00 98.44 392 ALA A O 1
ATOM 3047 N N . LEU A 1 393 ? -5.281 -4.124 27.055 1.00 98.06 393 LEU A N 1
ATOM 3048 C CA . LEU A 1 393 ? -4.830 -3.019 27.903 1.00 98.06 393 LEU A CA 1
ATOM 3049 C C . LEU A 1 393 ? -5.472 -1.716 27.415 1.00 98.06 393 LEU A C 1
ATOM 3051 O O . LEU A 1 393 ? -5.176 -1.257 26.319 1.00 98.06 393 LEU A O 1
ATOM 3055 N N . CYS A 1 394 ? -6.355 -1.118 28.213 1.00 96.69 394 CYS A N 1
ATOM 3056 C CA . CYS A 1 394 ? -7.164 0.047 27.841 1.00 96.69 394 CYS A CA 1
ATOM 3057 C C . CYS A 1 394 ? -6.799 1.281 28.691 1.00 96.69 394 CYS A C 1
ATOM 3059 O O . CYS A 1 394 ? -7.576 1.674 29.567 1.00 96.69 394 CYS A O 1
ATOM 3061 N N . PRO A 1 395 ? -5.621 1.895 28.480 1.00 93.25 395 PRO A N 1
ATOM 3062 C CA . PRO A 1 395 ? -5.193 3.056 29.245 1.00 93.25 395 PRO A CA 1
ATOM 3063 C C . PRO A 1 395 ? -6.005 4.302 28.885 1.00 93.25 395 PRO A C 1
ATOM 3065 O O . PRO A 1 395 ? -6.479 4.459 27.753 1.00 93.25 395 PRO A O 1
ATOM 3068 N N . GLY A 1 396 ? -6.138 5.185 29.875 1.00 87.00 396 GLY A N 1
ATOM 3069 C CA . GLY A 1 396 ? -6.506 6.582 29.667 1.00 87.00 396 GLY A CA 1
ATOM 3070 C C . GLY A 1 396 ? -5.305 7.422 29.218 1.00 87.00 396 GLY A C 1
ATOM 3071 O O . GLY A 1 396 ? -4.390 6.884 28.599 1.00 87.00 396 GLY A O 1
ATOM 3072 N N . PRO A 1 397 ? -5.285 8.733 29.508 1.00 80.62 397 PRO A N 1
ATOM 3073 C CA . PRO A 1 397 ? -4.121 9.578 29.248 1.00 80.62 397 PRO A CA 1
ATOM 3074 C C . PRO A 1 397 ? -2.868 9.082 29.995 1.00 80.62 397 PRO A C 1
ATOM 3076 O O . PRO A 1 397 ? -2.930 8.808 31.195 1.00 80.62 397 PRO A O 1
ATOM 3079 N N . VAL A 1 398 ? -1.751 8.973 29.269 1.00 76.69 398 VAL A N 1
ATOM 3080 C CA . VAL A 1 398 ? -0.433 8.535 29.765 1.00 76.69 398 VAL A CA 1
ATOM 3081 C C . VAL A 1 398 ? 0.634 9.507 29.253 1.00 76.69 398 VAL A C 1
ATOM 3083 O O . VAL A 1 398 ? 0.546 9.946 28.100 1.00 76.69 398 VAL A O 1
ATOM 3086 N N . ASP A 1 399 ? 1.652 9.788 30.071 1.00 68.62 399 ASP A N 1
ATOM 3087 C CA . ASP A 1 399 ? 2.761 10.696 29.754 1.00 68.62 399 ASP A CA 1
ATOM 3088 C C . ASP A 1 399 ? 3.660 10.033 28.715 1.00 68.62 399 ASP A C 1
ATOM 3090 O O . ASP A 1 399 ? 4.579 9.277 29.019 1.00 68.62 399 ASP A O 1
ATOM 3094 N N . THR A 1 400 ? 3.342 10.275 27.452 1.00 65.75 400 THR A N 1
ATOM 3095 C CA . THR A 1 400 ? 4.074 9.746 26.309 1.00 65.75 400 THR A CA 1
ATOM 3096 C C . THR A 1 400 ? 4.136 10.803 25.222 1.00 65.75 400 THR A C 1
ATOM 3098 O O . THR A 1 400 ? 3.278 11.684 25.128 1.00 65.75 400 THR A O 1
ATOM 3101 N N . GLU A 1 401 ? 5.093 10.646 24.315 1.00 65.19 401 GLU A N 1
ATOM 3102 C CA . GLU A 1 401 ? 5.185 11.444 23.086 1.00 65.19 401 GLU A CA 1
ATOM 3103 C C . GLU A 1 401 ? 3.960 11.260 22.167 1.00 65.19 401 GLU A C 1
ATOM 3105 O O . GLU A 1 401 ? 3.810 11.983 21.188 1.00 65.19 401 GLU A O 1
ATOM 3110 N N . PHE A 1 402 ? 3.053 10.317 22.465 1.00 69.94 402 PHE A N 1
ATOM 3111 C CA . PHE A 1 402 ? 1.864 10.055 21.655 1.00 69.94 402 PHE A CA 1
ATOM 3112 C C . PHE A 1 402 ? 1.007 11.308 21.465 1.00 69.94 402 PHE A C 1
ATOM 3114 O O . PHE A 1 402 ? 0.579 11.585 20.349 1.00 69.94 402 PHE A O 1
ATOM 3121 N N . ALA A 1 403 ? 0.767 12.076 22.532 1.00 60.31 403 ALA A N 1
ATOM 3122 C CA . ALA A 1 403 ? -0.053 13.282 22.450 1.00 60.31 403 ALA A CA 1
ATOM 3123 C C . ALA A 1 403 ? 0.613 14.379 21.604 1.00 60.31 403 ALA A C 1
ATOM 3125 O O . ALA A 1 403 ? -0.078 15.072 20.866 1.00 60.31 403 ALA A O 1
ATOM 3126 N N . GLU A 1 404 ? 1.941 14.500 21.682 1.00 59.97 404 GLU A N 1
ATOM 3127 C CA . GLU A 1 404 ? 2.718 15.464 20.894 1.00 59.97 404 GLU A CA 1
ATOM 3128 C C . GLU A 1 404 ? 2.756 15.079 19.409 1.00 59.97 404 GLU A C 1
ATOM 3130 O O . GLU A 1 404 ? 2.698 15.941 18.539 1.00 59.97 404 GLU A O 1
ATOM 3135 N N . VAL A 1 405 ? 2.809 13.777 19.114 1.00 63.75 405 VAL A N 1
ATOM 3136 C CA . VAL A 1 405 ? 2.824 13.251 17.742 1.00 63.75 405 VAL A CA 1
ATOM 3137 C C . VAL A 1 405 ? 1.426 13.238 17.109 1.00 63.75 405 VAL A C 1
ATOM 3139 O O . VAL A 1 405 ? 1.312 13.360 15.892 1.00 63.75 405 VAL A O 1
ATOM 3142 N N . ALA A 1 406 ? 0.367 13.070 17.904 1.00 58.03 406 ALA A N 1
ATOM 3143 C CA . ALA A 1 406 ? -1.006 12.950 17.413 1.00 58.03 406 ALA A CA 1
ATOM 3144 C C . ALA A 1 406 ? -1.739 14.295 17.248 1.00 58.03 406 ALA A C 1
ATOM 3146 O O . ALA A 1 406 ? -2.749 14.334 16.545 1.00 58.03 406 ALA A O 1
ATOM 3147 N N . ASP A 1 407 ? -1.293 15.379 17.893 1.00 63.75 407 ASP A N 1
ATOM 3148 C CA . ASP A 1 407 ? -1.997 16.667 17.858 1.00 63.75 407 ASP A CA 1
ATOM 3149 C C . ASP A 1 407 ? -1.652 17.508 16.620 1.00 63.75 407 ASP A C 1
ATOM 3151 O O . ASP A 1 407 ? -0.531 17.993 16.467 1.00 63.75 407 ASP A O 1
ATOM 3155 N N . ARG A 1 408 ? -2.637 17.723 15.735 1.00 57.53 408 ARG A N 1
ATOM 3156 C CA . ARG A 1 408 ? -2.459 18.515 14.504 1.00 57.53 408 ARG A CA 1
ATOM 3157 C C . ARG A 1 408 ? -2.334 20.009 14.754 1.00 57.53 408 ARG A C 1
ATOM 3159 O O . ARG A 1 408 ? -1.701 20.707 13.965 1.00 57.53 408 ARG A O 1
ATOM 3166 N N . GLU A 1 409 ? -2.966 20.513 15.805 1.00 49.59 409 GLU A N 1
ATOM 3167 C CA . GLU A 1 409 ? -3.158 21.953 15.978 1.00 49.59 409 GLU A CA 1
ATOM 3168 C C . GLU A 1 409 ? -2.158 22.589 16.936 1.00 49.59 409 GLU A C 1
ATOM 3170 O O . GLU A 1 409 ? -2.232 23.793 17.171 1.00 49.59 409 GLU A O 1
ATOM 3175 N N . SER A 1 410 ? -1.199 21.812 17.460 1.00 46.53 410 SER A N 1
ATOM 3176 C CA . SER A 1 410 ? -0.248 22.287 18.472 1.00 46.53 410 SER A CA 1
ATOM 3177 C C . SER A 1 410 ? -0.968 23.102 19.550 1.00 46.53 410 SER A C 1
ATOM 3179 O O . SER A 1 410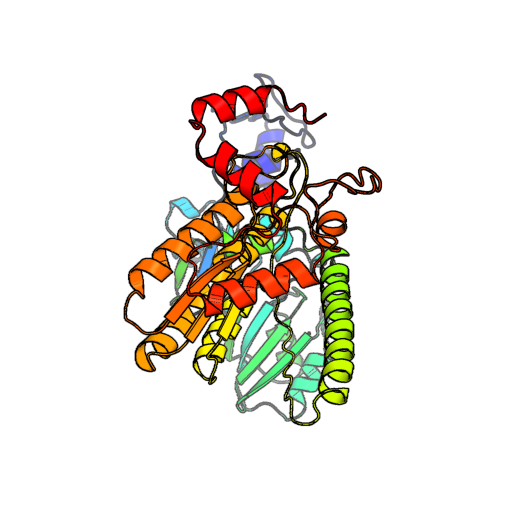 ? -0.509 24.185 19.929 1.00 46.53 410 SER A O 1
ATOM 3181 N N . ARG A 1 411 ? -2.136 22.624 20.014 1.00 46.44 411 ARG A N 1
ATOM 3182 C CA . ARG A 1 411 ? -2.856 23.285 21.105 1.00 46.44 411 ARG A CA 1
ATOM 3183 C C . ARG A 1 411 ? -1.954 23.114 22.313 1.00 46.44 411 ARG A C 1
ATOM 3185 O O . ARG A 1 411 ? -1.837 22.012 22.837 1.00 46.44 411 ARG A O 1
ATOM 3192 N N . GLY A 1 412 ? -1.235 24.189 22.646 1.00 38.72 412 GLY A N 1
ATOM 3193 C CA . GLY A 1 412 ? -0.030 24.169 23.471 1.00 38.72 412 GLY A CA 1
ATOM 3194 C C . GLY A 1 412 ? -0.125 23.304 24.725 1.00 38.72 412 GLY A C 1
ATOM 3195 O O . GLY A 1 412 ? -1.212 23.057 25.245 1.00 38.72 412 GLY A O 1
ATOM 3196 N N . LYS A 1 413 ? 1.047 22.877 25.217 1.00 42.50 413 LYS A N 1
ATOM 3197 C CA . LYS A 1 413 ? 1.250 22.069 26.429 1.00 42.50 413 LYS A CA 1
ATOM 3198 C C . LYS A 1 413 ? 0.385 22.567 27.593 1.00 42.50 413 LYS A C 1
ATOM 3200 O O . LYS A 1 413 ? 0.835 23.362 28.412 1.00 42.50 413 LYS A O 1
ATOM 3205 N N . LYS A 1 414 ? -0.849 22.077 27.715 1.00 39.88 414 LYS A N 1
ATOM 3206 C CA . LYS A 1 414 ? -1.526 22.082 29.007 1.00 39.88 414 LYS A CA 1
ATOM 3207 C C . LYS A 1 414 ? -0.907 20.924 29.777 1.00 39.88 414 LYS A C 1
ATOM 3209 O O . LYS A 1 414 ? -1.000 19.797 29.286 1.00 39.88 414 LYS A O 1
ATOM 3214 N N . PRO A 1 415 ? -0.260 21.162 30.930 1.00 40.50 415 PRO A N 1
ATOM 3215 C CA . PRO A 1 415 ? 0.165 20.067 31.783 1.00 40.50 415 PRO A CA 1
ATOM 3216 C C . PRO A 1 415 ? -1.098 19.280 32.123 1.00 40.50 415 PRO A C 1
ATOM 3218 O O . PRO A 1 415 ? -2.020 19.804 32.745 1.00 40.50 415 PRO A O 1
ATOM 3221 N N . ARG A 1 416 ? -1.202 18.045 31.628 1.00 49.62 416 ARG A N 1
ATOM 3222 C CA . ARG A 1 416 ? -2.358 17.185 31.897 1.00 49.62 416 ARG A CA 1
ATOM 3223 C C . ARG A 1 416 ? -2.157 16.488 33.242 1.00 49.62 416 ARG A C 1
ATOM 3225 O O . ARG A 1 416 ? -2.259 15.273 33.345 1.00 49.62 416 ARG A O 1
ATOM 3232 N N . SER A 1 417 ? -1.874 17.275 34.281 1.00 49.16 417 SER A N 1
ATOM 3233 C CA . SER A 1 417 ? -1.926 16.824 35.665 1.00 49.16 417 SER A CA 1
ATOM 3234 C C . SER A 1 417 ? -3.391 16.756 36.088 1.00 49.16 417 SER A C 1
ATOM 3236 O O . SER A 1 417 ? -4.083 17.758 36.251 1.00 49.16 417 SER A O 1
ATOM 3238 N N . GLY A 1 418 ? -3.900 15.537 36.217 1.00 58.78 418 GLY A N 1
ATOM 3239 C CA . GLY A 1 418 ? -5.260 15.288 36.666 1.00 58.78 418 GLY A CA 1
ATOM 3240 C C . GLY A 1 418 ? -5.393 13.882 37.226 1.00 58.78 418 GLY A C 1
ATOM 3241 O O . GLY A 1 418 ? -4.589 13.006 36.920 1.00 58.78 418 GLY A O 1
ATOM 3242 N N . LEU A 1 419 ? -6.446 13.650 38.011 1.00 62.72 419 LEU A N 1
ATOM 3243 C CA . LEU A 1 419 ? -6.735 12.370 38.679 1.00 62.72 419 LEU A CA 1
ATOM 3244 C C . LEU A 1 419 ? -6.817 11.166 37.711 1.00 62.72 419 LEU A C 1
ATOM 3246 O O . LEU A 1 419 ? -6.729 10.012 38.116 1.00 62.72 419 LEU A O 1
ATOM 3250 N N . MET A 1 420 ? -7.006 11.455 36.424 1.00 70.00 420 MET A N 1
ATOM 3251 C CA . MET A 1 420 ? -7.185 10.507 35.326 1.00 70.00 420 MET A CA 1
ATOM 3252 C C . MET A 1 420 ? -5.877 10.097 34.638 1.00 70.00 420 MET A C 1
ATOM 3254 O O . MET A 1 420 ? -5.904 9.241 33.754 1.00 70.00 420 MET A O 1
ATOM 3258 N N . HIS A 1 421 ? -4.758 10.713 35.018 1.00 76.81 421 HIS A N 1
ATOM 3259 C CA . HIS A 1 421 ? -3.449 10.479 34.430 1.00 76.81 421 HIS A CA 1
ATOM 3260 C C . HIS A 1 421 ? -2.707 9.340 35.147 1.00 76.81 421 HIS A C 1
ATOM 3262 O O . HIS A 1 421 ? -2.748 9.240 36.375 1.00 76.81 421 HIS A O 1
ATOM 3268 N N . VAL A 1 422 ? -2.016 8.475 34.397 1.00 81.75 422 VAL A N 1
ATOM 3269 C CA . VAL A 1 422 ? -1.274 7.329 34.953 1.00 81.75 422 VAL A CA 1
ATOM 3270 C C . VAL A 1 422 ? 0.141 7.290 34.379 1.00 81.75 422 VAL A C 1
ATOM 3272 O O . VAL A 1 422 ? 0.330 7.485 33.184 1.00 81.75 422 VAL A O 1
ATOM 3275 N N . ALA A 1 423 ? 1.135 7.025 35.232 1.00 85.56 423 ALA A N 1
ATOM 3276 C CA . ALA A 1 423 ? 2.531 6.863 34.819 1.00 85.56 423 ALA A CA 1
ATOM 3277 C C . ALA A 1 423 ? 2.723 5.635 33.908 1.00 85.56 423 ALA A C 1
ATOM 3279 O O . ALA A 1 423 ? 2.053 4.612 34.096 1.00 85.56 423 ALA A O 1
ATOM 3280 N N . VAL A 1 424 ? 3.659 5.720 32.957 1.00 87.06 424 VAL A N 1
ATOM 3281 C CA . VAL A 1 424 ? 3.937 4.672 31.955 1.00 87.06 424 VAL A CA 1
ATOM 3282 C C . VAL A 1 424 ? 4.279 3.339 32.621 1.00 87.06 424 VAL A C 1
ATOM 3284 O O . VAL A 1 424 ? 3.758 2.296 32.228 1.00 87.06 424 VAL A O 1
ATOM 3287 N N . GLU A 1 425 ? 5.080 3.366 33.683 1.00 88.44 425 GLU A N 1
ATOM 3288 C CA . GLU A 1 425 ? 5.529 2.181 34.419 1.00 88.44 425 GLU A CA 1
ATOM 3289 C C . GLU A 1 425 ? 4.344 1.467 35.073 1.00 88.44 425 GLU A C 1
ATOM 3291 O O . GLU A 1 425 ? 4.227 0.245 35.001 1.00 88.44 425 GLU A O 1
ATOM 3296 N N . LYS A 1 426 ? 3.405 2.234 35.644 1.00 90.06 426 LYS A N 1
ATOM 3297 C CA . LYS A 1 426 ? 2.180 1.685 36.245 1.00 90.06 426 LYS A CA 1
ATOM 3298 C C . LYS A 1 426 ? 1.254 1.081 35.193 1.00 90.06 426 LYS A C 1
ATOM 3300 O O . LYS A 1 426 ? 0.596 0.080 35.468 1.00 90.06 426 LYS A O 1
ATOM 3305 N N . VAL A 1 427 ? 1.188 1.670 33.998 1.00 93.12 427 VAL A N 1
ATOM 3306 C CA . VAL A 1 427 ? 0.413 1.129 32.870 1.00 93.12 427 VAL A CA 1
ATOM 3307 C C . VAL A 1 427 ? 1.013 -0.191 32.390 1.00 93.12 427 VAL A C 1
ATOM 3309 O O . VAL A 1 427 ? 0.276 -1.166 32.239 1.00 93.12 427 VAL A O 1
ATOM 3312 N N . ALA A 1 428 ? 2.335 -0.242 32.208 1.00 92.94 428 ALA A N 1
ATOM 3313 C CA . ALA A 1 428 ? 3.046 -1.453 31.810 1.00 92.94 428 ALA A CA 1
ATOM 3314 C C . ALA A 1 428 ? 2.880 -2.568 32.853 1.00 92.94 428 ALA A C 1
ATOM 3316 O O . ALA A 1 428 ? 2.466 -3.675 32.507 1.00 92.94 428 ALA A O 1
ATOM 3317 N N . GLN A 1 429 ? 3.100 -2.259 34.135 1.00 94.75 429 GLN A N 1
ATOM 3318 C CA . GLN A 1 429 ? 2.932 -3.212 35.231 1.00 94.75 429 GLN A CA 1
ATOM 3319 C C . GLN A 1 429 ? 1.494 -3.738 35.309 1.00 94.75 429 GLN A C 1
ATOM 3321 O O . GLN A 1 429 ? 1.286 -4.943 35.407 1.00 94.75 429 GLN A O 1
ATOM 3326 N N . ALA A 1 430 ? 0.489 -2.863 35.189 1.00 95.56 430 ALA A N 1
ATOM 3327 C CA . ALA A 1 430 ? -0.911 -3.280 35.180 1.00 95.56 430 ALA A CA 1
ATOM 3328 C C . ALA A 1 430 ? -1.245 -4.205 33.998 1.00 95.56 430 ALA A C 1
ATOM 3330 O O . ALA A 1 430 ? -2.028 -5.138 34.167 1.00 95.56 430 ALA A O 1
ATOM 3331 N N . GLY A 1 431 ? -0.662 -3.961 32.819 1.00 96.81 431 GLY A N 1
ATOM 3332 C CA . GLY A 1 431 ? -0.813 -4.822 31.645 1.00 96.81 431 GLY A CA 1
ATOM 3333 C C . GLY A 1 431 ? -0.219 -6.215 31.851 1.00 96.81 431 GLY A C 1
ATOM 3334 O O . GLY A 1 431 ? -0.902 -7.208 31.610 1.00 96.81 431 GLY A O 1
ATOM 3335 N N . LEU A 1 432 ? 1.019 -6.285 32.350 1.00 96.62 432 LEU A N 1
ATOM 3336 C CA . LEU A 1 432 ? 1.704 -7.552 32.627 1.00 96.62 432 LEU A CA 1
ATOM 3337 C C . LEU A 1 432 ? 0.984 -8.358 33.715 1.00 96.62 432 LEU A C 1
ATOM 3339 O O . LEU A 1 432 ? 0.637 -9.515 33.490 1.00 96.62 432 LEU A O 1
ATOM 3343 N N . SER A 1 433 ? 0.637 -7.727 34.841 1.00 97.12 433 SER A N 1
ATOM 3344 C CA . SER A 1 433 ? -0.109 -8.398 35.912 1.00 97.12 433 SER A CA 1
ATOM 3345 C C . SER A 1 433 ? -1.505 -8.849 35.472 1.00 97.12 433 SER A C 1
ATOM 3347 O O . SER A 1 433 ? -2.016 -9.851 35.964 1.00 97.12 433 SER A O 1
ATOM 3349 N N . ALA A 1 434 ? -2.155 -8.128 34.554 1.00 96.88 434 ALA A N 1
ATOM 3350 C CA . ALA A 1 434 ? -3.446 -8.544 34.013 1.00 96.88 434 ALA A CA 1
ATOM 3351 C C . ALA A 1 434 ? -3.335 -9.803 33.142 1.00 96.88 434 ALA A C 1
ATOM 3353 O O . ALA A 1 434 ? -4.241 -10.630 33.191 1.00 96.88 434 ALA A O 1
ATOM 3354 N N . ILE A 1 435 ? -2.233 -9.968 32.406 1.00 96.00 435 ILE A N 1
ATOM 3355 C CA . ILE A 1 435 ? -1.949 -11.191 31.647 1.00 96.00 435 ILE A CA 1
ATOM 3356 C C . ILE A 1 435 ? -1.698 -12.380 32.563 1.00 96.00 435 ILE A C 1
ATOM 3358 O O . ILE A 1 435 ? -2.275 -13.442 32.341 1.00 96.00 435 ILE A O 1
ATOM 3362 N N . GLU A 1 436 ? -0.890 -12.199 33.608 1.00 95.50 436 GLU A N 1
ATOM 3363 C CA . GLU A 1 436 ? -0.612 -13.247 34.602 1.00 95.50 436 GLU A CA 1
ATOM 3364 C C . GLU A 1 436 ? -1.889 -13.707 35.316 1.00 95.50 436 GLU A C 1
ATOM 3366 O O . GLU A 1 436 ? -2.057 -14.883 35.622 1.00 95.50 436 GLU A O 1
ATOM 3371 N N . GLN A 1 437 ? -2.818 -12.777 35.545 1.00 96.31 437 GLN A N 1
ATOM 3372 C CA . GLN A 1 437 ? -4.117 -13.032 36.173 1.00 96.31 437 GLN A CA 1
ATOM 3373 C C . GLN A 1 437 ? -5.197 -13.470 35.173 1.00 96.31 437 GLN A C 1
ATOM 3375 O O . GLN A 1 437 ? -6.368 -13.546 35.545 1.00 96.31 437 GLN A O 1
ATOM 3380 N N . ASP A 1 438 ? -4.831 -13.688 33.907 1.00 95.25 438 ASP A N 1
ATOM 3381 C CA . ASP A 1 438 ? -5.733 -14.065 32.822 1.00 95.25 438 ASP A CA 1
ATOM 3382 C C . ASP A 1 438 ? -6.978 -13.154 32.722 1.00 95.25 438 ASP A C 1
ATOM 3384 O O . ASP A 1 438 ? -8.121 -13.593 32.572 1.00 95.25 438 ASP A O 1
ATOM 3388 N N . LYS A 1 439 ? -6.787 -11.836 32.834 1.00 96.75 439 LYS A N 1
ATOM 3389 C CA . LYS A 1 439 ? -7.872 -10.855 32.702 1.00 96.75 439 LYS A CA 1
ATOM 3390 C C . LYS A 1 439 ? -8.132 -10.541 31.236 1.00 96.75 439 LYS A C 1
ATOM 3392 O O . LYS A 1 439 ? -7.213 -10.213 30.493 1.00 96.75 439 LYS A O 1
ATOM 3397 N N . ALA A 1 440 ? -9.404 -10.532 30.839 1.00 96.19 440 ALA A N 1
ATOM 3398 C CA . ALA A 1 440 ? -9.794 -10.147 29.481 1.00 96.19 440 ALA A CA 1
ATOM 3399 C C . ALA A 1 440 ? -9.429 -8.693 29.155 1.00 96.19 440 ALA A C 1
ATOM 3401 O O . ALA A 1 440 ? -8.985 -8.379 28.052 1.00 96.19 440 ALA A O 1
ATOM 3402 N N . LEU A 1 441 ? -9.599 -7.803 30.133 1.00 97.06 441 LEU A N 1
ATOM 3403 C CA . LEU A 1 441 ? -9.467 -6.367 29.947 1.00 97.06 441 LEU A CA 1
ATOM 3404 C C . LEU A 1 441 ? -8.957 -5.704 31.225 1.00 97.06 441 LEU A C 1
ATOM 3406 O O . LEU A 1 441 ? -9.397 -6.032 32.331 1.00 97.06 441 LEU A O 1
ATOM 3410 N N . ILE A 1 442 ? -8.058 -4.733 31.072 1.00 97.00 442 ILE A N 1
ATOM 3411 C CA . ILE A 1 442 ? -7.547 -3.918 32.177 1.00 97.00 442 ILE A CA 1
ATOM 3412 C C . ILE A 1 442 ? -7.559 -2.430 31.823 1.00 97.00 442 ILE A C 1
ATOM 3414 O O . ILE A 1 442 ? -7.132 -2.022 30.747 1.00 97.00 442 ILE A O 1
ATOM 3418 N N . ILE A 1 443 ? -8.038 -1.611 32.761 1.00 96.31 443 ILE A N 1
ATOM 3419 C CA . ILE A 1 443 ? -7.992 -0.146 32.710 1.00 96.31 443 ILE A CA 1
ATOM 3420 C C . ILE A 1 443 ? -7.085 0.309 33.862 1.00 96.31 443 ILE A C 1
ATOM 3422 O O . ILE A 1 443 ? -7.498 0.210 35.022 1.00 96.31 443 ILE A O 1
ATOM 3426 N N . PRO A 1 444 ? -5.843 0.740 33.581 1.00 93.31 444 PRO A N 1
ATOM 3427 C CA . PRO A 1 444 ? -4.930 1.260 34.593 1.00 93.31 444 PRO A CA 1
ATOM 3428 C C . PRO A 1 444 ? -5.455 2.541 35.250 1.00 93.31 444 PRO A C 1
ATOM 3430 O O . PRO A 1 444 ? -5.998 3.416 34.577 1.00 93.31 444 PRO A O 1
ATOM 3433 N N . GLY A 1 445 ? -5.227 2.669 36.559 1.00 89.88 445 GLY A N 1
ATOM 3434 C CA . GLY A 1 445 ? -5.648 3.824 37.356 1.00 89.88 445 GLY A CA 1
ATOM 3435 C C . GLY A 1 445 ? -7.059 3.676 37.930 1.00 89.88 445 GLY A C 1
ATOM 3436 O O . GLY A 1 445 ? -8.019 3.386 37.220 1.00 89.88 445 GLY A O 1
ATOM 3437 N N . PHE A 1 446 ? -7.192 3.895 39.240 1.00 88.62 446 PHE A N 1
ATOM 3438 C CA . PHE A 1 446 ? -8.454 3.700 39.961 1.00 88.62 446 PHE A CA 1
ATOM 3439 C C . PHE A 1 446 ? -9.563 4.644 39.477 1.00 88.62 446 PHE A C 1
ATOM 3441 O O . PHE A 1 446 ? -10.655 4.186 39.146 1.00 88.62 446 PHE A O 1
ATOM 3448 N N . ALA A 1 447 ? -9.259 5.941 39.354 1.00 87.12 447 ALA A N 1
ATOM 3449 C CA . ALA A 1 447 ? -10.209 6.937 38.863 1.00 87.12 447 ALA A CA 1
ATOM 3450 C C . ALA A 1 447 ? -10.684 6.610 37.437 1.00 87.12 447 ALA A C 1
ATOM 3452 O O . ALA A 1 447 ? -11.885 6.519 37.197 1.00 87.12 447 ALA A O 1
ATOM 3453 N N . MET A 1 448 ? -9.751 6.316 36.522 1.00 88.75 448 MET A N 1
ATOM 3454 C CA . MET A 1 448 ? -10.074 5.948 35.138 1.00 88.75 448 MET A CA 1
ATOM 3455 C C . MET A 1 448 ? -10.949 4.695 35.064 1.00 88.75 448 MET A C 1
ATOM 3457 O O . MET A 1 448 ? -11.916 4.655 34.303 1.00 88.75 448 MET A O 1
ATOM 3461 N N . LYS A 1 449 ? -10.642 3.682 35.880 1.00 90.25 449 LYS A N 1
ATOM 3462 C CA . LYS A 1 449 ? -11.424 2.448 35.960 1.00 90.25 449 LYS A CA 1
ATOM 3463 C C . LYS A 1 449 ? -12.866 2.715 36.394 1.00 90.25 449 LYS A C 1
ATOM 3465 O O . LYS A 1 449 ? -13.776 2.194 35.756 1.00 90.25 449 LYS A O 1
ATOM 3470 N N . ILE A 1 450 ? -13.078 3.531 37.431 1.00 90.88 450 ILE A N 1
ATOM 3471 C CA . ILE A 1 450 ? -14.426 3.901 37.895 1.00 90.88 450 ILE A CA 1
ATOM 3472 C C . ILE A 1 450 ? -15.164 4.692 36.821 1.00 90.88 450 ILE A C 1
ATOM 3474 O O . ILE A 1 450 ? -16.285 4.333 36.467 1.00 90.88 450 ILE A O 1
ATOM 3478 N N . THR A 1 451 ? -14.538 5.732 36.263 1.00 89.44 451 THR A N 1
ATOM 3479 C CA . THR A 1 451 ? -15.182 6.560 35.239 1.00 89.44 451 THR A CA 1
ATOM 3480 C C . THR A 1 451 ? -15.604 5.713 34.049 1.00 89.44 451 THR A C 1
ATOM 3482 O O . THR A 1 451 ? -16.755 5.784 33.639 1.00 89.44 451 THR A O 1
ATOM 3485 N N . MET A 1 452 ? -14.721 4.858 33.531 1.00 91.56 452 MET A N 1
ATOM 3486 C CA . MET A 1 452 ? -15.047 4.006 32.388 1.00 91.56 452 MET A CA 1
ATOM 3487 C C . MET A 1 452 ? -16.067 2.918 32.722 1.00 91.56 452 MET A C 1
ATOM 3489 O O . MET A 1 452 ? -16.850 2.566 31.846 1.00 91.56 452 MET A O 1
ATOM 3493 N N . ALA A 1 453 ? -16.119 2.413 33.958 1.00 89.81 453 ALA A N 1
ATOM 3494 C CA . ALA A 1 453 ? -17.188 1.508 34.382 1.00 89.81 453 ALA A CA 1
ATOM 3495 C C . ALA A 1 453 ? -18.557 2.205 34.333 1.00 89.81 453 ALA A C 1
ATOM 3497 O O . ALA A 1 453 ? -19.499 1.661 33.760 1.00 89.81 453 ALA A O 1
ATOM 3498 N N . ILE A 1 454 ? -18.641 3.437 34.846 1.00 89.31 454 ILE A N 1
ATOM 3499 C CA . ILE A 1 454 ? -19.860 4.253 34.783 1.00 89.31 454 ILE A CA 1
ATOM 3500 C C . ILE A 1 454 ? -20.214 4.556 33.326 1.00 89.31 454 ILE A C 1
ATOM 3502 O O . ILE A 1 454 ? -21.339 4.305 32.904 1.00 89.31 454 ILE A O 1
ATOM 3506 N N . THR A 1 455 ? -19.261 5.051 32.527 1.00 87.25 455 THR A N 1
ATOM 3507 C CA . THR A 1 455 ? -19.548 5.445 31.142 1.00 87.25 455 THR A CA 1
ATOM 3508 C C . THR A 1 455 ? -19.966 4.255 30.281 1.00 87.25 455 THR A C 1
ATOM 3510 O O . THR A 1 455 ? -20.883 4.394 29.482 1.00 87.25 455 THR A O 1
ATOM 3513 N N . ARG A 1 456 ? -19.364 3.073 30.465 1.00 88.50 456 ARG A N 1
ATOM 3514 C CA . ARG A 1 456 ? -19.763 1.847 29.750 1.00 88.50 456 ARG A CA 1
ATOM 3515 C C . ARG A 1 456 ? -21.134 1.316 30.174 1.00 88.50 456 ARG A C 1
ATOM 3517 O O . ARG A 1 456 ? -21.753 0.602 29.394 1.00 88.50 456 ARG A O 1
ATOM 3524 N N . GLY A 1 457 ? -21.591 1.638 31.385 1.00 89.00 457 GLY A N 1
ATOM 3525 C CA . GLY A 1 457 ? -22.924 1.275 31.871 1.00 89.00 457 GLY A CA 1
ATOM 3526 C C . GLY A 1 457 ? -24.044 2.181 31.349 1.00 89.00 457 GLY A C 1
ATOM 3527 O O . GLY A 1 457 ? -25.212 1.805 31.418 1.00 89.00 457 GLY A O 1
ATOM 3528 N N . LEU A 1 458 ? -23.716 3.364 30.818 1.00 90.12 458 LEU A N 1
ATOM 3529 C CA . LEU A 1 458 ? -24.713 4.290 30.285 1.00 90.12 458 LEU A CA 1
ATOM 3530 C C . LEU A 1 458 ? -25.223 3.838 28.905 1.00 90.12 458 LEU A C 1
ATOM 3532 O O . LEU A 1 458 ? -24.429 3.423 28.056 1.00 90.12 458 LEU A O 1
ATOM 3536 N N . PRO A 1 459 ? -26.528 4.001 28.613 1.00 90.88 459 PRO A N 1
ATOM 3537 C CA . PRO A 1 459 ? -27.050 3.798 27.269 1.00 90.88 459 PRO A CA 1
ATOM 3538 C C . PRO A 1 459 ? -26.338 4.692 26.249 1.00 90.88 459 PRO A C 1
ATOM 3540 O O . PRO A 1 459 ? -26.125 5.886 26.483 1.00 90.88 459 PRO A O 1
ATOM 3543 N N . LEU A 1 460 ? -26.047 4.152 25.061 1.00 86.06 460 LEU A N 1
ATOM 3544 C CA . LEU A 1 460 ? -25.413 4.918 23.978 1.00 86.06 460 LEU A CA 1
ATOM 3545 C C . LEU A 1 460 ? -26.207 6.175 23.590 1.00 86.06 460 LEU A C 1
ATOM 3547 O O . LEU A 1 460 ? -25.613 7.152 23.141 1.00 86.06 460 LEU A O 1
ATOM 3551 N N . SER A 1 461 ? -27.531 6.181 23.766 1.00 88.75 461 SER A N 1
ATOM 3552 C CA . SER A 1 461 ? -28.369 7.368 23.562 1.00 88.75 461 SER A CA 1
ATOM 3553 C C . SER A 1 461 ? -27.980 8.516 24.498 1.00 88.75 461 SER A C 1
ATOM 3555 O O . SER A 1 461 ? -27.804 9.639 24.027 1.00 88.75 461 SER A O 1
ATOM 3557 N N . ALA A 1 462 ? -27.767 8.236 25.786 1.00 88.25 462 ALA A N 1
ATOM 3558 C CA . ALA A 1 462 ? -27.344 9.226 26.774 1.00 88.25 462 ALA A CA 1
ATOM 3559 C C . ALA A 1 462 ? -25.942 9.767 26.457 1.00 88.25 462 ALA A C 1
ATOM 3561 O O . ALA A 1 462 ? -25.723 10.978 26.466 1.00 88.25 462 ALA A O 1
ATOM 3562 N N . ILE A 1 463 ? -25.017 8.881 26.076 1.00 86.81 463 ILE A N 1
ATOM 3563 C CA . ILE A 1 463 ? -23.662 9.267 25.660 1.00 86.81 463 ILE A CA 1
ATOM 3564 C C . ILE A 1 463 ? -23.722 10.189 24.437 1.00 86.81 463 ILE A C 1
ATOM 3566 O O . ILE A 1 463 ? -23.099 11.244 24.432 1.00 86.81 463 ILE A O 1
ATOM 3570 N N . ARG A 1 464 ? -24.515 9.846 23.413 1.00 86.56 464 ARG A N 1
ATOM 3571 C CA . ARG A 1 464 ? -24.680 10.684 22.212 1.00 86.56 464 ARG A CA 1
ATOM 3572 C C . ARG A 1 464 ? -25.224 12.073 22.538 1.00 86.56 464 ARG A C 1
ATOM 3574 O O . ARG A 1 464 ? -24.801 13.030 21.899 1.00 86.56 464 ARG A O 1
ATOM 3581 N N . VAL A 1 465 ? -26.142 12.189 23.500 1.00 86.25 465 VAL A N 1
ATOM 3582 C CA . VAL A 1 465 ? -26.649 13.491 23.960 1.00 86.25 465 VAL A CA 1
ATOM 3583 C C . VAL A 1 465 ? -25.536 14.285 24.638 1.00 86.25 465 VAL A C 1
ATOM 3585 O O . VAL A 1 465 ? -25.317 15.431 24.261 1.00 86.25 465 VAL A O 1
ATOM 3588 N N . ALA A 1 466 ? -24.784 13.675 25.559 1.00 84.00 466 ALA A N 1
ATOM 3589 C CA . ALA A 1 466 ? -23.663 14.335 26.228 1.00 84.00 466 ALA A CA 1
ATOM 3590 C C . ALA A 1 466 ? -22.593 14.821 25.232 1.00 84.00 466 ALA A C 1
ATOM 3592 O O . ALA A 1 466 ? -22.105 15.944 25.341 1.00 84.00 466 ALA A O 1
ATOM 3593 N N . LEU A 1 467 ? -22.286 14.018 24.208 1.00 82.75 467 LEU A N 1
ATOM 3594 C CA . LEU A 1 467 ? -21.308 14.363 23.173 1.00 82.75 467 LEU A CA 1
ATOM 3595 C C . LEU A 1 467 ? -21.707 15.586 22.328 1.00 82.75 467 LEU A C 1
ATOM 3597 O O . LEU A 1 467 ? -20.819 16.238 21.788 1.00 82.75 467 LEU A O 1
ATOM 3601 N N . ARG A 1 468 ? -22.999 15.943 22.231 1.00 78.62 468 ARG A N 1
ATOM 3602 C CA . ARG A 1 468 ? -23.445 17.160 21.513 1.00 78.62 468 ARG A CA 1
ATOM 3603 C C . ARG A 1 468 ? -22.975 18.452 22.177 1.00 78.62 468 ARG A C 1
ATOM 3605 O O . ARG A 1 468 ? -22.870 19.465 21.499 1.00 78.62 468 ARG A O 1
ATOM 3612 N N . PHE A 1 469 ? -22.714 18.412 23.480 1.00 74.00 469 PHE A N 1
ATOM 3613 C CA . PHE A 1 469 ? -22.277 19.570 24.260 1.00 74.00 469 PHE A CA 1
ATOM 3614 C C . PHE A 1 469 ? -20.751 19.680 24.358 1.00 74.00 469 PHE A C 1
ATOM 3616 O O . PHE A 1 469 ? -20.236 20.628 24.948 1.00 74.00 469 PHE A O 1
ATOM 3623 N N . ILE A 1 470 ? -20.014 18.731 23.772 1.00 68.00 470 ILE A N 1
ATOM 3624 C CA . ILE A 1 470 ? -18.560 18.809 23.665 1.00 68.00 470 ILE A CA 1
ATOM 3625 C C . ILE A 1 470 ? -18.226 19.614 22.407 1.00 68.00 470 ILE A C 1
ATOM 3627 O O . ILE A 1 470 ? -18.145 19.074 21.304 1.00 68.00 470 ILE A O 1
ATOM 3631 N N . SER A 1 471 ? -18.053 20.925 22.574 1.00 47.28 471 SER A N 1
ATOM 3632 C CA . SER A 1 471 ? -17.632 21.818 21.494 1.00 47.28 471 SER A CA 1
ATOM 3633 C C . SER A 1 471 ? -16.170 21.565 21.124 1.00 47.28 471 SER A C 1
ATOM 3635 O O . SER A 1 471 ? -15.259 21.862 21.898 1.00 47.28 471 SER A O 1
ATOM 3637 N N . TYR A 1 472 ? -15.946 21.063 19.912 1.00 52.34 472 TYR A N 1
ATOM 3638 C CA . TYR A 1 472 ? -14.655 21.134 19.233 1.00 52.34 472 TYR A CA 1
ATOM 3639 C C . TYR A 1 472 ? -14.643 22.425 18.400 1.00 52.34 472 TYR A C 1
ATOM 3641 O O . TYR A 1 472 ? -14.916 22.386 17.203 1.00 52.34 472 TYR A O 1
ATOM 3649 N N . ASN A 1 473 ? -14.405 23.568 19.058 1.00 38.44 473 ASN A N 1
ATOM 3650 C CA . ASN A 1 473 ? -13.839 24.738 18.367 1.00 38.44 473 ASN A CA 1
ATOM 3651 C C . ASN A 1 473 ? -12.475 24.356 17.843 1.00 38.44 473 ASN A C 1
ATOM 3653 O O . ASN A 1 473 ? -11.795 23.649 18.627 1.00 38.44 473 ASN A O 1
#

Solvent-accessible surface area (backbone atoms only — not comparable to full-atom values): 26093 Å² total; per-residue (Å²): 130,86,42,40,44,31,56,51,39,26,39,40,56,76,36,52,53,68,53,25,47,51,36,23,70,72,51,42,24,25,47,75,88,38,75,41,64,61,80,76,41,52,62,53,96,86,56,51,41,23,49,79,85,41,80,64,60,81,55,80,80,48,51,35,41,29,21,39,42,60,69,30,32,80,55,93,77,53,99,90,58,92,52,34,59,54,81,61,43,62,78,92,52,64,71,43,43,68,45,62,80,55,56,36,74,31,29,29,59,41,42,34,27,43,41,64,67,55,38,45,50,69,53,42,68,86,39,45,41,41,34,32,29,43,38,31,42,73,55,68,62,58,94,58,49,56,60,46,42,50,72,35,48,80,51,96,91,37,82,48,47,36,77,44,67,46,80,78,50,61,38,31,31,41,39,31,27,44,73,85,58,85,64,43,69,52,55,56,32,48,79,71,78,41,47,66,74,38,42,31,30,46,30,52,60,90,48,67,44,84,85,61,50,77,51,40,68,45,72,58,51,73,65,65,48,48,68,63,66,43,89,65,67,57,92,39,71,62,57,54,46,48,53,48,49,52,49,55,51,46,56,52,50,54,50,50,47,54,57,50,31,73,78,36,78,86,58,84,80,84,89,77,93,73,56,43,64,37,66,67,54,33,51,53,50,22,62,53,50,56,78,48,96,74,52,70,47,72,42,65,70,69,60,60,52,42,46,58,73,92,75,51,58,69,66,60,55,50,35,26,45,29,26,36,39,50,33,43,51,46,45,50,62,37,43,45,63,57,26,49,75,67,45,39,30,39,39,41,40,57,37,27,49,54,24,79,45,96,42,79,40,27,51,70,40,18,51,34,19,29,48,42,38,53,50,30,47,50,53,34,63,73,34,62,92,33,50,50,33,31,18,19,30,23,43,58,59,55,85,54,69,60,63,70,72,18,42,74,76,67,79,67,92,66,82,76,82,50,84,55,48,40,58,58,67,59,42,52,50,46,44,53,54,31,43,80,67,59,31,54,65,44,48,47,50,71,56,40,36,51,53,50,53,54,58,71,71,49,56,67,70,59,52,55,55,59,55,71,74,62,79,82,124

pLDDT: mean 87.07, std 14.28, range [30.17, 98.62]

Radius of gyration: 28.67 Å; Cα contacts (8 Å, |Δi|>4): 760; chains: 1; bounding box: 60×56×81 Å

Mean predicted aligned error: 16.33 Å

Foldseek 3Di:
DFDFQLLQCLLLLNDHSVVSLVQLCVQQKDKPNHRHNDRRDTDDPPIFMDGNNHTGDGDDKFKKKAFAAAQAFDDLDDVPHDHHLCVLDPPVQSSWHKQATDHNRATEIIMTISDPVLSCLLHPLLLLWKWKKKFFKPFFDDPCLQVLQQQADQDPNDGQHFPHWADPDRGIIMTMGSDRPVVRVQVRQVVVVIGTPYIYTQDTRPDGRPPADHSDMDTDDPVRSCVSVPDRRPPDPVNVVVVVVLVVVVVVVVVVVVVVCVVPVPDDDDDDRFQLLDPVSLLVVLQVVLVDPAQEEELPDAAFAFAAPVPDDVSSLSSRCSRLPVSLVSNCVSCVVVCLVVLGHEYEREAALLLLACAGRTNSNNVSSVNSLVVQLVVLVVCVPSNYATEYQHEYAEPDCRCVRHYPPCPDDDPPPDQRYDYPVQSVVQRVVCRVVSHHYDYGHPVNVVVSVVVSPDDNVVSVVVNVPPDPD